Protein AF-B8DRX5-F1 (afdb_monomer)

Sequence (624 aa):
MRIRWQYSIPLILLFVPFIWAMGFTFPVGDDFARSNEARFWFDIPQALESMGRSWWTWSGRYTHHFLVIFLGKSAESRFGYALVCSAACLLYWGALWNIFSELSHSKRKAEAFFIASVCMLALYSCYPTLGISFYEVTDILGITFGNGLVLLFVGRVCALWNAERVRSQDVWISSMPGILAVGCYEHSAVATIAVSVCVYVLAARVGHKHKSVFLKIVVVMAGFFLLSFLARGNFRRQTKRAVSWAQMLEQLLPVFSMTFELLIKFLSSFFAVVCVWLGTVAGGCSDVSAQNGTKVRGFSPAYVLSGCLLMAFLVTLGIVTVHALSDVPISSTGKLSASVLLLISCVAVAMCVHVLRPVRCFVVQWMDRGVYILVSAFVIVMVLLMQPAYGDTVYSIFSGETTAYAASKEKRNAYLRWKGFDAERGVQAVSRELLAPYPNAVWFAIPGSPEEWPASKVAQMFGVDAVAAMLPDPAVALRVAADRGRLGGLVPIGDGPGGCAAVVERDIVAGPNDTFRFHWLLADVAGCEPGNVVTVVLLHRQSARPLPVALQRRYERQLLDRERVPVDEMPLFAGIRHSWNFREWTADTGSGPWLAIPVAAPEWGEVKAVFVSVNGSDFRRVPL

InterPro domains:
  IPR045691 STM0557-like [PF19528] (7-468)

Radius of gyration: 31.05 Å; Cα contacts (8 Å, |Δi|>4): 893; chains: 1; bounding box: 79×53×86 Å

Secondary structure (DSSP, 8-state):
----GGGHHHHHHTTHHHHHHHTT-B--THHHHHHTT-SSTT-HHHHHHHHHHHHHHT-S--HHHHHHHHT-STTT-HHHHHHHHHHHHHHHHHHHHHHHHHTTTTTTHHHHHHHHHHHHHHHHHT-TTHHHHTTBHHHIIIIIIHHHHHHHHHHHHHHHHH-SS--HHHHHHHHHHHHHHHHH-HHHHHHHHHHHHHHHHHHHHTT-TTHHHHHHHHHHHHHHHHHHHS-HHHHHHHHHTT--HHHHHHHHTTHHHHHHHHHHHHHTSHHHHHHHHHHHHTHHHHGGGGGSS----PPPHHHHHHHHHHHHHHHHHHHHHHHHTSSS-GGG-HHHHHHHHHHHHHHHHHHHHHHTHHHHHHHHHHS-HHHHHHHHHHHHHHHHHH-HHHHHHHHHHHSSHHHHHHHHHHHHHHHHHHHHH--SS----------------TTPPPP-STTTS-TTTTGGGGT------PPP-HHHHHHHHHHTT-TT--EE-S-STT--EEEEEEEEE-SSSGGGEEEEEEEE-TTS-S-EEEEEEEETT-S---S-HHHHHHHHHHHHT-SEEEGGGS-TTSSEEEEEEHHHHEEE-SSSEEEEEEEE-GGG--EEEEEEESSSSEEEEEP-

Structure (mmCIF, N/CA/C/O backbone):
data_AF-B8DRX5-F1
#
_entry.id   AF-B8DRX5-F1
#
loop_
_atom_site.group_PDB
_atom_site.id
_atom_site.type_symbol
_atom_site.label_atom_id
_atom_site.label_alt_id
_atom_site.label_comp_id
_atom_site.label_asym_id
_atom_site.label_entity_id
_atom_site.label_seq_id
_atom_site.pdbx_PDB_ins_code
_atom_site.Cartn_x
_atom_site.Cartn_y
_atom_site.Cartn_z
_atom_site.occupancy
_atom_site.B_iso_or_equiv
_atom_site.auth_seq_id
_atom_site.auth_comp_id
_atom_site.auth_asym_id
_atom_site.auth_atom_id
_atom_site.pdbx_PDB_model_num
ATOM 1 N N . MET A 1 1 ? -23.884 4.005 28.165 1.00 53.78 1 MET A N 1
ATOM 2 C CA . MET A 1 1 ? -24.354 4.950 27.138 1.00 53.78 1 MET A CA 1
ATOM 3 C C . MET A 1 1 ? -25.510 4.272 26.371 1.00 53.78 1 MET A C 1
ATOM 5 O O . MET A 1 1 ? -25.653 3.051 26.487 1.00 53.78 1 MET A O 1
ATOM 9 N N . ARG A 1 2 ? -26.394 5.041 25.714 1.00 55.31 2 ARG A N 1
ATOM 10 C CA . ARG A 1 2 ? -27.290 4.576 24.628 1.00 55.31 2 ARG A CA 1
ATOM 11 C C . ARG A 1 2 ? -27.361 5.692 23.574 1.00 55.31 2 ARG A C 1
ATOM 13 O O . ARG A 1 2 ? -28.298 6.489 23.595 1.00 55.31 2 ARG A O 1
ATOM 20 N N . ILE A 1 3 ? -26.362 5.795 22.696 1.00 63.31 3 ILE A N 1
ATOM 21 C CA . ILE A 1 3 ? -26.408 6.743 21.567 1.00 63.31 3 ILE A CA 1
ATOM 22 C C . ILE A 1 3 ? -27.601 6.392 20.667 1.00 63.31 3 ILE A C 1
ATOM 24 O O . ILE A 1 3 ? -27.758 5.248 20.238 1.00 63.31 3 ILE A O 1
ATOM 28 N N . ARG A 1 4 ? -28.455 7.382 20.380 1.00 67.62 4 ARG A N 1
ATOM 29 C CA . ARG A 1 4 ? -29.498 7.261 19.355 1.00 67.62 4 ARG A CA 1
ATOM 30 C C . ARG A 1 4 ? -28.860 7.391 17.974 1.00 67.62 4 ARG A C 1
ATOM 32 O O . ARG A 1 4 ? -28.096 8.323 17.743 1.00 67.62 4 ARG A O 1
ATOM 39 N N . TRP A 1 5 ? -29.259 6.527 17.043 1.00 70.62 5 TRP A N 1
ATOM 40 C CA . TRP A 1 5 ? -28.851 6.555 15.629 1.00 70.62 5 TRP A CA 1
ATOM 41 C C . TRP A 1 5 ? -28.940 7.946 14.975 1.00 70.62 5 TRP A C 1
ATOM 43 O O . TRP A 1 5 ? -28.092 8.300 14.164 1.00 70.62 5 TRP A O 1
ATOM 53 N N . GLN A 1 6 ? -29.907 8.758 15.411 1.00 74.62 6 GLN A N 1
ATOM 54 C CA . GLN A 1 6 ? -30.111 10.164 15.040 1.00 74.62 6 GLN A CA 1
ATOM 55 C C . GLN A 1 6 ? -28.817 11.001 15.085 1.00 74.62 6 GLN A C 1
ATOM 57 O O . GLN A 1 6 ? -28.544 11.754 14.156 1.00 74.62 6 GLN A O 1
ATOM 62 N N . TYR A 1 7 ? -27.974 10.826 16.111 1.00 74.12 7 TYR A N 1
ATOM 63 C CA . TYR A 1 7 ? -26.723 11.584 16.268 1.00 74.12 7 TYR A CA 1
ATOM 64 C C . TYR A 1 7 ? -25.625 11.184 15.273 1.00 74.12 7 TYR A C 1
ATOM 66 O O . TYR A 1 7 ? -24.625 11.884 15.153 1.00 74.12 7 TYR A O 1
ATOM 74 N N . SER A 1 8 ? -25.802 10.079 14.543 1.00 76.94 8 SER A N 1
ATOM 75 C CA . SER A 1 8 ? -24.894 9.697 13.457 1.00 76.94 8 SER A CA 1
ATOM 76 C C . SER A 1 8 ? -25.239 10.385 12.132 1.00 76.94 8 SER A C 1
ATOM 78 O O . SER A 1 8 ? -24.392 10.415 11.249 1.00 76.94 8 SER A O 1
ATOM 80 N N . ILE A 1 9 ? -26.438 10.965 11.980 1.00 79.38 9 ILE A N 1
ATOM 81 C CA . ILE A 1 9 ? -26.851 11.623 10.728 1.00 79.38 9 ILE A CA 1
ATOM 82 C C . ILE A 1 9 ? -25.981 12.862 10.429 1.00 79.38 9 ILE A C 1
ATOM 84 O O . ILE A 1 9 ? -25.445 12.925 9.324 1.00 79.38 9 ILE A O 1
ATOM 88 N N . PRO A 1 10 ? -25.727 13.795 11.376 1.00 80.00 10 PRO A N 1
ATOM 89 C CA . PRO A 1 10 ? -24.826 14.922 11.120 1.00 80.00 10 PRO A CA 1
ATOM 90 C C . PRO A 1 10 ? -23.392 14.476 10.804 1.00 80.00 10 PRO A C 1
ATOM 92 O O . PRO A 1 10 ? -22.762 15.041 9.919 1.00 80.00 10 PRO A O 1
ATOM 95 N N . LEU A 1 11 ? -22.896 13.419 11.463 1.00 79.25 11 LEU A N 1
ATOM 96 C CA . LEU A 1 11 ? -21.588 12.828 11.149 1.00 79.25 11 LEU A CA 1
ATOM 97 C C . LEU A 1 11 ? -21.524 12.275 9.722 1.00 79.25 11 LEU A C 1
ATOM 99 O O . LEU A 1 11 ? -20.504 12.433 9.063 1.00 79.25 11 LEU A O 1
ATOM 103 N N . ILE A 1 12 ? -22.602 11.651 9.236 1.00 79.25 12 ILE A N 1
ATOM 104 C CA . ILE A 1 12 ? -22.676 11.147 7.859 1.00 79.25 12 ILE A CA 1
ATOM 105 C C . ILE A 1 12 ? -22.619 12.303 6.851 1.00 79.25 12 ILE A C 1
ATOM 107 O O . ILE A 1 12 ? -21.905 12.207 5.855 1.00 79.25 12 ILE A O 1
ATOM 111 N N . LEU A 1 13 ? -23.302 13.418 7.131 1.00 85.12 13 LEU A N 1
ATOM 112 C CA . LEU A 1 13 ? -23.267 14.610 6.275 1.00 85.12 13 LEU A CA 1
ATOM 113 C C . LEU A 1 13 ? -21.860 15.226 6.172 1.00 85.12 13 LEU A C 1
ATOM 115 O O . LEU A 1 13 ? -21.480 15.690 5.100 1.00 85.12 13 LEU A O 1
ATOM 119 N N . LEU A 1 14 ? -21.050 15.150 7.234 1.00 85.06 14 LEU A N 1
ATOM 120 C CA . LEU A 1 14 ? -19.653 15.607 7.224 1.00 85.06 14 LEU A CA 1
ATOM 121 C C . LEU A 1 14 ? -18.721 14.735 6.351 1.00 85.06 14 LEU A C 1
ATOM 123 O O . LEU A 1 14 ? -17.607 15.154 6.059 1.00 85.06 14 LEU A O 1
ATOM 127 N N . PHE A 1 15 ? -19.148 13.557 5.876 1.00 82.25 15 PHE A N 1
ATOM 128 C CA . PHE A 1 15 ? -18.383 12.788 4.877 1.00 82.25 15 PHE A CA 1
ATOM 129 C C . PHE A 1 15 ? -18.665 13.178 3.430 1.00 82.25 15 PHE A C 1
ATOM 131 O O . PHE A 1 15 ? -17.878 12.824 2.551 1.00 82.25 15 PHE A O 1
ATOM 138 N N . VAL A 1 16 ? -19.766 13.887 3.165 1.00 84.00 16 VAL A N 1
ATOM 139 C CA . VAL A 1 16 ? -20.191 14.219 1.798 1.00 84.00 16 VAL A CA 1
ATOM 140 C C . VAL A 1 16 ? -19.095 14.948 1.005 1.00 84.00 16 VAL A C 1
ATOM 142 O O . VAL A 1 16 ? -18.874 14.532 -0.131 1.00 84.00 16 VAL A O 1
ATOM 145 N N . PRO A 1 17 ? -18.336 15.922 1.559 1.00 80.44 17 PRO A N 1
ATOM 146 C CA . PRO A 1 17 ? -17.223 16.549 0.839 1.00 80.44 17 PRO A CA 1
ATOM 147 C C . PRO A 1 17 ? -16.156 15.545 0.377 1.00 80.44 17 PRO A C 1
ATOM 149 O O . PRO A 1 17 ? -15.764 15.551 -0.786 1.00 80.44 17 PRO A O 1
ATOM 152 N N . PHE A 1 18 ? -15.728 14.623 1.246 1.00 79.94 18 PHE A N 1
ATOM 153 C CA . PHE A 1 18 ? -14.704 13.631 0.898 1.00 79.94 18 PHE A CA 1
ATOM 154 C C . PHE A 1 18 ? -15.199 12.612 -0.136 1.00 79.94 18 PHE A C 1
ATOM 156 O O . PHE A 1 18 ? -14.467 12.278 -1.063 1.00 79.94 18 PHE A O 1
ATOM 163 N N . ILE A 1 19 ? -16.443 12.135 -0.008 1.00 79.56 19 ILE A N 1
ATOM 164 C CA . ILE A 1 19 ? -17.048 11.199 -0.973 1.00 79.56 19 ILE A CA 1
ATOM 165 C C . ILE A 1 19 ? -17.247 11.884 -2.333 1.00 79.56 19 ILE A C 1
ATOM 167 O O . ILE A 1 19 ? -16.981 11.286 -3.373 1.00 79.56 19 ILE A O 1
ATOM 171 N N . TRP A 1 20 ? -17.656 13.155 -2.338 1.00 77.81 20 TRP A N 1
ATOM 172 C CA . TRP A 1 20 ? -17.769 13.959 -3.553 1.00 77.81 20 TRP A CA 1
ATOM 173 C C . TRP A 1 20 ? -16.409 14.141 -4.238 1.00 77.81 20 TRP A C 1
ATOM 175 O O . TRP A 1 20 ? -16.295 13.897 -5.437 1.00 77.81 20 TRP A O 1
ATOM 185 N N . ALA A 1 21 ? -15.357 14.469 -3.478 1.00 73.56 21 ALA A N 1
ATOM 186 C CA . ALA A 1 21 ? -13.990 14.602 -3.986 1.00 73.56 21 ALA A CA 1
ATOM 187 C C . ALA A 1 21 ? -13.466 13.315 -4.667 1.00 73.56 21 ALA A C 1
ATOM 189 O O . ALA A 1 21 ? -12.765 13.399 -5.677 1.00 73.56 21 ALA A O 1
ATOM 190 N N . MET A 1 22 ? -13.870 12.123 -4.200 1.00 75.94 22 MET A N 1
ATOM 191 C CA . MET A 1 22 ? -13.534 10.847 -4.860 1.00 75.94 22 MET A CA 1
ATOM 192 C C . MET A 1 22 ? -14.099 10.728 -6.285 1.00 75.94 22 MET A C 1
ATOM 194 O O . MET A 1 22 ? -13.534 10.012 -7.108 1.00 75.94 22 MET A O 1
ATOM 198 N N . GLY A 1 23 ? -15.167 11.463 -6.619 1.00 72.81 23 GLY A N 1
ATOM 199 C CA . GLY A 1 23 ? -15.707 11.560 -7.983 1.00 72.81 23 GLY A CA 1
ATOM 200 C C . GLY A 1 23 ? -14.735 12.143 -9.015 1.00 72.81 23 GLY A C 1
ATOM 201 O O . GLY A 1 23 ? -14.945 12.001 -10.221 1.00 72.81 23 GLY A O 1
ATOM 202 N N . PHE A 1 24 ? -13.657 12.767 -8.539 1.00 67.75 24 PHE A N 1
ATOM 203 C CA . PHE A 1 24 ? -12.658 13.472 -9.333 1.00 67.75 24 PHE A CA 1
ATOM 204 C C . PHE A 1 24 ? -11.256 12.853 -9.198 1.00 67.75 24 PHE A C 1
ATOM 206 O O . PHE A 1 24 ? -10.269 13.469 -9.599 1.00 67.75 24 PHE A O 1
ATOM 213 N N . THR A 1 25 ? -11.151 11.633 -8.656 1.00 69.38 25 THR A N 1
ATOM 214 C CA . THR A 1 25 ? -9.883 10.887 -8.611 1.00 69.38 25 THR A CA 1
ATOM 215 C C . THR A 1 25 ? -9.519 10.352 -9.990 1.00 69.38 25 THR A C 1
ATOM 217 O O . THR A 1 25 ? -10.375 9.805 -10.687 1.00 69.38 25 THR A O 1
ATOM 220 N N . PHE A 1 26 ? -8.245 10.452 -10.366 1.00 61.28 26 PHE A N 1
ATOM 221 C CA . PHE A 1 26 ? -7.729 9.900 -11.621 1.00 61.28 26 PHE A CA 1
ATOM 222 C C . PHE A 1 26 ? -6.488 9.041 -11.359 1.00 61.28 26 PHE A C 1
ATOM 224 O O . PHE A 1 26 ? -5.708 9.347 -10.453 1.00 61.28 26 PHE A O 1
ATOM 231 N N . PRO A 1 27 ? -6.257 7.982 -12.150 1.00 61.34 27 PRO A N 1
ATOM 232 C CA . PRO A 1 27 ? -4.983 7.287 -12.122 1.00 61.34 27 PRO A CA 1
ATOM 233 C C . PRO A 1 27 ? -3.885 8.151 -12.752 1.00 61.34 27 PRO A C 1
ATOM 235 O O . PRO A 1 27 ? -4.095 8.833 -13.759 1.00 61.34 27 PRO A O 1
ATOM 238 N N . VAL A 1 28 ? -2.698 8.107 -12.151 1.00 58.81 28 VAL A N 1
ATOM 239 C CA . VAL A 1 28 ? -1.516 8.892 -12.535 1.00 58.81 28 VAL A CA 1
ATOM 240 C C . VAL A 1 28 ? -0.294 7.967 -12.539 1.00 58.81 28 VAL A C 1
ATOM 242 O O . VAL A 1 28 ? -0.253 6.985 -11.802 1.00 58.81 28 VAL A O 1
ATOM 245 N N . GLY A 1 29 ? 0.697 8.246 -13.390 1.00 63.72 29 GLY A N 1
ATOM 246 C CA . GLY A 1 29 ? 1.916 7.433 -13.485 1.00 63.72 29 GLY A CA 1
ATOM 247 C C . GLY A 1 29 ? 1.617 5.980 -13.870 1.00 63.72 29 GLY A C 1
ATOM 248 O O . GLY A 1 29 ? 0.865 5.734 -14.816 1.00 63.72 29 GLY A O 1
ATOM 249 N N . ASP A 1 30 ? 2.180 5.031 -13.117 1.00 63.84 30 ASP A N 1
ATOM 250 C CA . ASP A 1 30 ? 2.001 3.588 -13.333 1.00 63.84 30 ASP A CA 1
ATOM 251 C C . ASP A 1 30 ? 0.513 3.189 -13.392 1.00 63.84 30 ASP A C 1
ATOM 253 O O . ASP A 1 30 ? 0.126 2.401 -14.255 1.00 63.84 30 ASP A O 1
ATOM 257 N N . ASP A 1 31 ? -0.345 3.772 -12.547 1.00 65.44 31 ASP A N 1
ATOM 258 C CA . ASP A 1 31 ? -1.786 3.476 -12.522 1.00 65.44 31 ASP A CA 1
ATOM 259 C C . ASP A 1 31 ? -2.486 3.840 -13.833 1.00 65.44 31 ASP A C 1
ATOM 261 O O . ASP A 1 31 ? -3.406 3.140 -14.263 1.00 65.44 31 ASP A O 1
ATOM 265 N N . PHE A 1 32 ? -2.051 4.912 -14.504 1.00 62.31 32 PHE A N 1
ATOM 266 C CA . PHE A 1 32 ? -2.632 5.293 -15.789 1.00 62.31 32 PHE A CA 1
ATOM 267 C C . PHE A 1 32 ? -2.319 4.229 -16.841 1.00 62.31 32 PHE A C 1
ATOM 269 O O . PHE A 1 32 ? -3.227 3.765 -17.532 1.00 62.31 32 PHE A O 1
ATOM 276 N N . ALA A 1 33 ? -1.063 3.775 -16.908 1.00 65.12 33 ALA A N 1
ATOM 277 C CA . ALA A 1 33 ? -0.665 2.683 -17.791 1.00 65.12 33 ALA A CA 1
ATOM 278 C C . ALA A 1 33 ? -1.431 1.387 -17.470 1.00 65.12 33 ALA A C 1
ATOM 280 O O . ALA A 1 33 ? -1.970 0.764 -18.382 1.00 65.12 33 ALA A O 1
ATOM 281 N N . ARG A 1 34 ? -1.570 1.026 -16.184 1.00 69.19 34 ARG A N 1
ATOM 282 C CA . ARG A 1 34 ? -2.325 -0.167 -15.764 1.00 69.19 34 ARG A CA 1
ATOM 283 C C . ARG A 1 34 ? -3.812 -0.088 -16.115 1.00 69.19 34 ARG A C 1
ATOM 285 O O . ARG A 1 34 ? -4.331 -1.045 -16.675 1.00 69.19 34 ARG A O 1
ATOM 292 N N . SER A 1 35 ? -4.486 1.042 -15.893 1.00 67.50 35 SER A N 1
ATOM 293 C CA . SER A 1 35 ? -5.912 1.191 -16.254 1.00 67.50 35 SER A CA 1
ATOM 294 C C . SER A 1 35 ? -6.189 1.023 -17.758 1.00 67.50 35 SER A C 1
ATOM 296 O O . SER A 1 35 ? -7.298 0.675 -18.151 1.00 67.50 35 SER A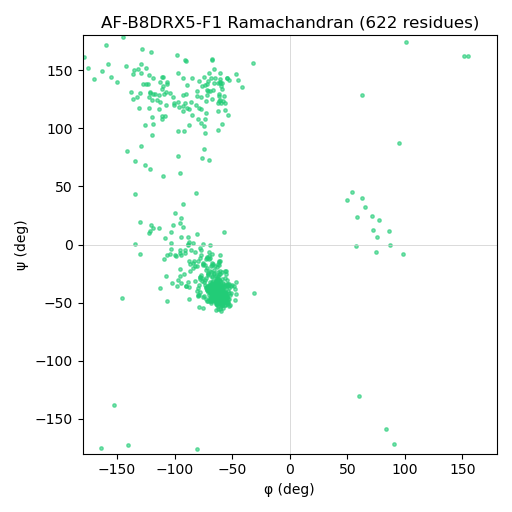 O 1
ATOM 298 N N . ASN A 1 36 ? -5.175 1.225 -18.608 1.00 64.50 36 ASN A N 1
ATOM 299 C CA . ASN A 1 36 ? -5.264 1.016 -20.053 1.00 64.50 36 ASN A CA 1
ATOM 300 C C . ASN A 1 36 ? -4.864 -0.410 -20.498 1.00 64.50 36 ASN A C 1
ATOM 302 O O . ASN A 1 36 ? -5.013 -0.722 -21.675 1.00 64.50 36 ASN A O 1
ATOM 306 N N . GLU A 1 37 ? -4.391 -1.288 -19.599 1.00 68.31 37 GLU A N 1
ATOM 307 C CA . GLU A 1 37 ? -4.213 -2.722 -19.909 1.00 68.31 37 GLU A CA 1
ATOM 308 C C . GLU A 1 37 ? -5.558 -3.456 -20.033 1.00 68.31 37 GLU A C 1
ATOM 310 O O . GLU A 1 37 ? -5.634 -4.500 -20.677 1.00 68.31 37 GLU A O 1
ATOM 315 N N . ALA A 1 38 ? -6.607 -2.933 -19.394 1.00 68.56 38 ALA A N 1
ATOM 316 C CA . ALA A 1 38 ? -7.921 -3.556 -19.333 1.00 68.56 38 ALA A CA 1
ATOM 317 C C . ALA A 1 38 ? -8.664 -3.497 -20.675 1.00 68.56 38 ALA A C 1
ATOM 319 O O . ALA A 1 38 ? -8.774 -2.443 -21.308 1.00 68.56 38 ALA A O 1
ATOM 320 N N . ARG A 1 39 ? -9.231 -4.633 -21.088 1.00 70.88 39 ARG A N 1
ATOM 321 C CA . ARG A 1 39 ? -9.954 -4.780 -22.359 1.00 70.88 39 ARG A CA 1
ATOM 322 C C . ARG A 1 39 ? -11.400 -4.292 -22.254 1.00 70.88 39 ARG A C 1
ATOM 324 O O . ARG A 1 39 ? -11.954 -3.786 -23.228 1.00 70.88 39 ARG A O 1
ATOM 331 N N . PHE A 1 40 ? -11.995 -4.419 -21.071 1.00 69.94 40 PHE A N 1
ATOM 332 C CA . PHE A 1 40 ? -13.367 -4.020 -20.751 1.00 69.94 40 PHE A CA 1
ATOM 333 C C . PHE A 1 40 ? -13.461 -3.490 -19.308 1.00 69.94 40 PHE A C 1
ATOM 335 O O . PHE A 1 40 ? -12.465 -3.401 -18.593 1.00 69.94 40 PHE A O 1
ATOM 342 N N . TRP A 1 41 ? -14.653 -3.066 -18.888 1.00 71.06 41 TRP A N 1
ATOM 343 C CA . TRP A 1 41 ? -14.915 -2.680 -17.499 1.00 71.06 41 TRP A CA 1
ATOM 344 C C . TRP A 1 41 ? -15.099 -3.944 -16.648 1.00 71.06 41 TRP A C 1
ATOM 346 O O . TRP A 1 41 ? -15.750 -4.884 -17.099 1.00 71.06 41 TRP A O 1
ATOM 356 N N . PHE A 1 42 ? -14.580 -3.960 -15.418 1.00 76.31 42 PHE A N 1
ATOM 357 C CA . PHE A 1 42 ? -14.608 -5.134 -14.529 1.00 76.31 42 PHE A CA 1
ATOM 358 C C . PHE A 1 42 ? -13.824 -6.343 -15.086 1.00 76.31 42 PHE A C 1
ATOM 360 O O . PHE A 1 42 ? -14.238 -7.495 -14.951 1.00 76.31 42 PHE A O 1
ATOM 367 N N . ASP A 1 43 ? -12.661 -6.080 -15.697 1.00 78.38 43 ASP A N 1
ATOM 368 C CA . ASP A 1 43 ? -11.796 -7.077 -16.351 1.00 78.38 43 ASP A CA 1
ATOM 369 C C . ASP A 1 43 ? -11.001 -7.924 -15.338 1.00 78.38 43 ASP A C 1
ATOM 371 O O . ASP A 1 43 ? -9.798 -7.755 -15.124 1.00 78.38 43 ASP A O 1
ATOM 375 N N . ILE A 1 44 ? -11.709 -8.848 -14.677 1.00 83.50 44 ILE A N 1
ATOM 376 C CA . ILE A 1 44 ? -11.130 -9.825 -13.743 1.00 83.50 44 ILE A CA 1
ATOM 377 C C . ILE A 1 44 ? -10.025 -10.670 -14.409 1.00 83.50 44 ILE A C 1
ATOM 379 O O . ILE A 1 44 ? -8.973 -10.814 -13.780 1.00 83.50 44 ILE A O 1
ATOM 383 N N . PRO A 1 45 ? -10.186 -11.220 -15.636 1.00 84.44 45 PRO A N 1
ATOM 384 C CA . PRO A 1 45 ? -9.132 -12.003 -16.280 1.00 84.44 45 PRO A CA 1
ATOM 385 C C . PRO A 1 45 ? -7.828 -11.218 -16.457 1.00 84.44 45 PRO A C 1
ATOM 387 O O . PRO A 1 45 ? -6.781 -11.688 -16.011 1.00 84.44 45 PRO A O 1
ATOM 390 N N . GLN A 1 46 ? -7.881 -10.005 -17.023 1.00 82.38 46 GLN A N 1
ATOM 391 C CA . GLN A 1 46 ? -6.690 -9.172 -17.210 1.00 82.38 46 GLN A CA 1
ATOM 392 C C . GLN A 1 46 ? -6.078 -8.739 -15.878 1.00 82.38 46 GLN A C 1
ATOM 394 O O . GLN A 1 46 ? -4.854 -8.715 -15.734 1.00 82.38 46 GLN A O 1
ATOM 399 N N . ALA A 1 47 ? -6.912 -8.413 -14.888 1.00 82.31 47 ALA A N 1
ATOM 400 C CA . ALA A 1 47 ? -6.443 -8.029 -13.566 1.00 82.31 47 ALA A CA 1
ATOM 401 C C . ALA A 1 47 ? -5.709 -9.190 -12.869 1.00 82.31 47 ALA A C 1
ATOM 403 O O . ALA A 1 47 ? -4.627 -8.977 -12.320 1.00 82.31 47 ALA A O 1
ATOM 404 N N . LEU A 1 48 ? -6.230 -10.423 -12.937 1.00 83.69 48 LEU A N 1
ATOM 405 C CA . LEU A 1 48 ? -5.567 -11.620 -12.399 1.00 83.69 48 LEU A CA 1
ATOM 406 C C . LEU A 1 48 ? -4.267 -11.948 -13.148 1.00 83.69 48 LEU A C 1
ATOM 408 O O . LEU A 1 48 ? -3.237 -12.173 -12.509 1.00 83.69 48 LEU A O 1
ATOM 412 N N . GLU A 1 49 ? -4.293 -11.934 -14.484 1.00 83.81 49 GLU A N 1
ATOM 413 C CA . GLU A 1 49 ? -3.120 -12.180 -15.331 1.00 83.81 49 GLU A CA 1
ATOM 414 C C . GLU A 1 49 ? -2.006 -11.169 -15.026 1.00 83.81 49 GLU A C 1
ATOM 416 O O . GLU A 1 49 ? -0.863 -11.539 -14.744 1.00 83.81 49 GLU A O 1
ATOM 421 N N . SER A 1 50 ? -2.343 -9.877 -14.998 1.00 79.75 50 SER A N 1
ATOM 422 C CA . SER A 1 50 ? -1.375 -8.814 -14.748 1.00 79.75 50 SER A CA 1
ATOM 423 C C . SER A 1 50 ? -0.919 -8.756 -13.288 1.00 79.75 50 SER A C 1
ATOM 425 O O . SER A 1 50 ? 0.238 -8.408 -13.035 1.00 79.75 50 SER A O 1
ATOM 427 N N . MET A 1 51 ? -1.750 -9.173 -12.323 1.00 79.25 51 MET A N 1
ATOM 428 C CA . MET A 1 51 ? -1.333 -9.381 -10.932 1.00 79.25 51 MET A CA 1
ATOM 429 C C . MET A 1 51 ? -0.291 -10.502 -10.839 1.00 79.25 51 MET A C 1
ATOM 431 O O . MET A 1 51 ? 0.784 -10.269 -10.290 1.00 79.25 51 MET A O 1
ATOM 435 N N . GLY A 1 52 ? -0.547 -11.676 -11.429 1.00 78.94 52 GLY A N 1
ATOM 436 C CA . GLY A 1 52 ? 0.409 -12.791 -11.455 1.00 78.94 52 GLY A CA 1
ATOM 437 C C . GLY A 1 52 ? 1.711 -12.435 -12.182 1.00 78.94 52 GLY A C 1
ATOM 438 O O . GLY A 1 52 ? 2.810 -12.642 -11.660 1.00 78.94 52 GLY A O 1
ATOM 439 N N . ARG A 1 53 ? 1.603 -11.787 -13.348 1.00 77.88 53 ARG A N 1
ATOM 440 C CA . ARG A 1 53 ? 2.745 -11.253 -14.103 1.00 77.88 53 ARG A CA 1
ATOM 441 C C . ARG A 1 53 ? 3.537 -10.242 -13.278 1.00 77.88 53 ARG A C 1
ATOM 443 O O . ARG A 1 53 ? 4.763 -10.319 -13.251 1.00 77.88 53 ARG A O 1
ATOM 450 N N . SER A 1 54 ? 2.883 -9.312 -12.585 1.00 74.75 54 SER A N 1
ATOM 451 C CA . SER A 1 54 ? 3.564 -8.295 -11.768 1.00 74.75 54 SER A CA 1
ATOM 452 C C . SER A 1 54 ? 4.206 -8.899 -10.519 1.00 74.75 54 SER A C 1
ATOM 454 O O . SER A 1 54 ? 5.324 -8.515 -10.185 1.00 74.75 54 SER A O 1
ATOM 456 N N . TRP A 1 55 ? 3.586 -9.910 -9.906 1.00 74.38 55 TRP A N 1
ATOM 457 C CA . TRP A 1 55 ? 4.164 -10.692 -8.808 1.00 74.38 55 TRP A CA 1
ATOM 458 C C . TRP A 1 55 ? 5.514 -11.320 -9.203 1.00 74.38 55 TRP A C 1
ATOM 460 O O . TRP A 1 55 ? 6.497 -11.259 -8.460 1.00 74.38 55 TRP A O 1
ATOM 470 N N . TRP A 1 56 ? 5.599 -11.826 -10.438 1.00 72.62 56 TRP A N 1
ATOM 471 C CA . TRP A 1 56 ? 6.821 -12.396 -11.010 1.00 72.62 56 TRP A CA 1
ATOM 472 C C . TRP A 1 56 ? 7.833 -11.358 -11.526 1.00 72.62 56 TRP A C 1
ATOM 474 O O . TRP A 1 56 ? 9.044 -11.555 -11.410 1.00 72.62 56 TRP A O 1
ATOM 484 N N . THR A 1 57 ? 7.362 -10.261 -12.126 1.00 68.44 57 THR A N 1
ATOM 485 C CA . THR A 1 57 ? 8.205 -9.347 -12.924 1.00 68.44 57 THR A CA 1
ATOM 486 C C . THR A 1 57 ? 8.469 -7.979 -12.299 1.00 68.44 57 THR A C 1
ATOM 488 O O . THR A 1 57 ? 9.348 -7.278 -12.801 1.00 68.44 57 THR A O 1
ATOM 491 N N . TRP A 1 58 ? 7.757 -7.589 -11.236 1.00 68.25 58 TRP A N 1
ATOM 492 C CA . TRP A 1 58 ? 7.785 -6.210 -10.740 1.00 68.25 58 TRP A CA 1
ATOM 493 C C . TRP A 1 58 ? 7.663 -6.027 -9.215 1.00 68.25 58 TRP A C 1
ATOM 495 O O . TRP A 1 58 ? 8.428 -5.265 -8.641 1.00 68.25 58 TRP A O 1
ATOM 505 N N . SER A 1 59 ? 6.743 -6.692 -8.517 1.00 71.31 59 SER A N 1
ATOM 506 C CA . SER A 1 59 ? 6.715 -6.724 -7.043 1.00 71.31 59 SER A CA 1
ATOM 507 C C . SER A 1 59 ? 5.709 -7.757 -6.546 1.00 71.31 59 SER A C 1
ATOM 509 O O . SER A 1 59 ? 4.624 -7.893 -7.104 1.00 71.31 59 SER A O 1
ATOM 511 N N . GLY A 1 60 ? 6.050 -8.443 -5.453 1.00 64.44 60 GLY A N 1
ATOM 512 C CA . GLY A 1 60 ? 5.168 -9.384 -4.760 1.00 64.44 60 GLY A CA 1
ATOM 513 C C . GLY A 1 60 ? 3.959 -8.744 -4.074 1.00 64.44 60 GLY A C 1
ATOM 514 O O . GLY A 1 60 ? 3.083 -9.454 -3.590 1.00 64.44 60 GLY A O 1
ATOM 515 N N . ARG A 1 61 ? 3.925 -7.407 -4.030 1.00 70.88 61 ARG A N 1
ATOM 516 C CA . ARG A 1 61 ? 2.967 -6.566 -3.305 1.00 70.88 61 ARG A CA 1
ATOM 517 C C . ARG A 1 61 ? 2.241 -5.636 -4.285 1.00 70.88 61 ARG A C 1
ATOM 519 O O . ARG A 1 61 ? 2.477 -4.430 -4.286 1.00 70.88 61 ARG A O 1
ATOM 526 N N . TYR A 1 62 ? 1.451 -6.217 -5.196 1.00 67.75 62 TYR A N 1
ATOM 527 C CA . TYR A 1 62 ? 0.838 -5.523 -6.348 1.00 67.75 62 TYR A CA 1
ATOM 528 C C . TYR A 1 62 ? -0.700 -5.577 -6.407 1.00 67.75 62 TYR A C 1
ATOM 530 O O . TYR A 1 62 ? -1.298 -5.177 -7.407 1.00 67.75 62 TYR A O 1
ATOM 538 N N . THR A 1 63 ? -1.370 -6.019 -5.337 1.00 65.19 63 THR A N 1
ATOM 539 C CA . THR A 1 63 ? -2.837 -6.203 -5.319 1.00 65.19 63 THR A CA 1
ATOM 540 C C . THR A 1 63 ? -3.643 -4.893 -5.411 1.00 65.19 63 THR A C 1
ATOM 542 O O . THR A 1 63 ? -4.812 -4.934 -5.775 1.00 65.19 63 THR A O 1
ATOM 545 N N . HIS A 1 64 ? -3.057 -3.713 -5.175 1.00 66.31 64 HIS A N 1
ATOM 546 C CA . HIS A 1 64 ? -3.767 -2.446 -5.421 1.00 66.31 64 HIS A CA 1
ATOM 547 C C . HIS A 1 64 ? -3.906 -2.138 -6.927 1.00 66.31 64 HIS A C 1
ATOM 549 O O . HIS A 1 64 ? -4.979 -1.733 -7.367 1.00 66.31 64 HIS A O 1
ATOM 555 N N . HIS A 1 65 ? -2.896 -2.442 -7.751 1.00 71.12 65 HIS A N 1
ATOM 556 C CA . HIS A 1 65 ? -3.005 -2.298 -9.209 1.00 71.12 65 HIS A CA 1
ATOM 557 C C . HIS A 1 65 ? -3.964 -3.318 -9.848 1.00 71.12 65 HIS A C 1
ATOM 559 O O . HIS A 1 65 ? -4.513 -3.038 -10.910 1.00 71.12 65 HIS A O 1
ATOM 565 N N . PHE A 1 66 ? -4.230 -4.464 -9.202 1.00 76.00 66 PHE A N 1
ATOM 566 C CA . PHE A 1 66 ? -5.324 -5.357 -9.615 1.00 76.00 66 PHE A CA 1
ATOM 567 C C . PHE A 1 66 ? -6.655 -4.592 -9.663 1.00 76.00 66 PHE A C 1
ATOM 569 O O . PHE A 1 66 ? -7.373 -4.698 -10.649 1.00 76.00 66 PHE A O 1
ATOM 576 N N . LEU A 1 67 ? -6.957 -3.772 -8.647 1.00 74.81 67 LEU A N 1
ATOM 577 C CA . LEU A 1 67 ? -8.185 -2.969 -8.612 1.00 74.81 67 LEU A CA 1
ATOM 578 C C . LEU A 1 67 ? -8.202 -1.901 -9.718 1.00 74.81 67 LEU A C 1
ATOM 580 O O . LEU A 1 67 ? -9.245 -1.668 -10.321 1.00 74.81 67 LEU A O 1
ATOM 584 N N . VAL A 1 68 ? -7.048 -1.306 -10.033 1.00 74.38 68 VAL A N 1
ATOM 585 C CA . VAL A 1 68 ? -6.901 -0.302 -11.104 1.00 74.38 68 VAL A CA 1
ATOM 586 C C . VAL A 1 68 ? -7.161 -0.895 -12.492 1.00 74.38 68 VAL A C 1
ATOM 588 O O . VAL A 1 68 ? -7.781 -0.230 -13.316 1.00 74.38 68 VAL A O 1
ATOM 591 N N . ILE A 1 69 ? -6.718 -2.134 -12.741 1.00 76.12 69 ILE A N 1
ATOM 592 C CA . ILE A 1 69 ? -6.976 -2.869 -13.993 1.00 76.12 69 ILE A CA 1
ATOM 593 C C . ILE A 1 69 ? -8.419 -3.380 -14.023 1.00 76.12 69 ILE A C 1
ATOM 595 O O . ILE A 1 69 ? -9.110 -3.216 -15.021 1.00 76.12 69 ILE A O 1
ATOM 599 N N . PHE A 1 70 ? -8.901 -3.953 -12.917 1.00 77.19 70 PHE A N 1
ATOM 600 C CA . PHE A 1 70 ? -10.276 -4.432 -12.784 1.00 77.19 70 PHE A CA 1
ATOM 601 C C . PHE A 1 70 ? -11.283 -3.322 -13.100 1.00 77.19 70 PHE A C 1
ATOM 603 O O . PHE A 1 70 ? -12.215 -3.548 -13.859 1.00 77.19 70 PHE A O 1
ATOM 610 N N . LEU A 1 71 ? -11.076 -2.105 -12.596 1.00 70.00 71 LEU A N 1
ATOM 611 C CA . LEU A 1 71 ? -11.948 -0.962 -12.881 1.00 70.00 71 LEU A CA 1
ATOM 612 C C . LEU A 1 71 ? -12.020 -0.557 -14.365 1.00 70.00 71 LEU A C 1
ATOM 614 O O . LEU A 1 71 ? -12.949 0.151 -14.756 1.00 70.00 71 LEU A O 1
ATOM 618 N N . GLY A 1 72 ? -11.106 -1.043 -15.203 1.00 64.38 72 GLY A N 1
ATOM 619 C CA . GLY A 1 72 ? -11.145 -0.830 -16.640 1.00 64.38 72 GLY A CA 1
ATOM 620 C C . GLY A 1 72 ? -10.542 0.501 -17.078 1.00 64.38 72 GLY A C 1
ATOM 621 O O . GLY A 1 72 ? -9.765 1.142 -16.371 1.00 64.38 72 GLY A O 1
ATOM 622 N N . LYS A 1 73 ? -10.933 0.938 -18.277 1.00 62.31 73 LYS A N 1
ATOM 623 C CA . LYS A 1 73 ? -10.484 2.198 -18.874 1.00 62.31 73 LYS A CA 1
ATOM 624 C C . LYS A 1 73 ? -10.920 3.399 -18.031 1.00 62.31 73 LYS A C 1
ATOM 626 O O . LYS A 1 73 ? -12.027 3.924 -18.175 1.00 62.31 73 LYS A O 1
ATOM 631 N N . SER A 1 74 ? -10.000 3.892 -17.218 1.00 51.31 74 SER A N 1
ATOM 632 C CA . SER A 1 74 ? -10.230 4.918 -16.195 1.00 51.31 74 SER A CA 1
ATOM 633 C C . SER A 1 74 ? -11.000 6.167 -16.617 1.00 51.31 74 SER A C 1
ATOM 635 O O . SER A 1 74 ? -11.814 6.681 -15.854 1.00 51.31 74 SER A O 1
ATOM 637 N N . ALA A 1 75 ? -10.805 6.643 -17.844 1.00 46.78 75 ALA A N 1
ATOM 638 C CA . ALA A 1 75 ? -11.501 7.824 -18.342 1.00 46.78 75 ALA A CA 1
ATOM 639 C C . ALA A 1 75 ? -12.866 7.540 -19.010 1.00 46.78 75 ALA A C 1
ATOM 641 O O . ALA A 1 75 ? -13.418 8.436 -19.638 1.00 46.78 75 ALA A O 1
ATOM 642 N N . GLU A 1 76 ? -13.397 6.308 -18.987 1.00 50.91 76 GLU A N 1
ATOM 643 C CA . GLU A 1 76 ? -14.793 6.022 -19.405 1.00 50.91 76 GLU A CA 1
ATOM 644 C C . GLU A 1 76 ? -15.767 6.001 -18.209 1.00 50.91 76 GLU A C 1
ATOM 646 O O . GLU A 1 76 ? -16.962 6.198 -18.404 1.00 50.91 76 GLU A O 1
ATOM 651 N N . SER A 1 77 ? -15.279 5.806 -16.972 1.00 60.38 77 SER A N 1
ATOM 652 C CA . SER A 1 77 ? -16.129 5.525 -15.801 1.00 60.38 77 SER A CA 1
ATOM 653 C C . SER A 1 77 ? -15.785 6.337 -14.548 1.00 60.38 77 SER A C 1
ATOM 655 O O . SER A 1 77 ? -15.316 5.801 -13.544 1.00 60.38 77 SER A O 1
ATOM 657 N N . ARG A 1 78 ? -16.095 7.638 -14.546 1.00 65.56 78 ARG A N 1
ATOM 658 C CA . ARG A 1 78 ? -16.016 8.454 -13.315 1.00 65.56 78 ARG A CA 1
ATOM 659 C C . ARG A 1 78 ? -16.790 7.829 -12.156 1.00 65.56 78 ARG A C 1
ATOM 661 O O . ARG A 1 78 ? -16.270 7.706 -11.054 1.00 65.56 78 ARG A O 1
ATOM 668 N N . PHE A 1 79 ? -18.019 7.392 -12.428 1.00 70.69 79 PHE A N 1
ATOM 669 C CA . PHE A 1 79 ? -18.900 6.806 -11.422 1.00 70.69 79 PHE A CA 1
ATOM 670 C C . PHE A 1 79 ? -18.364 5.474 -10.871 1.00 70.69 79 PHE A C 1
ATOM 672 O O . PHE A 1 79 ? -18.430 5.248 -9.666 1.00 70.69 79 PHE A O 1
ATOM 679 N N . GLY A 1 80 ? -17.777 4.615 -11.716 1.00 72.81 80 GLY A N 1
ATOM 680 C CA . GLY A 1 80 ? -17.181 3.349 -11.279 1.00 72.81 80 GLY A CA 1
ATOM 681 C C . GLY A 1 80 ? -15.966 3.546 -10.369 1.00 72.81 80 GLY A C 1
ATOM 682 O O . GLY A 1 80 ? -15.869 2.895 -9.327 1.00 72.81 80 GLY A O 1
ATOM 683 N N . TYR A 1 81 ? -15.084 4.493 -10.707 1.00 72.38 81 TYR A N 1
ATOM 684 C CA . TYR A 1 81 ? -13.943 4.845 -9.855 1.00 72.38 81 TYR A CA 1
ATOM 685 C C . TYR A 1 81 ? -14.396 5.486 -8.541 1.00 72.38 81 TYR A C 1
ATOM 687 O O . TYR A 1 81 ? -13.970 5.038 -7.479 1.00 72.38 81 TYR A O 1
ATOM 695 N N . ALA A 1 82 ? -15.327 6.444 -8.590 1.00 76.44 82 ALA A N 1
ATOM 696 C CA . ALA A 1 82 ? -15.913 7.058 -7.398 1.00 76.44 82 ALA A CA 1
ATOM 697 C C . ALA A 1 82 ? -16.501 6.008 -6.442 1.00 76.44 82 ALA A C 1
ATOM 699 O O . ALA A 1 82 ? -16.241 6.045 -5.237 1.00 76.44 82 ALA A O 1
ATOM 700 N N . LEU A 1 83 ? -17.250 5.040 -6.984 1.00 78.75 83 LEU A N 1
ATOM 701 C CA . LEU A 1 83 ? -17.880 3.963 -6.224 1.00 78.75 83 LEU A CA 1
ATOM 702 C C . LEU A 1 83 ? -16.849 3.050 -5.550 1.00 78.75 83 LEU A C 1
ATOM 704 O O . LEU A 1 83 ? -17.023 2.711 -4.382 1.00 78.75 83 LEU A O 1
ATOM 708 N N . VAL A 1 84 ? -15.772 2.661 -6.239 1.00 79.00 84 VAL A N 1
ATOM 709 C CA . VAL A 1 84 ? -14.760 1.754 -5.667 1.00 79.00 84 VAL A CA 1
ATOM 710 C C . VAL A 1 84 ? -13.790 2.471 -4.729 1.00 79.00 84 VAL A C 1
ATOM 712 O O . VAL A 1 84 ? -13.455 1.909 -3.687 1.00 79.00 84 VAL A O 1
ATOM 715 N N . CYS A 1 85 ? -13.427 3.728 -4.999 1.00 78.44 85 CYS A N 1
ATOM 716 C CA . CYS A 1 85 ? -12.738 4.586 -4.032 1.00 78.44 85 CYS A CA 1
ATOM 717 C C . CYS A 1 85 ? -13.578 4.754 -2.753 1.00 78.44 85 CYS A C 1
ATOM 719 O O . CYS A 1 85 ? -13.070 4.553 -1.647 1.00 78.44 85 CYS A O 1
ATOM 721 N N . SER A 1 86 ? -14.887 5.000 -2.898 1.00 80.00 86 SER A N 1
ATOM 722 C CA . SER A 1 86 ? -15.835 5.058 -1.777 1.00 80.00 86 SER A CA 1
ATOM 723 C C . SER A 1 86 ? -15.962 3.715 -1.055 1.00 80.00 86 SER A C 1
ATOM 725 O O . SER A 1 86 ? -16.005 3.685 0.171 1.00 80.00 86 SER A O 1
ATOM 727 N N . ALA A 1 87 ? -15.973 2.588 -1.772 1.00 82.56 87 ALA A N 1
ATOM 728 C CA . ALA A 1 87 ? -16.058 1.258 -1.173 1.00 82.56 87 ALA A CA 1
ATOM 729 C C . ALA A 1 87 ? -14.789 0.888 -0.385 1.00 82.56 87 ALA A C 1
ATOM 731 O O . ALA A 1 87 ? -14.899 0.397 0.737 1.00 82.56 87 ALA A O 1
ATOM 732 N N . ALA A 1 88 ? -13.595 1.175 -0.919 1.00 80.56 88 ALA A N 1
ATOM 733 C CA . ALA A 1 88 ? -12.321 1.010 -0.210 1.00 80.56 88 ALA A CA 1
ATOM 734 C C . ALA A 1 88 ? -12.257 1.890 1.053 1.00 80.56 88 ALA A C 1
ATOM 736 O O . ALA A 1 88 ? -11.784 1.464 2.104 1.00 80.56 88 ALA A O 1
ATOM 737 N N . CYS A 1 89 ? -12.839 3.084 0.984 1.00 78.62 89 CYS A N 1
ATOM 738 C CA . CYS A 1 89 ? -13.015 3.982 2.117 1.00 78.62 89 CYS A CA 1
ATOM 739 C C . CYS A 1 89 ? -14.005 3.452 3.173 1.00 78.62 89 CYS A C 1
ATOM 741 O O . CYS A 1 89 ? -13.690 3.414 4.364 1.00 78.62 89 CYS A O 1
ATOM 743 N N . LEU A 1 90 ? -15.172 2.955 2.758 1.00 83.44 90 LEU A N 1
ATOM 744 C CA . LEU A 1 90 ? -16.152 2.310 3.642 1.00 83.44 90 LEU A CA 1
ATOM 745 C C . LEU A 1 90 ? -15.632 1.000 4.260 1.00 83.44 90 LEU A C 1
ATOM 747 O O . LEU A 1 90 ? -16.142 0.564 5.292 1.00 83.44 90 LEU A O 1
ATOM 751 N N . LEU A 1 91 ? -14.591 0.395 3.682 1.00 86.62 91 LEU A N 1
ATOM 752 C CA . LEU A 1 91 ? -13.921 -0.798 4.202 1.00 86.62 91 LEU A CA 1
ATOM 753 C C . LEU A 1 91 ? -13.246 -0.520 5.559 1.00 86.62 91 LEU A C 1
ATOM 755 O O . LEU A 1 91 ? -13.391 -1.325 6.480 1.00 86.62 91 LEU A O 1
ATOM 759 N N . TYR A 1 92 ? -12.620 0.654 5.734 1.00 84.69 92 TYR A N 1
ATOM 760 C CA . TYR A 1 92 ? -12.177 1.134 7.052 1.00 84.69 92 TYR A CA 1
ATOM 761 C C . TYR A 1 92 ? -13.345 1.290 8.023 1.00 84.69 92 TYR A C 1
ATOM 763 O O . TYR A 1 92 ? -13.279 0.819 9.159 1.00 84.69 92 TYR A O 1
ATOM 771 N N . TRP A 1 93 ? -14.410 1.964 7.582 1.00 87.31 93 TRP A N 1
ATOM 772 C CA . TRP A 1 93 ? -15.563 2.264 8.423 1.00 87.31 93 TRP A CA 1
ATOM 773 C C . TRP A 1 93 ? -16.210 0.975 8.954 1.00 87.31 93 TRP A C 1
ATOM 775 O O . TRP A 1 93 ? -16.428 0.831 10.158 1.00 87.31 93 TRP A O 1
ATOM 785 N N . GLY A 1 94 ? -16.424 -0.008 8.073 1.00 89.25 94 GLY A N 1
ATOM 786 C CA . GLY A 1 94 ? -16.945 -1.326 8.428 1.00 89.25 94 GLY A CA 1
ATOM 787 C C . GLY A 1 94 ? -16.001 -2.122 9.334 1.00 89.25 94 GLY A C 1
ATOM 788 O O . GLY A 1 94 ? -16.465 -2.803 10.250 1.00 89.25 94 GLY A O 1
ATOM 789 N N . ALA A 1 95 ? -14.684 -2.004 9.143 1.00 89.25 95 ALA A N 1
ATOM 790 C CA . ALA A 1 95 ? -13.693 -2.629 10.016 1.00 89.25 95 ALA A CA 1
ATOM 791 C C . ALA A 1 95 ? -13.698 -2.038 11.433 1.00 89.25 95 ALA A C 1
ATOM 793 O O . ALA A 1 95 ? -13.752 -2.781 12.414 1.00 89.25 95 ALA A O 1
ATOM 794 N N . LEU A 1 96 ? -13.714 -0.709 11.547 1.00 87.38 96 LEU A N 1
ATOM 795 C CA . LEU A 1 96 ? -13.826 0.002 12.820 1.00 87.38 96 LEU A CA 1
ATOM 796 C C . LEU A 1 96 ? -15.149 -0.336 13.518 1.00 87.38 96 LEU A C 1
ATOM 798 O O . LEU A 1 96 ? -15.154 -0.669 14.703 1.00 87.38 96 LEU A O 1
ATOM 802 N N . TRP A 1 97 ? -16.266 -0.332 12.784 1.00 88.06 97 TRP A N 1
ATOM 803 C CA . TRP A 1 97 ? -17.577 -0.691 13.328 1.00 88.06 97 TRP A CA 1
ATOM 804 C C . TRP A 1 97 ? -17.621 -2.135 13.841 1.00 88.06 97 TRP A C 1
ATOM 806 O O . TRP A 1 97 ? -18.189 -2.384 14.908 1.00 88.06 97 TRP A O 1
ATOM 816 N N . ASN A 1 98 ? -16.981 -3.072 13.136 1.00 87.81 98 ASN A N 1
ATOM 817 C CA . ASN A 1 98 ? -16.802 -4.455 13.576 1.00 87.81 98 ASN A CA 1
ATOM 818 C C . ASN A 1 98 ? -16.003 -4.514 14.894 1.00 87.81 98 ASN A C 1
ATOM 820 O O . ASN A 1 98 ? -16.532 -4.992 15.897 1.00 87.81 98 ASN A O 1
ATOM 824 N N . ILE A 1 99 ? -14.803 -3.918 14.939 1.00 86.25 99 ILE A N 1
ATOM 825 C CA . ILE A 1 99 ? -13.953 -3.872 16.143 1.00 86.25 99 ILE A CA 1
ATOM 826 C C . ILE A 1 99 ? -14.724 -3.312 17.352 1.00 86.25 99 ILE A C 1
ATOM 828 O O . ILE A 1 99 ? -14.767 -3.946 18.407 1.00 86.25 99 ILE A O 1
ATOM 832 N N . PHE A 1 100 ? -15.390 -2.160 17.219 1.00 82.88 100 PHE A N 1
ATOM 833 C CA . PHE A 1 100 ? -16.148 -1.570 18.331 1.00 82.88 100 PHE A CA 1
ATOM 834 C C . PHE A 1 100 ? -17.427 -2.354 18.684 1.00 82.88 100 PHE A C 1
ATOM 836 O O . PHE A 1 100 ? -17.874 -2.315 19.835 1.00 82.88 100 PHE A O 1
ATOM 843 N N . SER A 1 101 ? -18.013 -3.099 17.741 1.00 82.75 101 SER A N 1
ATOM 844 C CA . SER A 1 101 ? -19.144 -4.000 18.013 1.00 82.75 101 SER A CA 1
ATOM 845 C C . SER A 1 101 ? -18.712 -5.231 18.811 1.00 82.75 101 SER A C 1
ATOM 847 O O . SER A 1 101 ? -19.417 -5.622 19.743 1.00 82.75 101 SER A O 1
ATOM 849 N N . GLU A 1 102 ? -17.537 -5.792 18.514 1.00 81.31 102 GLU A N 1
ATOM 850 C CA . GLU A 1 102 ? -16.924 -6.886 19.278 1.00 81.31 102 GLU A CA 1
ATOM 851 C C . GLU A 1 102 ? -16.517 -6.436 20.688 1.00 81.31 102 GLU A C 1
ATOM 853 O O . GLU A 1 102 ? -16.872 -7.082 21.672 1.00 81.31 102 GLU A O 1
ATOM 858 N N . LEU A 1 103 ? -15.882 -5.264 20.822 1.00 74.38 103 LEU A N 1
ATOM 859 C CA . LEU A 1 103 ? -15.545 -4.667 22.126 1.00 74.38 103 LEU A CA 1
ATOM 860 C C . LEU A 1 103 ? -16.778 -4.334 22.995 1.00 74.38 103 LEU A C 1
ATOM 862 O O . LEU A 1 103 ? -16.638 -4.120 24.201 1.00 74.38 103 LEU A O 1
ATOM 866 N N . SER A 1 104 ? -17.978 -4.283 22.405 1.00 67.88 104 SER A N 1
ATOM 867 C CA . SER A 1 104 ? -19.252 -4.012 23.088 1.00 67.88 104 SER A CA 1
ATOM 868 C C . SER A 1 104 ? -20.230 -5.201 23.095 1.00 67.88 104 SER A C 1
ATOM 870 O O . SER A 1 104 ? -21.412 -5.028 23.422 1.00 67.88 104 SER A O 1
ATOM 872 N N . HIS A 1 105 ? -19.752 -6.412 22.766 1.00 65.38 105 HIS A N 1
ATOM 873 C CA . HIS A 1 105 ? -20.530 -7.665 22.736 1.00 65.38 105 HIS A CA 1
ATOM 874 C C . HIS A 1 105 ? -21.846 -7.561 21.950 1.00 65.38 105 HIS A C 1
ATOM 876 O O . HIS A 1 105 ? -22.884 -8.071 22.373 1.00 65.38 105 HIS A O 1
ATOM 882 N N . SER A 1 106 ? -21.844 -6.836 20.826 1.00 61.66 106 SER A N 1
ATOM 883 C CA . SER A 1 106 ? -23.012 -6.592 19.959 1.00 61.66 106 SER A CA 1
ATOM 884 C C . SER A 1 106 ? -24.251 -5.938 20.608 1.00 61.66 106 SER A C 1
ATOM 886 O O . SER A 1 106 ? -25.212 -5.639 19.897 1.00 61.66 106 SER A O 1
ATOM 888 N N . LYS A 1 107 ? -24.258 -5.635 21.915 1.00 62.78 107 LYS A N 1
ATOM 889 C CA . LYS A 1 107 ? -25.421 -5.044 22.615 1.00 62.78 107 LYS A CA 1
ATOM 890 C C . LYS A 1 107 ? -25.590 -3.543 22.367 1.00 62.78 107 LYS A C 1
ATOM 892 O O . LYS A 1 107 ? -26.620 -2.977 22.731 1.00 62.78 107 LYS A O 1
ATOM 897 N N . ARG A 1 108 ? -24.588 -2.881 21.775 1.00 73.06 108 ARG A N 1
ATOM 898 C CA . ARG A 1 108 ? -24.542 -1.420 21.590 1.00 73.06 108 ARG A CA 1
ATOM 899 C C . ARG A 1 108 ? -24.103 -0.989 20.183 1.00 73.06 108 ARG A C 1
ATOM 901 O O . ARG A 1 108 ? -23.342 -0.040 20.025 1.00 73.06 108 ARG A O 1
ATOM 908 N N . LYS A 1 109 ? -24.624 -1.654 19.142 1.00 79.00 109 LYS A N 1
ATOM 909 C CA . LYS A 1 109 ? -24.255 -1.403 17.730 1.00 79.00 109 LYS A CA 1
ATOM 910 C C . LYS A 1 109 ? -24.366 0.061 17.282 1.00 79.00 109 LYS A C 1
ATOM 912 O O . LYS A 1 109 ? -23.530 0.487 16.497 1.00 79.00 109 LYS A O 1
ATOM 917 N N . ALA A 1 110 ? -25.332 0.823 17.802 1.00 77.25 110 ALA A N 1
ATOM 918 C CA . ALA A 1 110 ? -25.480 2.259 17.522 1.00 77.25 110 ALA A CA 1
ATOM 919 C C . ALA A 1 110 ? -24.297 3.103 18.040 1.00 77.25 110 ALA A C 1
ATOM 921 O O . ALA A 1 110 ? -23.935 4.109 17.441 1.00 77.25 110 ALA A O 1
ATOM 922 N N . GLU A 1 111 ? -23.676 2.683 19.145 1.00 76.19 111 GLU A N 1
ATOM 923 C CA . GLU A 1 111 ? -22.513 3.360 19.732 1.00 76.19 111 GLU A CA 1
ATOM 924 C C . GLU A 1 111 ? -21.246 2.997 18.975 1.00 76.19 111 GLU A C 1
ATOM 926 O O . GLU A 1 111 ? -20.471 3.877 18.626 1.00 76.19 111 GLU A O 1
ATOM 931 N N . ALA A 1 112 ? -21.083 1.712 18.651 1.00 80.75 112 ALA A N 1
ATOM 932 C CA . ALA A 1 112 ? -20.007 1.246 17.786 1.00 80.75 112 ALA A CA 1
ATOM 933 C C . ALA A 1 112 ? -20.051 1.934 16.410 1.00 80.75 112 ALA A C 1
ATOM 935 O O . ALA A 1 112 ? -19.006 2.308 15.889 1.00 80.75 112 ALA A O 1
ATOM 936 N N . PHE A 1 113 ? -21.250 2.138 15.849 1.00 85.00 113 PHE A N 1
ATOM 937 C CA . PHE A 1 113 ? -21.466 2.868 14.598 1.00 85.00 113 PHE A CA 1
ATOM 938 C C . PHE A 1 113 ? -21.053 4.338 14.739 1.00 85.00 113 PHE A C 1
ATOM 940 O O . PHE A 1 113 ? -20.257 4.824 13.945 1.00 85.00 113 PHE A O 1
ATOM 947 N N . PHE A 1 114 ? -21.540 5.035 15.774 1.00 82.19 114 PHE A N 1
ATOM 948 C CA . PHE A 1 114 ? -21.177 6.431 16.033 1.00 82.19 114 PHE A CA 1
ATOM 949 C C . PHE A 1 114 ? -19.662 6.602 16.215 1.00 82.19 114 PHE A C 1
ATOM 951 O O . PHE A 1 114 ? -19.063 7.456 15.570 1.00 82.19 114 PHE A O 1
ATOM 958 N N . ILE A 1 115 ? -19.029 5.763 17.042 1.00 80.44 115 ILE A N 1
ATOM 959 C CA . ILE A 1 115 ? -17.583 5.811 17.301 1.00 80.44 115 ILE A CA 1
ATOM 960 C C . ILE A 1 115 ? -16.797 5.528 16.013 1.00 80.44 115 ILE A C 1
ATOM 962 O O . ILE A 1 115 ? -15.884 6.285 15.698 1.00 80.44 115 ILE A O 1
ATOM 966 N N . ALA A 1 116 ? -17.175 4.512 15.227 1.00 85.94 116 ALA A N 1
ATOM 967 C CA . ALA A 1 116 ? -16.551 4.233 13.931 1.00 85.94 116 ALA A CA 1
ATOM 968 C C . ALA A 1 116 ? -16.678 5.413 12.953 1.00 85.94 116 ALA A C 1
ATOM 970 O O . ALA A 1 116 ? -15.717 5.736 12.256 1.00 85.94 116 ALA A O 1
ATOM 971 N N . SER A 1 117 ? -17.822 6.101 12.944 1.00 85.38 117 SER A N 1
ATOM 972 C CA . SER A 1 117 ? -18.018 7.320 12.157 1.00 85.38 117 SER A CA 1
ATOM 973 C C . SER A 1 117 ? -17.140 8.477 12.648 1.00 85.38 117 SER A C 1
ATOM 975 O O . SER A 1 117 ? -16.525 9.145 11.826 1.00 85.38 117 SER A O 1
ATOM 977 N N . VAL A 1 118 ? -16.970 8.699 13.956 1.00 81.50 118 VAL A N 1
ATOM 978 C CA . VAL A 1 118 ? -16.018 9.728 14.426 1.00 81.50 118 VAL A CA 1
ATOM 979 C C . VAL A 1 118 ? -14.571 9.354 14.079 1.00 81.50 118 VAL A C 1
ATOM 981 O O . VAL A 1 118 ? -13.825 10.210 13.609 1.00 81.50 118 VAL A O 1
ATOM 984 N N . CYS A 1 119 ? -14.182 8.082 14.228 1.00 82.38 119 CYS A N 1
ATOM 985 C CA . CYS A 1 119 ? -12.863 7.597 13.813 1.00 82.38 119 CYS A CA 1
ATOM 986 C C . CYS A 1 119 ? -12.590 7.856 12.329 1.00 82.38 119 CYS A C 1
ATOM 988 O O . CYS A 1 119 ? -11.496 8.284 11.986 1.00 82.38 119 CYS A O 1
ATOM 990 N N . MET A 1 120 ? -13.570 7.620 11.454 1.00 83.88 120 MET A N 1
ATOM 991 C CA . MET A 1 120 ? -13.429 7.868 10.018 1.00 83.88 120 MET A CA 1
ATOM 992 C C . MET A 1 120 ? -13.314 9.354 9.680 1.00 83.88 120 MET A C 1
ATOM 994 O O . MET A 1 120 ? -12.525 9.725 8.815 1.00 83.88 120 MET A O 1
ATOM 998 N N . LEU A 1 121 ? -14.063 10.216 10.372 1.00 81.94 121 LEU A N 1
ATOM 999 C CA . LEU A 1 121 ? -14.001 11.659 10.140 1.00 81.94 121 LEU A CA 1
ATOM 1000 C C . LEU A 1 121 ? -12.653 12.228 10.599 1.00 81.94 121 LEU A C 1
ATOM 1002 O O . LEU A 1 121 ? -12.040 13.025 9.888 1.00 81.94 121 LEU A O 1
ATOM 1006 N N . ALA A 1 122 ? -12.164 11.759 11.749 1.00 80.75 122 ALA A N 1
ATOM 1007 C CA . ALA A 1 122 ? -10.820 12.052 12.227 1.00 80.75 122 ALA A CA 1
ATOM 1008 C C . ALA A 1 122 ? -9.737 11.472 11.307 1.00 80.75 122 ALA A C 1
ATOM 1010 O O . ALA A 1 122 ? -8.728 12.132 11.089 1.00 80.75 122 ALA A O 1
ATOM 1011 N N . LEU A 1 123 ? -9.948 10.283 10.728 1.00 80.81 123 LEU A N 1
ATOM 1012 C CA . LEU A 1 123 ? -9.016 9.689 9.773 1.00 80.81 123 LEU A CA 1
ATOM 1013 C C . LEU A 1 123 ? -8.837 10.595 8.558 1.00 80.81 123 LEU A C 1
ATOM 1015 O O . LEU A 1 123 ? -7.695 10.912 8.262 1.00 80.81 123 LEU A O 1
ATOM 1019 N N . TYR A 1 124 ? -9.911 11.054 7.900 1.00 79.56 124 TYR A N 1
ATOM 1020 C CA . TYR A 1 124 ? -9.773 11.956 6.746 1.00 79.56 124 TYR A CA 1
ATOM 1021 C C . TYR A 1 124 ? -9.233 13.330 7.130 1.00 79.56 124 TYR A C 1
ATOM 1023 O O . TYR A 1 124 ? -8.305 13.814 6.490 1.00 79.56 124 TYR A O 1
ATOM 1031 N N . SER A 1 125 ? -9.766 13.940 8.192 1.00 78.44 125 SER A N 1
ATOM 1032 C CA . SER A 1 125 ? -9.372 15.299 8.584 1.00 78.44 125 SER A CA 1
ATOM 1033 C C . SER A 1 125 ? -7.908 15.367 9.030 1.00 78.44 125 SER A C 1
ATOM 1035 O O . SER A 1 125 ? -7.210 16.304 8.670 1.00 78.44 125 SER A O 1
ATOM 1037 N N . CYS A 1 126 ? -7.410 14.363 9.760 1.00 73.94 126 CYS A N 1
ATOM 1038 C CA . CYS A 1 126 ? -6.027 14.331 10.242 1.00 73.94 126 CYS A CA 1
ATOM 1039 C C . CYS A 1 126 ? -5.030 13.701 9.249 1.00 73.94 126 CYS A C 1
ATOM 1041 O O . CYS A 1 126 ? -3.849 13.591 9.583 1.00 73.94 126 CYS A O 1
ATOM 1043 N N . TYR A 1 127 ? -5.454 13.227 8.067 1.00 72.00 127 TYR A N 1
ATOM 1044 C CA . TYR A 1 127 ? -4.559 12.504 7.156 1.00 72.00 127 TYR A CA 1
ATOM 1045 C C . TYR A 1 127 ? -3.546 13.455 6.489 1.00 72.00 127 TYR A C 1
ATOM 1047 O O . TYR A 1 127 ? -3.946 14.267 5.651 1.00 72.00 127 TYR A O 1
ATOM 1055 N N . PRO A 1 128 ? -2.228 13.365 6.774 1.00 62.09 128 PRO A N 1
ATOM 1056 C CA . PRO A 1 128 ? -1.297 14.443 6.423 1.00 62.09 128 PRO A CA 1
ATOM 1057 C C . PRO A 1 128 ? -1.084 14.679 4.923 1.00 62.09 128 PRO A C 1
ATOM 1059 O O . PRO A 1 128 ? -0.545 15.715 4.550 1.00 62.09 128 PRO A O 1
ATOM 1062 N N . THR A 1 129 ? -1.454 13.726 4.062 1.00 61.50 129 THR A N 1
ATOM 1063 C CA . THR A 1 129 ? -1.285 13.841 2.605 1.00 61.50 129 THR A CA 1
ATOM 1064 C C . THR A 1 129 ? -2.600 14.039 1.850 1.00 61.50 129 THR A C 1
ATOM 1066 O O . THR A 1 129 ? -2.572 14.067 0.622 1.00 61.50 129 THR A O 1
ATOM 1069 N N . LEU A 1 130 ? -3.743 14.202 2.539 1.00 58.69 130 LEU A N 1
ATOM 1070 C CA . LEU A 1 130 ? -5.061 14.215 1.888 1.00 58.69 130 LEU A CA 1
ATOM 1071 C C . LEU A 1 130 ? -5.157 15.285 0.782 1.00 58.69 130 LEU A C 1
ATOM 1073 O O . LEU A 1 130 ? -5.460 14.960 -0.361 1.00 58.69 130 LEU A O 1
ATOM 1077 N N . GLY A 1 131 ? -4.807 16.538 1.092 1.00 50.84 131 GLY A N 1
ATOM 1078 C CA . GLY A 1 131 ? -4.908 17.653 0.139 1.00 50.84 131 GLY A CA 1
ATOM 1079 C C . GLY A 1 131 ? -3.970 17.560 -1.073 1.00 50.84 131 GLY A C 1
ATOM 1080 O O . GLY A 1 131 ? -4.250 18.162 -2.103 1.00 50.84 131 GLY A O 1
ATOM 1081 N N . ILE A 1 132 ? -2.879 16.790 -0.980 1.00 51.16 132 ILE A N 1
ATOM 1082 C CA . ILE A 1 132 ? -1.870 16.669 -2.049 1.00 51.16 132 ILE A CA 1
ATOM 1083 C C . ILE A 1 132 ? -2.106 15.417 -2.902 1.00 51.16 132 ILE A C 1
ATOM 1085 O O . ILE A 1 132 ? -1.846 15.438 -4.103 1.00 51.16 132 ILE A O 1
ATOM 1089 N N . SER A 1 133 ? -2.561 14.315 -2.293 1.00 53.38 133 SER A N 1
ATOM 1090 C CA . SER A 1 133 ? -2.477 12.989 -2.915 1.00 53.38 133 SER A CA 1
ATOM 1091 C C . SER A 1 133 ? -3.773 12.177 -2.926 1.00 53.38 133 SER A C 1
ATOM 1093 O O . SER A 1 133 ? -3.843 11.167 -3.619 1.00 53.38 133 SER A O 1
ATOM 1095 N N . PHE A 1 134 ? -4.842 12.619 -2.254 1.00 54.62 134 PHE A N 1
ATOM 1096 C CA . PHE A 1 134 ? -6.113 11.878 -2.240 1.00 54.62 134 PHE A CA 1
ATOM 1097 C C . PHE A 1 134 ? -6.820 11.846 -3.603 1.00 54.62 134 PHE A C 1
ATOM 1099 O O . PHE A 1 134 ? -7.647 10.975 -3.840 1.00 54.62 134 PHE A O 1
ATOM 1106 N N . TYR A 1 135 ? -6.461 12.743 -4.527 1.00 57.09 135 TYR A N 1
ATOM 1107 C CA . TYR A 1 135 ? -6.924 12.709 -5.919 1.00 57.09 135 TYR A CA 1
ATOM 1108 C C . TYR A 1 135 ? -6.201 11.657 -6.785 1.00 57.09 135 TYR A C 1
ATOM 1110 O O . TYR A 1 135 ? -6.627 11.406 -7.917 1.00 57.09 135 TYR A O 1
ATOM 1118 N N . GLU A 1 136 ? -5.133 11.026 -6.277 1.00 65.50 136 GLU A N 1
ATOM 1119 C CA . GLU A 1 136 ? -4.484 9.879 -6.914 1.00 65.50 136 GLU A CA 1
ATOM 1120 C C . GLU A 1 136 ? -5.186 8.577 -6.512 1.00 65.50 136 GLU A C 1
ATOM 1122 O O . GLU A 1 136 ? -5.234 8.198 -5.337 1.00 65.50 136 GLU A O 1
ATOM 1127 N N . VAL A 1 137 ? -5.665 7.833 -7.513 1.00 68.75 137 VAL A N 1
ATOM 1128 C CA . VAL A 1 137 ? -6.250 6.495 -7.315 1.00 68.75 137 VAL A CA 1
ATOM 1129 C C . VAL A 1 137 ? -5.283 5.558 -6.569 1.00 68.75 137 VAL A C 1
ATOM 1131 O O . VAL A 1 137 ? -5.725 4.783 -5.717 1.00 68.75 137 VAL A O 1
ATOM 1134 N N . THR A 1 138 ? -3.972 5.696 -6.794 1.00 67.31 138 THR A N 1
ATOM 1135 C CA . THR A 1 138 ? -2.917 4.916 -6.134 1.00 67.31 138 THR A CA 1
ATOM 1136 C C . THR A 1 138 ? -2.932 5.038 -4.613 1.00 67.31 138 THR A C 1
ATOM 1138 O O . THR A 1 138 ? -2.609 4.070 -3.930 1.00 67.31 138 THR A O 1
ATOM 1141 N N . ASP A 1 139 ? -3.293 6.198 -4.056 1.00 68.12 139 ASP A N 1
ATOM 1142 C CA . ASP A 1 139 ? -3.214 6.433 -2.607 1.00 68.12 139 ASP A CA 1
ATOM 1143 C C . ASP A 1 139 ? -4.483 6.047 -1.876 1.00 68.12 139 ASP A C 1
ATOM 1145 O O . ASP A 1 139 ? -4.409 5.455 -0.792 1.00 68.12 139 ASP A O 1
ATOM 1149 N N . ILE A 1 140 ? -5.638 6.269 -2.507 1.00 72.31 140 ILE A N 1
ATOM 1150 C CA . ILE A 1 140 ? -6.874 5.658 -2.033 1.00 72.31 140 ILE A CA 1
ATOM 1151 C C . ILE A 1 140 ? -6.706 4.135 -2.067 1.00 72.31 140 ILE A C 1
ATOM 1153 O O . ILE A 1 140 ? -6.801 3.489 -1.025 1.00 72.31 140 ILE A O 1
ATOM 1157 N N . LEU A 1 141 ? -6.390 3.526 -3.209 1.00 72.62 141 LEU A N 1
ATOM 1158 C CA . LEU A 1 141 ? -6.337 2.064 -3.299 1.00 72.62 141 LEU A CA 1
ATOM 1159 C C . LEU A 1 141 ? -5.136 1.456 -2.562 1.00 72.62 141 LEU A C 1
ATOM 1161 O O . LEU A 1 141 ? -5.289 0.437 -1.901 1.00 72.62 141 LEU A O 1
ATOM 1165 N N . GLY A 1 142 ? -3.954 2.063 -2.609 1.00 67.44 142 GLY A N 1
ATOM 1166 C CA . GLY A 1 142 ? -2.763 1.548 -1.933 1.00 67.44 142 GLY A CA 1
ATOM 1167 C C . GLY A 1 142 ? -2.866 1.625 -0.411 1.00 67.44 142 GLY A C 1
ATOM 1168 O O . GLY A 1 142 ? -2.653 0.622 0.276 1.00 67.44 142 GLY A O 1
ATOM 1169 N N . ILE A 1 143 ? -3.225 2.797 0.129 1.00 64.81 143 ILE A N 1
ATOM 1170 C CA . ILE A 1 143 ? -3.158 3.039 1.574 1.00 64.81 143 ILE A CA 1
ATOM 1171 C C . ILE A 1 143 ? -4.497 2.766 2.268 1.00 64.81 143 ILE A C 1
ATOM 1173 O O . ILE A 1 143 ? -4.485 2.285 3.403 1.00 64.81 143 ILE A O 1
ATOM 1177 N N . THR A 1 144 ? -5.653 3.002 1.625 1.00 75.44 144 THR A N 1
ATOM 1178 C CA . THR A 1 144 ? -6.953 2.709 2.267 1.00 75.44 144 THR A CA 1
ATOM 1179 C C . THR A 1 144 ? -7.323 1.233 2.214 1.00 75.44 144 THR A C 1
ATOM 1181 O O . THR A 1 144 ? -7.683 0.671 3.246 1.00 75.44 144 THR A O 1
ATOM 1184 N N . PHE A 1 145 ? -7.145 0.562 1.071 1.00 81.00 145 PHE A N 1
ATOM 1185 C CA . PHE A 1 145 ? -7.481 -0.859 0.949 1.00 81.00 145 PHE A CA 1
ATOM 1186 C C . PHE A 1 145 ? -6.555 -1.729 1.809 1.00 81.00 145 PHE A C 1
ATOM 1188 O O . PHE A 1 145 ? -7.034 -2.537 2.603 1.00 81.00 145 PHE A O 1
ATOM 1195 N N . GLY A 1 146 ? -5.233 -1.521 1.721 1.00 84.19 146 GLY A N 1
ATOM 1196 C CA . GLY A 1 146 ? -4.245 -2.304 2.469 1.00 84.19 146 GLY A CA 1
ATOM 1197 C C . GLY A 1 146 ? -4.439 -2.224 3.986 1.00 84.19 146 GLY A C 1
ATOM 1198 O O . GLY A 1 146 ? -4.571 -3.251 4.651 1.00 84.19 146 GLY A O 1
ATOM 1199 N N . ASN A 1 147 ? -4.526 -1.015 4.546 1.00 83.31 147 ASN A N 1
ATOM 1200 C CA . ASN A 1 147 ? -4.705 -0.831 5.990 1.00 83.31 147 ASN A CA 1
ATOM 1201 C C . ASN A 1 147 ? -6.157 -1.078 6.452 1.00 83.31 147 ASN A C 1
ATOM 1203 O O . ASN A 1 147 ? -6.366 -1.543 7.573 1.00 83.31 147 ASN A O 1
ATOM 1207 N N . GLY A 1 148 ? -7.159 -0.870 5.592 1.00 86.94 148 GLY A N 1
ATOM 1208 C CA . GLY A 1 148 ? -8.537 -1.304 5.842 1.00 86.94 148 GLY A CA 1
ATOM 1209 C C . GLY A 1 148 ? -8.641 -2.827 5.992 1.00 86.94 148 GLY A C 1
ATOM 1210 O O . GLY A 1 148 ? -9.302 -3.315 6.910 1.00 86.94 148 GLY A O 1
ATOM 1211 N N . LEU A 1 149 ? -7.910 -3.591 5.172 1.00 90.25 149 LEU A N 1
ATOM 1212 C CA . LEU A 1 149 ? -7.789 -5.047 5.304 1.00 90.25 149 LEU A CA 1
ATOM 1213 C C . LEU A 1 149 ? -7.064 -5.469 6.595 1.00 90.25 149 LEU A C 1
ATOM 1215 O O . LEU A 1 149 ? -7.492 -6.437 7.226 1.00 90.25 149 LEU A O 1
ATOM 1219 N N . VAL A 1 150 ? -6.039 -4.727 7.047 1.00 90.69 150 VAL A N 1
ATOM 1220 C CA . VAL A 1 150 ? -5.415 -4.940 8.375 1.00 90.69 150 VAL A CA 1
ATOM 1221 C C . VAL A 1 150 ? -6.443 -4.758 9.493 1.00 90.69 150 VAL A C 1
ATOM 1223 O O . VAL A 1 150 ? -6.502 -5.567 10.415 1.00 90.69 150 VAL A O 1
ATOM 1226 N N . LEU A 1 151 ? -7.295 -3.735 9.418 1.00 89.88 151 LEU A N 1
ATOM 1227 C CA . LEU A 1 151 ? -8.336 -3.512 10.425 1.00 89.88 151 LEU A CA 1
ATOM 1228 C C . LEU A 1 151 ? -9.451 -4.563 10.358 1.00 89.88 151 LEU A C 1
ATOM 1230 O O . LEU A 1 151 ? -9.927 -5.006 11.403 1.00 89.88 151 LEU A O 1
ATOM 1234 N N . LEU A 1 152 ? -9.832 -5.034 9.164 1.00 92.00 152 LEU A N 1
ATOM 1235 C CA . LEU A 1 152 ? -10.722 -6.192 9.039 1.00 92.00 152 LEU A CA 1
ATOM 1236 C C . LEU A 1 152 ? -10.092 -7.438 9.671 1.00 92.00 152 LEU A C 1
ATOM 1238 O O . LEU A 1 152 ? -10.781 -8.160 10.391 1.00 92.00 152 LEU A O 1
ATOM 1242 N N . PHE A 1 153 ? -8.795 -7.674 9.458 1.00 93.75 153 PHE A N 1
ATOM 1243 C CA . PHE A 1 153 ? -8.054 -8.756 10.104 1.00 93.75 153 PHE A CA 1
ATOM 1244 C C . PHE A 1 153 ? -8.085 -8.623 11.635 1.00 93.75 153 PHE A C 1
ATOM 1246 O O . PHE A 1 153 ? -8.475 -9.574 12.310 1.00 93.75 153 PHE A O 1
ATOM 1253 N N . VAL A 1 154 ? -7.798 -7.436 12.186 1.00 90.94 154 VAL A N 1
ATOM 1254 C CA . VAL A 1 154 ? -7.928 -7.148 13.629 1.00 90.94 154 VAL A CA 1
ATOM 1255 C C . VAL A 1 154 ? -9.342 -7.470 14.126 1.00 90.94 154 VAL A C 1
ATOM 1257 O O . VAL A 1 154 ? -9.482 -8.227 15.083 1.00 90.94 154 VAL A O 1
ATOM 1260 N N . GLY A 1 155 ? -10.394 -6.991 13.453 1.00 89.19 155 GLY A N 1
ATOM 1261 C CA . GLY A 1 155 ? -11.787 -7.276 13.823 1.00 89.19 155 GLY A CA 1
ATOM 1262 C C . GLY A 1 155 ? -12.130 -8.772 13.802 1.00 89.19 155 GLY A C 1
ATOM 1263 O O . GLY A 1 155 ? -12.743 -9.287 14.737 1.00 89.19 155 GLY A O 1
ATOM 1264 N N . ARG A 1 156 ? -11.669 -9.514 12.785 1.00 91.75 156 ARG A N 1
ATOM 1265 C CA . ARG A 1 156 ? -11.829 -10.979 12.706 1.00 91.75 156 ARG A CA 1
ATOM 1266 C C . ARG A 1 156 ? -11.074 -11.720 13.812 1.00 91.75 156 ARG A C 1
ATOM 1268 O O . ARG A 1 156 ? -11.564 -12.737 14.307 1.00 91.75 156 ARG A O 1
ATOM 1275 N N . VAL A 1 157 ? -9.908 -11.220 14.215 1.00 90.88 157 VAL A N 1
ATOM 1276 C CA . VAL A 1 157 ? -9.116 -11.768 15.323 1.00 90.88 157 VAL A CA 1
ATOM 1277 C C . VAL A 1 157 ? -9.760 -11.446 16.682 1.00 90.88 157 VAL A C 1
ATOM 1279 O O . VAL A 1 157 ? -9.796 -12.323 17.545 1.00 90.88 157 VAL A O 1
ATOM 1282 N N . CYS A 1 158 ? -10.370 -10.267 16.856 1.00 86.06 158 CYS A N 1
ATOM 1283 C CA . CYS A 1 158 ? -11.206 -9.940 18.019 1.00 86.06 158 CYS A CA 1
ATOM 1284 C C . CYS A 1 158 ? -12.437 -10.858 18.125 1.00 86.06 158 CYS A C 1
ATOM 1286 O O . CYS A 1 158 ? -12.688 -11.419 19.190 1.00 86.06 158 CYS A O 1
ATOM 1288 N N . ALA A 1 159 ? -13.150 -11.098 17.021 1.00 86.38 159 ALA A N 1
ATOM 1289 C CA . ALA A 1 159 ? -14.276 -12.034 17.000 1.00 86.38 159 ALA A CA 1
ATOM 1290 C C . ALA A 1 159 ? -13.845 -13.474 17.362 1.00 86.38 159 ALA A C 1
ATOM 1292 O O . ALA A 1 159 ? -14.524 -14.159 18.124 1.00 86.38 159 ALA A O 1
ATOM 1293 N N . LEU A 1 160 ? -12.676 -13.927 16.884 1.00 88.81 160 LEU A N 1
ATOM 1294 C CA . LEU A 1 160 ? -12.075 -15.214 17.277 1.00 88.81 160 LEU A CA 1
ATOM 1295 C C . LEU A 1 160 ? -11.696 -15.287 18.763 1.00 88.81 160 LEU A C 1
ATOM 1297 O O . LEU A 1 160 ? -11.780 -16.358 19.364 1.00 88.81 160 LEU A O 1
ATOM 1301 N N . TRP A 1 161 ? -11.257 -14.173 19.351 1.00 86.50 161 TRP A N 1
ATOM 1302 C CA . TRP A 1 161 ? -10.956 -14.081 20.780 1.00 86.50 161 TRP A CA 1
ATOM 1303 C C . TRP A 1 161 ? -12.223 -14.262 21.623 1.00 86.50 161 TRP A C 1
ATOM 1305 O O . TRP A 1 161 ? -12.231 -15.052 22.566 1.00 86.50 161 TRP A O 1
ATOM 1315 N N . ASN A 1 162 ? -13.316 -13.609 21.227 1.00 82.88 162 ASN A N 1
ATOM 1316 C CA . ASN A 1 162 ? -14.611 -13.703 21.901 1.00 82.88 162 ASN A CA 1
ATOM 1317 C C . ASN A 1 162 ? -15.362 -15.026 21.632 1.00 82.88 162 ASN A C 1
ATOM 1319 O O . ASN A 1 162 ? -16.271 -15.379 22.383 1.00 82.88 162 ASN A O 1
ATOM 1323 N N . ALA A 1 163 ? -15.000 -15.779 20.587 1.00 84.50 163 ALA A N 1
ATOM 1324 C CA . ALA A 1 163 ? -15.741 -16.960 20.145 1.00 84.50 163 ALA A CA 1
ATOM 1325 C C . ALA A 1 163 ? -15.823 -18.075 21.207 1.00 84.50 163 ALA A C 1
ATOM 1327 O O . ALA A 1 163 ? -14.815 -18.552 21.743 1.00 84.50 163 ALA A O 1
ATOM 1328 N N . GLU A 1 164 ? -17.031 -18.581 21.473 1.00 83.38 164 GLU A N 1
ATOM 1329 C CA . GLU A 1 164 ? -17.237 -19.714 22.384 1.00 83.38 164 GLU A CA 1
ATOM 1330 C C . GLU A 1 164 ? -16.544 -20.984 21.878 1.00 83.38 164 GLU A C 1
ATOM 1332 O O . GLU A 1 164 ? -15.705 -21.551 22.587 1.00 83.38 164 GLU A O 1
ATOM 1337 N N . ARG A 1 165 ? -16.832 -21.361 20.627 1.00 85.06 165 ARG A N 1
ATOM 1338 C CA . ARG A 1 165 ? -16.280 -22.514 19.904 1.00 85.06 165 ARG A CA 1
ATOM 1339 C C . ARG A 1 165 ? -15.609 -22.032 18.618 1.00 85.06 165 ARG A C 1
ATOM 1341 O O . ARG A 1 165 ? -16.091 -21.090 18.000 1.00 85.06 165 ARG A O 1
ATOM 1348 N N . VAL A 1 166 ? -14.525 -22.693 18.214 1.00 87.88 166 VAL A N 1
ATOM 1349 C CA . VAL A 1 166 ? -13.771 -22.381 16.990 1.00 87.88 166 VAL A CA 1
ATOM 1350 C C . VAL A 1 166 ? -13.559 -23.667 16.195 1.00 87.88 166 VAL A C 1
ATOM 1352 O O . VAL A 1 166 ? -13.136 -24.682 16.747 1.00 87.88 166 VAL A O 1
ATOM 1355 N N . ARG A 1 167 ? -13.871 -23.626 14.900 1.00 87.44 167 ARG A N 1
ATOM 1356 C CA . ARG A 1 167 ? -13.682 -24.708 13.927 1.00 87.44 167 ARG A CA 1
ATOM 1357 C C . ARG A 1 167 ? -12.390 -24.491 13.138 1.00 87.44 167 ARG A C 1
ATOM 1359 O O . ARG A 1 167 ? -11.849 -23.391 13.074 1.00 87.44 167 ARG A O 1
ATOM 1366 N N . SER A 1 168 ? -11.909 -25.540 12.471 1.00 80.12 168 SER A N 1
ATOM 1367 C CA . SER A 1 168 ? -10.723 -25.475 11.601 1.00 80.12 168 SER A CA 1
ATOM 1368 C C . SER A 1 168 ? -10.848 -24.430 10.482 1.00 80.12 168 SER A C 1
ATOM 1370 O O . SER A 1 168 ? -9.872 -23.754 10.166 1.00 80.12 168 SER A O 1
ATOM 1372 N N . GLN A 1 169 ? -12.051 -24.258 9.925 1.00 88.06 169 GLN A N 1
ATOM 1373 C CA . GLN A 1 169 ? -12.357 -23.271 8.883 1.00 88.06 169 GLN A CA 1
ATOM 1374 C C . GLN A 1 169 ? -12.187 -21.819 9.356 1.00 88.06 169 GLN A C 1
ATOM 1376 O O . GLN A 1 169 ? -11.797 -20.963 8.564 1.00 88.06 169 GLN A O 1
ATOM 1381 N N . ASP A 1 170 ? -12.413 -21.531 10.642 1.00 88.38 170 ASP A N 1
ATOM 1382 C CA . ASP A 1 170 ? -12.367 -20.161 11.166 1.00 88.38 170 ASP A CA 1
ATOM 1383 C C . ASP A 1 170 ? -10.937 -19.583 11.156 1.00 88.38 170 ASP A C 1
ATOM 1385 O O . ASP A 1 170 ? -10.771 -18.368 11.046 1.00 88.38 170 ASP A O 1
ATOM 1389 N N . VAL A 1 171 ? -9.903 -20.444 11.176 1.00 88.62 171 VAL A N 1
ATOM 1390 C CA . VAL A 1 171 ? -8.503 -20.046 10.924 1.00 88.62 171 VAL A CA 1
ATOM 1391 C C . VAL A 1 171 ? -8.387 -19.390 9.551 1.00 88.62 171 VAL A C 1
ATOM 1393 O O . VAL A 1 171 ? -7.844 -18.294 9.447 1.00 88.62 171 VAL A O 1
ATOM 1396 N N . TRP A 1 172 ? -8.916 -20.030 8.506 1.00 91.38 172 TRP A N 1
ATOM 1397 C CA . TRP A 1 172 ? -8.843 -19.522 7.137 1.00 91.38 172 TRP A CA 1
ATOM 1398 C C . TRP A 1 172 ? -9.708 -18.280 6.945 1.00 91.38 172 TRP A C 1
ATOM 1400 O O . TRP A 1 172 ? -9.202 -17.270 6.464 1.00 91.38 172 TRP A O 1
ATOM 1410 N N . ILE A 1 173 ? -10.969 -18.309 7.390 1.00 90.12 173 ILE A N 1
ATOM 1411 C CA . ILE A 1 173 ? -11.901 -17.177 7.234 1.00 90.12 173 ILE A CA 1
ATOM 1412 C C . ILE A 1 173 ? -11.341 -15.911 7.899 1.00 90.12 173 ILE A C 1
ATOM 1414 O O . ILE A 1 173 ? -11.430 -14.824 7.332 1.00 90.12 173 ILE A O 1
ATOM 1418 N N . SER A 1 174 ? -10.734 -16.035 9.081 1.00 91.25 174 SER A N 1
ATOM 1419 C CA . SER A 1 174 ? -10.120 -14.892 9.762 1.00 91.25 174 SER A CA 1
ATOM 1420 C C . SER A 1 174 ? -8.711 -14.556 9.266 1.00 91.25 174 SER A C 1
ATOM 1422 O O . SER A 1 174 ? -8.282 -13.426 9.462 1.00 91.25 174 SER A O 1
ATOM 1424 N N . SER A 1 175 ? -8.013 -15.473 8.588 1.00 93.88 175 SER A N 1
ATOM 1425 C CA . SER A 1 175 ? -6.726 -15.191 7.930 1.00 93.88 175 SER A CA 1
ATOM 1426 C C . SER A 1 175 ? -6.884 -14.457 6.596 1.00 93.88 175 SER A C 1
ATOM 1428 O O . SER A 1 175 ? -6.002 -13.683 6.243 1.00 93.88 175 SER A O 1
ATOM 1430 N N . MET A 1 176 ? -7.985 -14.657 5.860 1.00 92.94 176 MET A N 1
ATOM 1431 C CA . MET A 1 176 ? -8.158 -14.104 4.506 1.00 92.94 176 MET A CA 1
ATOM 1432 C C . MET A 1 176 ? -7.939 -12.582 4.395 1.00 92.94 176 MET A C 1
ATOM 1434 O O . MET A 1 176 ? -7.172 -12.184 3.519 1.00 92.94 176 MET A O 1
ATOM 1438 N N . PRO A 1 177 ? -8.490 -11.714 5.272 1.00 92.56 177 PRO A N 1
ATOM 1439 C CA . PRO A 1 177 ? -8.197 -10.279 5.206 1.00 92.56 177 PRO A CA 1
ATOM 1440 C C . PRO A 1 177 ? -6.708 -9.961 5.410 1.00 92.56 177 PRO A C 1
ATOM 1442 O O . PRO A 1 177 ? -6.176 -9.085 4.738 1.00 92.56 177 PRO A O 1
ATOM 1445 N N . GLY A 1 178 ? -6.015 -10.713 6.275 1.00 92.88 178 GLY A N 1
ATOM 1446 C CA . GLY A 1 178 ? -4.574 -10.570 6.499 1.00 92.88 178 GLY A CA 1
ATOM 1447 C C . GLY A 1 178 ? -3.734 -11.041 5.306 1.00 92.88 178 GLY A C 1
ATOM 1448 O O . GLY A 1 178 ? -2.790 -10.362 4.914 1.00 92.88 178 GLY A O 1
ATOM 1449 N N . ILE A 1 179 ? -4.118 -12.151 4.665 1.00 92.12 179 ILE A N 1
ATOM 1450 C CA . ILE A 1 179 ? -3.493 -12.642 3.423 1.00 92.12 179 ILE A CA 1
ATOM 1451 C C . ILE A 1 179 ? -3.595 -11.580 2.320 1.00 92.12 179 ILE A C 1
ATOM 1453 O O . ILE A 1 179 ? -2.601 -11.268 1.664 1.00 92.12 179 ILE A O 1
ATOM 1457 N N . LEU A 1 180 ? -4.778 -10.980 2.151 1.00 88.88 180 LEU A N 1
ATOM 1458 C CA . LEU A 1 180 ? -4.989 -9.901 1.187 1.00 88.88 180 LEU A CA 1
ATOM 1459 C C . LEU A 1 180 ? -4.172 -8.651 1.556 1.00 88.88 180 LEU A C 1
ATOM 1461 O O . LEU A 1 180 ? -3.494 -8.102 0.689 1.00 88.88 180 LEU A O 1
ATOM 1465 N N . ALA A 1 181 ? -4.151 -8.239 2.830 1.00 89.31 181 ALA A N 1
ATOM 1466 C CA . ALA A 1 181 ? -3.350 -7.103 3.301 1.00 89.31 181 ALA A CA 1
ATOM 1467 C C . ALA A 1 181 ? -1.849 -7.269 2.987 1.00 89.31 181 ALA A C 1
ATOM 1469 O O . ALA A 1 181 ? -1.207 -6.327 2.521 1.00 89.31 181 ALA A O 1
ATOM 1470 N N . VAL A 1 182 ? -1.310 -8.481 3.172 1.00 88.94 182 VAL A N 1
ATOM 1471 C CA . VAL A 1 182 ? 0.085 -8.850 2.865 1.00 88.94 182 VAL A CA 1
ATOM 1472 C C . VAL A 1 182 ? 0.420 -8.761 1.365 1.00 88.94 182 VAL A C 1
ATOM 1474 O O . VAL A 1 182 ? 1.570 -8.485 1.012 1.00 88.94 182 VAL A O 1
ATOM 1477 N N . GLY A 1 183 ? -0.560 -8.966 0.477 1.00 81.88 183 GLY A N 1
ATOM 1478 C CA . GLY A 1 183 ? -0.413 -8.770 -0.974 1.00 81.88 183 GLY A CA 1
ATOM 1479 C C . GLY A 1 183 ? -0.612 -7.321 -1.445 1.00 81.88 183 GLY A C 1
ATOM 1480 O O . GLY A 1 183 ? -0.145 -6.946 -2.523 1.00 81.88 183 GLY A O 1
ATOM 1481 N N . CYS A 1 184 ? -1.277 -6.481 -0.646 1.00 80.06 184 CYS A N 1
ATOM 1482 C CA . CYS A 1 184 ? -1.602 -5.104 -1.027 1.00 80.06 184 CYS A CA 1
ATOM 1483 C C . CYS A 1 184 ? -0.427 -4.140 -0.878 1.00 80.06 184 CYS A C 1
ATOM 1485 O O . CYS A 1 184 ? -0.113 -3.421 -1.831 1.00 80.06 184 CYS A O 1
ATOM 1487 N N . TYR A 1 185 ? 0.187 -4.098 0.310 1.00 78.56 185 TYR A N 1
ATOM 1488 C CA . TYR A 1 185 ? 1.226 -3.121 0.623 1.00 78.56 185 TYR A CA 1
ATOM 1489 C C . TYR A 1 185 ? 2.146 -3.569 1.763 1.00 78.56 185 TYR A C 1
ATOM 1491 O O . TYR A 1 185 ? 1.780 -4.368 2.624 1.00 78.56 185 TYR A O 1
ATOM 1499 N N . GLU A 1 186 ? 3.366 -3.039 1.781 1.00 79.94 186 GLU A N 1
ATOM 1500 C CA . GLU A 1 186 ? 4.421 -3.514 2.677 1.00 79.94 186 GLU A CA 1
ATOM 1501 C C . GLU A 1 186 ? 4.198 -3.151 4.148 1.00 79.94 186 GLU A C 1
ATOM 1503 O O . GLU A 1 186 ? 4.421 -3.987 5.024 1.00 79.94 186 GLU A O 1
ATOM 1508 N N . HIS A 1 187 ? 3.653 -1.962 4.424 1.00 83.94 187 HIS A N 1
ATOM 1509 C CA . HIS A 1 187 ? 3.291 -1.572 5.789 1.00 83.94 187 HIS A CA 1
ATOM 1510 C C . HIS A 1 187 ? 2.178 -2.467 6.344 1.00 83.94 187 HIS A C 1
ATOM 1512 O O . HIS A 1 187 ? 2.238 -2.918 7.488 1.00 83.94 187 HIS A O 1
ATOM 1518 N N . SER A 1 188 ? 1.186 -2.773 5.504 1.00 86.62 188 SER A N 1
ATOM 1519 C CA . SER A 1 188 ? 0.059 -3.640 5.838 1.00 86.62 188 SER A CA 1
ATOM 1520 C C . SER A 1 188 ? 0.517 -5.081 6.094 1.00 86.62 188 SER A C 1
ATOM 1522 O O . SER A 1 188 ? 0.021 -5.733 7.014 1.00 86.62 188 SER A O 1
ATOM 1524 N N . ALA A 1 189 ? 1.527 -5.557 5.359 1.00 88.25 189 ALA A N 1
ATOM 1525 C CA . ALA A 1 189 ? 2.148 -6.860 5.577 1.00 88.25 189 ALA A CA 1
ATOM 1526 C C . ALA A 1 189 ? 2.857 -6.954 6.947 1.00 88.25 189 ALA A C 1
ATOM 1528 O O . ALA A 1 189 ? 2.611 -7.896 7.705 1.00 88.25 189 ALA A O 1
ATOM 1529 N N . VAL A 1 190 ? 3.673 -5.949 7.303 1.00 88.75 190 VAL A N 1
ATOM 1530 C CA . VAL A 1 190 ? 4.343 -5.864 8.618 1.00 88.75 190 VAL A CA 1
ATOM 1531 C C . VAL A 1 190 ? 3.322 -5.770 9.756 1.00 88.75 190 VAL A C 1
ATOM 1533 O O . VAL A 1 190 ? 3.415 -6.513 10.736 1.00 88.75 190 VAL A O 1
ATOM 1536 N N . ALA A 1 191 ? 2.311 -4.908 9.615 1.00 88.50 191 ALA A N 1
ATOM 1537 C CA . ALA A 1 191 ? 1.256 -4.736 10.613 1.00 88.50 191 ALA A CA 1
ATOM 1538 C C . ALA A 1 191 ? 0.462 -6.030 10.856 1.00 88.50 191 ALA A C 1
ATOM 1540 O O . ALA A 1 191 ? 0.174 -6.373 12.002 1.00 88.50 191 ALA A O 1
ATOM 1541 N N . THR A 1 192 ? 0.158 -6.780 9.794 1.00 92.12 192 THR A N 1
ATOM 1542 C CA . THR A 1 192 ? -0.576 -8.051 9.881 1.00 92.12 192 THR A CA 1
ATOM 1543 C C . THR A 1 192 ? 0.202 -9.106 10.677 1.00 92.12 192 THR A C 1
ATOM 1545 O O . THR A 1 192 ? -0.372 -9.742 11.568 1.00 92.12 192 THR A O 1
ATOM 1548 N N . ILE A 1 193 ? 1.517 -9.255 10.438 1.00 92.50 193 ILE A N 1
ATOM 1549 C CA . ILE A 1 193 ? 2.361 -10.115 11.287 1.00 92.50 193 ILE A CA 1
ATOM 1550 C C . ILE A 1 193 ? 2.327 -9.622 12.725 1.00 92.50 193 ILE A C 1
ATOM 1552 O O . ILE A 1 193 ? 2.031 -10.421 13.615 1.00 92.50 193 ILE A O 1
ATOM 1556 N N . ALA A 1 194 ? 2.616 -8.338 12.956 1.00 89.69 194 ALA A N 1
ATOM 1557 C CA . ALA A 1 194 ? 2.720 -7.779 14.298 1.00 89.69 194 ALA A CA 1
ATOM 1558 C C . ALA A 1 194 ? 1.451 -8.067 15.116 1.00 89.69 194 ALA A C 1
ATOM 1560 O O . ALA A 1 194 ? 1.547 -8.649 16.194 1.00 89.69 194 ALA A O 1
ATOM 1561 N N . VAL A 1 195 ? 0.266 -7.794 14.555 1.00 89.38 195 VAL A N 1
ATOM 1562 C CA . VAL A 1 195 ? -1.038 -8.120 15.159 1.00 89.38 195 VAL A CA 1
ATOM 1563 C C . VAL A 1 195 ? -1.165 -9.615 15.470 1.00 89.38 195 VAL A C 1
ATOM 1565 O O . VAL A 1 195 ? -1.548 -9.975 16.586 1.00 89.38 195 VAL A O 1
ATOM 1568 N N . SER A 1 196 ? -0.831 -10.499 14.523 1.00 93.69 196 SER A N 1
ATOM 1569 C CA . SER A 1 196 ? -0.933 -11.951 14.739 1.00 93.69 196 SER A CA 1
ATOM 1570 C C . SER A 1 196 ? -0.031 -12.428 15.887 1.00 93.69 196 SER A C 1
ATOM 1572 O O . SER A 1 196 ? -0.476 -13.188 16.753 1.00 93.69 196 SER A O 1
ATOM 1574 N N . VAL A 1 197 ? 1.206 -11.921 15.952 1.00 92.56 197 VAL A N 1
ATOM 1575 C CA . VAL A 1 197 ? 2.188 -12.246 16.994 1.00 92.56 197 VAL A CA 1
ATOM 1576 C C . VAL A 1 197 ? 1.740 -11.689 18.345 1.00 92.56 197 VAL A C 1
ATOM 1578 O O . VAL A 1 197 ? 1.765 -12.433 19.325 1.00 92.56 197 VAL A O 1
ATOM 1581 N N . CYS A 1 198 ? 1.252 -10.442 18.409 1.00 86.69 198 CYS A N 1
ATOM 1582 C CA . CYS A 1 198 ? 0.676 -9.864 19.628 1.00 86.69 198 CYS A CA 1
ATOM 1583 C C . CYS A 1 198 ? -0.409 -10.758 20.215 1.00 86.69 198 CYS A C 1
ATOM 1585 O O . CYS A 1 198 ? -0.366 -11.089 21.398 1.00 86.69 198 CYS A O 1
ATOM 1587 N N . VAL A 1 199 ? -1.389 -11.143 19.393 1.00 87.62 199 VAL A N 1
ATOM 1588 C CA . VAL A 1 199 ? -2.555 -11.885 19.873 1.00 87.62 199 VAL A CA 1
ATOM 1589 C C . VAL A 1 199 ? -2.173 -13.305 20.277 1.00 87.62 199 VAL A C 1
ATOM 1591 O O . VAL A 1 199 ? -2.675 -13.789 21.290 1.00 87.62 199 VAL A O 1
ATOM 1594 N N . TYR A 1 200 ? -1.230 -13.951 19.584 1.00 92.75 200 TYR A N 1
ATOM 1595 C CA . TYR A 1 200 ? -0.676 -15.225 20.043 1.00 92.75 200 TYR A CA 1
ATOM 1596 C C . TYR A 1 200 ? 0.066 -15.097 21.385 1.00 92.75 200 TYR A C 1
ATOM 1598 O O . TYR A 1 200 ? -0.201 -15.877 22.299 1.00 92.75 200 TYR A O 1
ATOM 1606 N N . VAL A 1 201 ? 0.953 -14.107 21.545 1.00 88.62 201 VAL A N 1
ATOM 1607 C CA . VAL A 1 201 ? 1.690 -13.881 22.804 1.00 88.62 201 VAL A CA 1
ATOM 1608 C C . VAL A 1 201 ? 0.724 -13.574 23.951 1.00 88.62 201 VAL A C 1
ATOM 1610 O O . VAL A 1 201 ? 0.856 -14.148 25.033 1.00 88.62 201 VAL A O 1
ATOM 1613 N N . LEU A 1 202 ? -0.289 -12.738 23.711 1.00 82.69 202 LEU A N 1
ATOM 1614 C CA . LEU A 1 202 ? -1.339 -12.424 24.678 1.00 82.69 202 LEU A CA 1
ATOM 1615 C C . LEU A 1 202 ? -2.142 -13.680 25.051 1.00 82.69 202 LEU A C 1
ATOM 1617 O O . LEU A 1 202 ? -2.306 -13.971 26.235 1.00 82.69 202 LEU A O 1
ATOM 1621 N N . ALA A 1 203 ? -2.576 -14.463 24.058 1.00 84.69 203 ALA A N 1
ATOM 1622 C CA . ALA A 1 203 ? -3.294 -15.722 24.252 1.00 84.69 203 ALA A CA 1
ATOM 1623 C C . ALA A 1 203 ? -2.476 -16.739 25.059 1.00 84.69 203 ALA A C 1
ATOM 1625 O O . ALA A 1 203 ? -3.013 -17.386 25.958 1.00 84.69 203 ALA A O 1
ATOM 1626 N N . ALA A 1 204 ? -1.179 -16.868 24.774 1.00 86.88 204 ALA A N 1
ATOM 1627 C CA . ALA A 1 204 ? -0.276 -17.739 25.514 1.00 86.88 204 ALA A CA 1
ATOM 1628 C C . ALA A 1 204 ? -0.107 -17.274 26.971 1.00 86.88 204 ALA A C 1
ATOM 1630 O O . ALA A 1 204 ? -0.183 -18.097 27.882 1.00 86.88 204 ALA A O 1
ATOM 1631 N N . ARG A 1 205 ? 0.049 -15.961 27.202 1.00 83.19 205 ARG A N 1
ATOM 1632 C CA . ARG A 1 205 ? 0.214 -15.364 28.539 1.00 83.19 205 ARG A CA 1
ATOM 1633 C C . ARG A 1 205 ? -1.025 -15.485 29.426 1.00 83.19 205 ARG A C 1
ATOM 1635 O O . ARG A 1 205 ? -0.863 -15.714 30.619 1.00 83.19 205 ARG A O 1
ATOM 1642 N N . VAL A 1 206 ? -2.236 -15.358 28.875 1.00 78.19 206 VAL A N 1
ATOM 1643 C CA . VAL A 1 206 ? -3.490 -15.517 29.648 1.00 78.19 206 VAL A CA 1
ATOM 1644 C C . VAL A 1 206 ? -4.005 -16.960 29.704 1.00 78.19 206 VAL A C 1
ATOM 1646 O O . VAL A 1 206 ? -5.062 -17.201 30.279 1.00 78.19 206 VAL A O 1
ATOM 1649 N N . GLY A 1 207 ? -3.308 -17.920 29.084 1.00 79.75 207 GLY A N 1
ATOM 1650 C CA . GLY A 1 207 ? -3.771 -19.308 28.999 1.00 79.75 207 GLY A CA 1
ATOM 1651 C C . GLY A 1 207 ? -5.052 -19.479 28.171 1.00 79.75 207 GLY A C 1
ATOM 1652 O O . GLY A 1 207 ? -5.869 -20.344 28.473 1.00 79.75 207 GLY A O 1
ATOM 1653 N N . HIS A 1 208 ? -5.255 -18.650 27.142 1.00 82.56 208 HIS A N 1
ATOM 1654 C CA . HIS A 1 208 ? -6.493 -18.620 26.366 1.00 82.56 208 HIS A CA 1
ATOM 1655 C C . HIS A 1 208 ? -6.803 -19.976 25.711 1.00 82.56 208 HIS A C 1
ATOM 1657 O O . HIS A 1 208 ? -5.950 -20.563 25.039 1.00 82.56 208 HIS A O 1
ATOM 1663 N N . LYS A 1 209 ? -8.059 -20.427 25.830 1.00 85.75 209 LYS A N 1
ATOM 1664 C CA . LYS A 1 209 ? -8.563 -21.707 25.289 1.00 85.75 209 LYS A CA 1
ATOM 1665 C C . LYS A 1 209 ? -8.175 -21.958 23.823 1.00 85.75 209 LYS A C 1
ATOM 1667 O O . LYS A 1 209 ? -7.785 -23.065 23.469 1.00 85.75 209 LYS A O 1
ATOM 1672 N N . HIS A 1 210 ? -8.188 -20.912 22.994 1.00 88.12 210 HIS A N 1
ATOM 1673 C CA . HIS A 1 210 ? -7.915 -20.994 21.552 1.00 88.12 210 HIS A CA 1
ATOM 1674 C C . HIS A 1 210 ? -6.453 -20.684 21.168 1.00 88.12 210 HIS A C 1
ATOM 1676 O O . HIS A 1 210 ? -6.183 -20.373 20.012 1.00 88.12 210 HIS A O 1
ATOM 1682 N N . LYS A 1 211 ? -5.481 -20.746 22.096 1.00 90.50 211 LYS A N 1
ATOM 1683 C CA . LYS A 1 211 ? -4.070 -20.358 21.835 1.00 90.50 211 LYS A CA 1
ATOM 1684 C C . LYS A 1 211 ? -3.440 -21.015 20.593 1.00 90.50 211 LYS A C 1
ATOM 1686 O O . LYS A 1 211 ? -2.676 -20.373 19.877 1.00 90.50 211 LYS A O 1
ATOM 1691 N N . SER A 1 212 ? -3.787 -22.272 20.305 1.00 91.31 212 SER A N 1
ATOM 1692 C CA .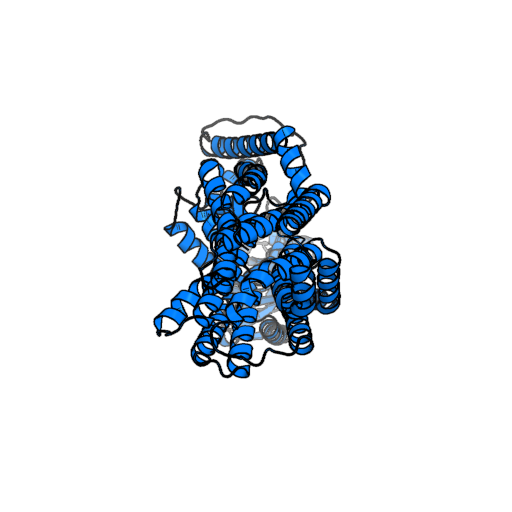 SER A 1 212 ? -3.291 -23.023 19.142 1.00 91.31 212 SER A CA 1
ATOM 1693 C C . SER A 1 212 ? -3.861 -22.523 17.809 1.00 91.31 212 SER A C 1
ATOM 1695 O O . SER A 1 212 ? -3.207 -22.657 16.778 1.00 91.31 212 SER A O 1
ATOM 1697 N N . VAL A 1 213 ? -5.049 -21.910 17.819 1.00 92.69 213 VAL A N 1
ATOM 1698 C CA . VAL A 1 213 ? -5.662 -21.253 16.653 1.00 92.69 213 VAL A CA 1
ATOM 1699 C C . VAL A 1 213 ? -4.866 -19.998 16.299 1.00 92.69 213 VAL A C 1
ATOM 1701 O O . VAL A 1 213 ? -4.496 -19.817 15.144 1.00 92.69 213 VAL A O 1
ATOM 1704 N N . PHE A 1 214 ? -4.523 -19.173 17.294 1.00 93.81 214 PHE A N 1
ATOM 1705 C CA . PHE A 1 214 ? -3.714 -17.972 17.071 1.00 93.81 214 PHE A CA 1
ATOM 1706 C C . PHE A 1 214 ? -2.294 -18.303 16.598 1.00 93.81 214 PHE A C 1
ATOM 1708 O O . PHE A 1 214 ? -1.799 -17.639 15.692 1.00 93.81 214 PHE A O 1
ATOM 1715 N N . LEU A 1 215 ? -1.678 -19.378 17.107 1.00 95.25 215 LEU A N 1
ATOM 1716 C CA . LEU A 1 215 ? -0.399 -19.867 16.577 1.00 95.25 215 LEU A CA 1
ATOM 1717 C C . LEU A 1 215 ? -0.500 -20.258 15.093 1.00 95.25 215 LEU A C 1
ATOM 1719 O O . LEU A 1 215 ? 0.370 -19.898 14.305 1.00 95.25 215 LEU A O 1
ATOM 1723 N N . LYS A 1 216 ? -1.577 -20.947 14.687 1.00 95.19 216 LYS A N 1
ATOM 1724 C CA . LYS A 1 216 ? -1.816 -21.266 13.268 1.00 95.19 216 LYS A CA 1
ATOM 1725 C C . LYS A 1 216 ? -1.957 -20.001 12.421 1.00 95.19 216 LYS A C 1
ATOM 1727 O O . LYS A 1 216 ? -1.380 -19.951 11.343 1.00 95.19 216 LYS A O 1
ATOM 1732 N N . ILE A 1 217 ? -2.653 -18.974 12.914 1.00 95.31 217 ILE A N 1
ATOM 1733 C CA . ILE A 1 217 ? -2.761 -17.682 12.218 1.00 95.31 217 ILE A CA 1
ATOM 1734 C C . ILE A 1 217 ? -1.377 -17.033 12.064 1.00 95.31 217 ILE A C 1
ATOM 1736 O O . ILE A 1 217 ? -1.050 -16.619 10.958 1.00 95.31 217 ILE A O 1
ATOM 1740 N N . VAL A 1 218 ? -0.529 -17.019 13.102 1.00 95.88 218 VAL A N 1
ATOM 1741 C CA . VAL A 1 218 ? 0.866 -16.535 12.996 1.00 95.88 218 VAL A CA 1
ATOM 1742 C C . VAL A 1 218 ? 1.639 -17.282 11.908 1.00 95.88 218 VAL A C 1
ATOM 1744 O O . VAL A 1 218 ? 2.278 -16.643 11.077 1.00 95.88 218 VAL A O 1
ATOM 1747 N N . VAL A 1 219 ? 1.554 -18.617 11.867 1.00 95.56 219 VAL A N 1
ATOM 1748 C CA . VAL A 1 219 ? 2.234 -19.434 10.844 1.00 95.56 219 VAL A CA 1
ATOM 1749 C C . VAL A 1 219 ? 1.729 -19.107 9.433 1.00 95.56 219 VAL A C 1
ATOM 1751 O O . VAL A 1 219 ? 2.540 -18.952 8.523 1.00 95.56 219 VAL A O 1
ATOM 1754 N N . VAL A 1 220 ? 0.414 -18.940 9.244 1.00 95.19 220 VAL A N 1
ATOM 1755 C CA . VAL A 1 220 ? -0.163 -18.551 7.945 1.00 95.19 220 VAL A CA 1
ATOM 1756 C C . VAL A 1 220 ? 0.295 -17.142 7.544 1.00 95.19 220 VAL A C 1
ATOM 1758 O O . VAL A 1 220 ? 0.771 -16.965 6.425 1.00 95.19 220 VAL A O 1
ATOM 1761 N N . MET A 1 221 ? 0.226 -16.151 8.442 1.00 95.12 221 MET A N 1
ATOM 1762 C CA . MET A 1 221 ? 0.674 -14.780 8.147 1.00 95.12 221 MET A CA 1
ATOM 1763 C C . MET A 1 221 ? 2.174 -14.724 7.828 1.00 95.12 221 MET A C 1
ATOM 1765 O O . MET A 1 221 ? 2.564 -14.071 6.864 1.00 95.12 221 MET A O 1
ATOM 1769 N N . ALA A 1 222 ? 3.012 -15.441 8.583 1.00 93.56 222 ALA A N 1
ATOM 1770 C CA . ALA A 1 222 ? 4.449 -15.527 8.329 1.00 93.56 222 ALA A CA 1
ATOM 1771 C C . ALA A 1 222 ? 4.755 -16.195 6.978 1.00 93.56 222 ALA A C 1
ATOM 1773 O O . ALA A 1 222 ? 5.583 -15.690 6.223 1.00 93.56 222 ALA A O 1
ATOM 1774 N N . GLY A 1 223 ? 4.053 -17.280 6.632 1.00 93.81 223 GLY A N 1
ATOM 1775 C CA . GLY A 1 223 ? 4.196 -17.953 5.339 1.00 93.81 223 GLY A CA 1
ATOM 1776 C C . GLY A 1 223 ? 3.835 -17.050 4.157 1.00 93.81 223 GLY A C 1
ATOM 1777 O O . GLY A 1 223 ? 4.625 -16.915 3.223 1.00 93.81 223 GLY A O 1
ATOM 1778 N N . PHE A 1 224 ? 2.687 -16.367 4.215 1.00 91.69 224 PHE A N 1
ATOM 1779 C CA . PHE A 1 224 ? 2.279 -15.425 3.166 1.00 91.69 224 PHE A CA 1
ATOM 1780 C C . PHE A 1 224 ? 3.171 -14.181 3.097 1.00 91.69 224 PHE A C 1
ATOM 1782 O O . PHE A 1 224 ? 3.436 -13.686 2.002 1.00 91.69 224 PHE A O 1
ATOM 1789 N N . PHE A 1 225 ? 3.681 -13.691 4.229 1.00 89.25 225 PHE A N 1
ATOM 1790 C CA . PHE A 1 225 ? 4.648 -12.596 4.239 1.00 89.25 225 PHE A CA 1
ATOM 1791 C C . PHE A 1 225 ? 5.957 -12.999 3.572 1.00 89.25 225 PHE A C 1
ATOM 1793 O O . PHE A 1 225 ? 6.420 -12.276 2.696 1.00 89.25 225 PHE A O 1
ATOM 1800 N N . LEU A 1 226 ? 6.524 -14.160 3.923 1.00 88.25 226 LEU A N 1
ATOM 1801 C CA . LEU A 1 226 ? 7.733 -14.681 3.281 1.00 88.25 226 LEU A CA 1
ATOM 1802 C C . LEU A 1 226 ? 7.517 -14.867 1.777 1.00 88.25 226 LEU A C 1
ATOM 1804 O O . LEU A 1 226 ? 8.348 -14.426 0.992 1.00 88.25 226 LEU A O 1
ATOM 1808 N N . LEU A 1 227 ? 6.375 -15.424 1.365 1.00 86.88 227 LEU A N 1
ATOM 1809 C CA . LEU A 1 227 ? 5.994 -15.551 -0.044 1.00 86.88 227 LEU A CA 1
ATOM 1810 C C . LEU A 1 227 ? 5.942 -14.180 -0.754 1.00 86.88 227 LEU A C 1
ATOM 1812 O O . LEU A 1 227 ? 6.520 -14.014 -1.824 1.00 86.88 227 LEU A O 1
ATOM 1816 N N . SER A 1 228 ? 5.311 -13.178 -0.136 1.00 84.44 228 SER A N 1
ATOM 1817 C CA . SER A 1 228 ? 5.202 -11.801 -0.646 1.00 84.44 228 SER A CA 1
ATOM 1818 C C . SER A 1 228 ? 6.555 -11.065 -0.701 1.00 84.44 228 SER A C 1
ATOM 1820 O O . SER A 1 228 ? 6.833 -10.311 -1.642 1.00 84.44 228 SER A O 1
ATOM 1822 N N . PHE A 1 229 ? 7.444 -11.311 0.267 1.00 80.25 229 PHE A N 1
ATOM 1823 C CA . PHE A 1 229 ? 8.780 -10.711 0.339 1.00 80.25 229 PHE A CA 1
ATOM 1824 C C . PHE A 1 229 ? 9.788 -11.354 -0.615 1.00 80.25 229 PHE A C 1
ATOM 1826 O O . PHE A 1 229 ? 10.563 -10.640 -1.251 1.00 80.25 229 PHE A O 1
ATOM 1833 N N . LEU A 1 230 ? 9.756 -12.680 -0.745 1.00 81.94 230 LEU A N 1
ATOM 1834 C CA . LEU A 1 230 ? 10.647 -13.463 -1.607 1.00 81.94 230 LEU A CA 1
ATOM 1835 C C . LEU A 1 230 ? 10.160 -13.540 -3.065 1.00 81.94 230 LEU A C 1
ATOM 1837 O O . LEU A 1 230 ? 10.812 -14.161 -3.904 1.00 81.94 230 LEU A O 1
ATOM 1841 N N . ALA A 1 231 ? 9.042 -12.890 -3.394 1.00 82.62 231 ALA A N 1
ATOM 1842 C CA . ALA A 1 231 ? 8.549 -12.773 -4.759 1.00 82.62 231 ALA A CA 1
ATOM 1843 C C . ALA A 1 231 ? 9.592 -12.128 -5.689 1.00 82.62 231 ALA A C 1
ATOM 1845 O O . ALA A 1 231 ? 10.080 -11.020 -5.437 1.00 82.62 231 ALA A O 1
ATOM 1846 N N . ARG A 1 232 ? 9.873 -12.800 -6.816 1.00 79.19 232 ARG A N 1
ATOM 1847 C CA . ARG A 1 232 ? 10.883 -12.407 -7.818 1.00 79.19 232 ARG A CA 1
ATOM 1848 C C . ARG A 1 232 ? 10.765 -10.945 -8.262 1.00 79.19 232 ARG A C 1
ATOM 1850 O O . ARG A 1 232 ? 11.785 -10.295 -8.505 1.00 79.19 232 ARG A O 1
ATOM 1857 N N . GLY A 1 233 ? 9.541 -10.419 -8.335 1.00 74.81 233 GLY A N 1
ATOM 1858 C CA . GLY A 1 233 ? 9.289 -9.040 -8.726 1.00 74.81 233 GLY A CA 1
ATOM 1859 C C . GLY A 1 233 ? 10.037 -8.009 -7.874 1.00 74.81 233 GLY A C 1
ATOM 1860 O O . GLY A 1 233 ? 10.659 -7.115 -8.445 1.00 74.81 233 GLY A O 1
ATOM 1861 N N . ASN A 1 234 ? 10.064 -8.175 -6.543 1.00 76.75 234 ASN A N 1
ATOM 1862 C CA . ASN A 1 234 ? 10.671 -7.207 -5.611 1.00 76.75 234 ASN A CA 1
ATOM 1863 C C . ASN A 1 234 ? 12.135 -6.909 -5.990 1.00 76.75 234 ASN A C 1
ATOM 1865 O O . ASN A 1 234 ? 12.546 -5.753 -6.103 1.00 76.75 234 ASN A O 1
ATOM 1869 N N . PHE A 1 235 ? 12.899 -7.967 -6.277 1.00 74.25 235 PHE A N 1
ATOM 1870 C CA . PHE A 1 235 ? 14.315 -7.888 -6.641 1.00 74.25 235 PHE A CA 1
ATOM 1871 C C . PHE A 1 235 ? 14.531 -7.349 -8.067 1.00 74.25 235 PHE A C 1
ATOM 1873 O O . PHE A 1 235 ? 15.490 -6.613 -8.330 1.00 74.25 235 PHE A O 1
ATOM 1880 N N . ARG A 1 236 ? 13.625 -7.670 -9.005 1.00 69.44 236 ARG A N 1
ATOM 1881 C CA . ARG A 1 236 ? 13.688 -7.152 -10.383 1.00 69.44 236 ARG A CA 1
ATOM 1882 C C . ARG A 1 236 ? 13.436 -5.643 -10.431 1.00 69.44 236 ARG A C 1
ATOM 1884 O O . ARG A 1 236 ? 14.134 -4.946 -11.166 1.00 69.44 236 ARG A O 1
ATOM 1891 N N . ARG A 1 237 ? 12.512 -5.119 -9.619 1.00 69.81 237 ARG A N 1
ATOM 1892 C CA . ARG A 1 237 ? 12.215 -3.679 -9.537 1.00 69.81 237 ARG A CA 1
ATOM 1893 C C . ARG A 1 237 ? 13.357 -2.861 -8.933 1.00 69.81 237 ARG A C 1
ATOM 1895 O O . ARG A 1 237 ? 13.763 -1.885 -9.557 1.00 69.81 237 ARG A O 1
ATOM 1902 N N . GLN A 1 238 ? 13.952 -3.297 -7.819 1.00 69.75 238 GLN A N 1
ATOM 1903 C CA . GLN A 1 238 ? 15.174 -2.675 -7.272 1.00 69.75 238 GLN A CA 1
ATOM 1904 C C . GLN A 1 238 ? 16.288 -2.587 -8.333 1.00 69.75 238 GLN A C 1
ATOM 1906 O O . GLN A 1 238 ? 16.936 -1.556 -8.501 1.00 69.75 238 GLN A O 1
ATOM 1911 N N . THR A 1 239 ? 16.456 -3.648 -9.128 1.00 63.47 239 THR A N 1
ATOM 1912 C CA . THR A 1 239 ? 17.436 -3.694 -10.226 1.00 63.47 239 THR A CA 1
ATOM 1913 C C . THR A 1 239 ? 17.080 -2.722 -11.366 1.00 63.47 239 THR A C 1
ATOM 1915 O O . THR A 1 239 ? 17.935 -1.952 -11.823 1.00 63.47 239 THR A O 1
ATOM 1918 N N . LYS A 1 240 ? 15.800 -2.659 -11.766 1.00 65.31 240 LYS A N 1
ATOM 1919 C CA . LYS A 1 240 ? 15.271 -1.662 -12.718 1.00 65.31 240 LYS A CA 1
ATOM 1920 C C . LYS A 1 240 ? 15.369 -0.212 -12.226 1.00 65.31 240 LYS A C 1
ATOM 1922 O O . LYS A 1 240 ? 15.391 0.681 -13.064 1.00 65.31 240 LYS A O 1
ATOM 1927 N N . ARG A 1 241 ? 15.518 0.041 -10.922 1.00 65.88 241 ARG A N 1
ATOM 1928 C CA . ARG A 1 241 ? 15.789 1.382 -10.362 1.00 65.88 241 ARG A CA 1
ATOM 1929 C C . ARG A 1 241 ? 17.245 1.619 -9.932 1.00 65.88 241 ARG A C 1
ATOM 1931 O O . ARG A 1 241 ? 17.533 2.631 -9.314 1.00 65.88 241 ARG A O 1
ATOM 1938 N N . ALA A 1 242 ? 18.159 0.712 -10.296 1.00 66.69 242 ALA A N 1
ATOM 1939 C CA . ALA A 1 242 ? 19.600 0.808 -10.017 1.00 66.69 242 ALA A CA 1
ATOM 1940 C C . ALA A 1 242 ? 19.965 0.904 -8.519 1.00 66.69 242 ALA A C 1
ATOM 1942 O O . ALA A 1 242 ? 21.053 1.360 -8.176 1.00 66.69 242 ALA A O 1
ATOM 1943 N N . VAL A 1 243 ? 19.086 0.413 -7.638 1.00 70.25 243 VAL A N 1
ATOM 1944 C CA . VAL A 1 243 ? 19.272 0.456 -6.183 1.00 70.25 243 VAL A CA 1
ATOM 1945 C C . VAL A 1 243 ? 20.515 -0.347 -5.802 1.00 70.25 243 VAL A C 1
ATOM 1947 O O . VAL A 1 243 ? 20.581 -1.567 -6.001 1.00 70.25 243 VAL A O 1
ATOM 1950 N N . SER A 1 244 ? 21.522 0.342 -5.273 1.00 74.56 244 SER A N 1
ATOM 1951 C CA . SER A 1 244 ? 22.802 -0.249 -4.893 1.00 74.56 244 SER A CA 1
ATOM 1952 C C . SER A 1 244 ? 22.798 -0.719 -3.432 1.00 74.56 244 SER A C 1
ATOM 1954 O O . SER A 1 244 ? 22.018 -0.253 -2.602 1.00 74.56 244 SER A O 1
ATOM 1956 N N . TRP A 1 245 ? 23.706 -1.638 -3.082 1.00 76.25 245 TRP A N 1
ATOM 1957 C CA . TRP A 1 245 ? 23.898 -2.024 -1.676 1.00 76.25 245 TRP A CA 1
ATOM 1958 C C . TRP A 1 245 ? 24.361 -0.851 -0.799 1.00 76.25 245 TRP A C 1
ATOM 1960 O O . TRP A 1 245 ? 23.963 -0.776 0.358 1.00 76.25 245 TRP A O 1
ATOM 1970 N N . ALA A 1 246 ? 25.147 0.080 -1.352 1.00 81.69 246 ALA A N 1
ATOM 1971 C CA . ALA A 1 246 ? 25.561 1.281 -0.629 1.00 81.69 246 ALA A CA 1
ATOM 1972 C C . ALA A 1 246 ? 24.345 2.165 -0.311 1.00 81.69 246 ALA A C 1
ATOM 1974 O O . ALA A 1 246 ? 24.132 2.493 0.846 1.00 81.69 246 ALA A O 1
ATOM 1975 N N . GLN A 1 247 ? 23.471 2.407 -1.294 1.00 79.25 247 GLN A N 1
ATOM 1976 C CA . GLN A 1 247 ? 22.232 3.176 -1.115 1.00 79.25 247 GLN A CA 1
ATOM 1977 C C . GLN A 1 247 ? 21.247 2.520 -0.136 1.00 79.25 247 GLN A C 1
ATOM 1979 O O . GLN A 1 247 ? 20.540 3.220 0.584 1.00 79.25 247 GLN A O 1
ATOM 1984 N N . MET A 1 248 ? 21.166 1.184 -0.090 1.00 80.38 248 MET A N 1
ATOM 1985 C CA . MET A 1 248 ? 20.369 0.493 0.936 1.00 80.38 248 MET A CA 1
ATOM 1986 C C . MET A 1 248 ? 20.992 0.643 2.329 1.00 80.38 248 MET A C 1
ATOM 1988 O O . MET A 1 248 ? 20.273 0.859 3.297 1.00 80.38 248 MET A O 1
ATOM 1992 N N . LEU A 1 249 ? 22.320 0.579 2.450 1.00 83.44 249 LEU A N 1
ATOM 1993 C CA . LEU A 1 249 ? 23.011 0.751 3.731 1.00 83.44 249 LEU A CA 1
ATOM 1994 C C . LEU A 1 249 ? 22.942 2.205 4.241 1.00 83.44 249 LEU A C 1
ATOM 1996 O O . LEU A 1 249 ? 22.710 2.428 5.428 1.00 83.44 249 LEU A O 1
ATOM 2000 N N . GLU A 1 250 ? 23.038 3.182 3.338 1.00 85.75 250 GLU A N 1
ATOM 2001 C CA . GLU A 1 250 ? 22.776 4.609 3.580 1.00 85.75 250 GLU A CA 1
ATOM 2002 C C . GLU A 1 250 ? 21.345 4.862 4.066 1.00 85.75 250 GLU A C 1
ATOM 2004 O O . GLU A 1 250 ? 21.143 5.662 4.974 1.00 85.75 250 GLU A O 1
ATOM 2009 N N . GLN A 1 251 ? 20.354 4.148 3.523 1.00 86.38 251 GLN A N 1
ATOM 2010 C CA . GLN A 1 251 ? 18.971 4.214 4.005 1.00 86.38 251 GLN A CA 1
ATOM 2011 C C . GLN A 1 251 ? 18.763 3.487 5.339 1.00 86.38 251 GLN A C 1
ATOM 2013 O O . GLN A 1 251 ? 17.948 3.929 6.143 1.00 86.38 251 GLN A O 1
ATOM 2018 N N . LEU A 1 252 ? 19.501 2.409 5.620 1.00 88.38 252 LEU A N 1
ATOM 2019 C CA . LEU A 1 252 ? 19.411 1.697 6.899 1.00 88.38 252 LEU A CA 1
ATOM 2020 C C . LEU A 1 252 ? 19.978 2.508 8.079 1.00 88.38 252 LEU A C 1
ATOM 2022 O O . LEU A 1 252 ? 19.452 2.406 9.186 1.00 88.38 252 LEU A O 1
ATOM 2026 N N . LEU A 1 253 ? 21.004 3.335 7.856 1.00 88.56 253 LEU A N 1
ATOM 2027 C CA . LEU A 1 253 ? 21.625 4.186 8.883 1.00 88.56 253 LEU A CA 1
ATOM 2028 C C . LEU A 1 253 ? 20.622 5.065 9.674 1.00 88.56 253 LEU A C 1
ATOM 2030 O O . LEU A 1 253 ? 20.622 4.993 10.906 1.00 88.56 253 LEU A O 1
ATOM 2034 N N . PRO A 1 254 ? 19.730 5.858 9.044 1.00 88.81 254 PRO A N 1
ATOM 2035 C CA . PRO A 1 254 ? 18.754 6.686 9.754 1.00 88.81 254 PRO A CA 1
ATOM 2036 C C . PRO A 1 254 ? 17.525 5.934 10.295 1.00 88.81 254 PRO A C 1
ATOM 2038 O O . PRO A 1 254 ? 16.716 6.572 10.966 1.00 88.81 254 PRO A O 1
ATOM 2041 N N . VAL A 1 255 ? 17.347 4.623 10.058 1.00 90.94 255 VAL A N 1
ATOM 2042 C CA . VAL A 1 255 ? 16.117 3.873 10.423 1.00 90.94 255 VAL A CA 1
ATOM 2043 C C . VAL A 1 255 ? 15.714 4.060 11.886 1.00 90.94 255 VAL A C 1
ATOM 2045 O O . VAL A 1 255 ? 14.536 4.269 12.183 1.00 90.94 255 VAL A O 1
ATOM 2048 N N . PHE A 1 256 ? 16.678 4.014 12.808 1.00 90.69 256 PHE A N 1
ATOM 2049 C CA . PHE A 1 256 ? 16.409 4.201 14.235 1.00 90.69 256 PHE A CA 1
ATOM 2050 C C . PHE A 1 256 ? 15.956 5.639 14.531 1.00 90.69 256 PHE A C 1
ATOM 2052 O O . PHE A 1 256 ? 14.919 5.830 15.158 1.00 90.69 256 PHE A O 1
ATOM 2059 N N . SER A 1 257 ? 16.662 6.646 14.004 1.00 90.94 257 SER A N 1
ATOM 2060 C CA . SER A 1 257 ? 16.297 8.065 14.152 1.00 90.94 257 SER A CA 1
ATOM 2061 C C . SER A 1 257 ? 14.896 8.354 13.593 1.00 90.94 257 SER A C 1
ATOM 2063 O O . SER A 1 257 ? 14.034 8.859 14.308 1.00 90.94 257 SER A O 1
ATOM 2065 N N . MET A 1 258 ? 14.626 7.906 12.362 1.00 89.75 258 MET A N 1
ATOM 2066 C CA . MET A 1 258 ? 13.324 8.008 11.688 1.00 89.75 258 MET A CA 1
ATOM 2067 C C . MET A 1 258 ? 12.197 7.309 12.461 1.00 89.75 258 MET A C 1
A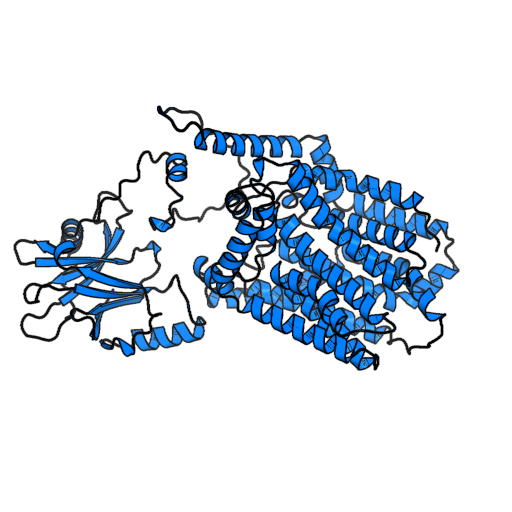TOM 2069 O O . MET A 1 258 ? 11.063 7.785 12.482 1.00 89.75 258 MET A O 1
ATOM 2073 N N . THR A 1 259 ? 12.494 6.195 13.139 1.00 91.88 259 THR A N 1
ATOM 2074 C CA . THR A 1 259 ? 11.526 5.507 14.008 1.00 91.88 259 THR A CA 1
ATOM 2075 C C . THR A 1 259 ? 11.108 6.400 15.179 1.00 91.88 259 THR A C 1
ATOM 2077 O O . THR A 1 259 ? 9.914 6.520 15.455 1.00 91.88 259 THR A O 1
ATOM 2080 N N . PHE A 1 260 ? 12.057 7.072 15.841 1.00 92.50 260 PHE A N 1
ATOM 2081 C CA . PHE A 1 260 ? 11.739 8.033 16.904 1.00 92.50 260 PHE A CA 1
ATOM 2082 C C . PHE A 1 260 ? 11.061 9.293 16.370 1.00 92.50 260 PHE A C 1
ATOM 2084 O O . PHE A 1 260 ? 10.092 9.742 16.976 1.00 92.50 260 PHE A O 1
ATOM 2091 N N . GLU A 1 261 ? 11.496 9.825 15.226 1.00 91.38 261 GLU A N 1
ATOM 2092 C CA . GLU A 1 261 ? 10.863 10.982 14.587 1.00 91.38 261 GLU A CA 1
ATOM 2093 C C . GLU A 1 261 ? 9.377 10.718 14.306 1.00 91.38 261 GLU A C 1
ATOM 2095 O O . GLU A 1 261 ? 8.526 11.524 14.676 1.00 91.38 261 GLU A O 1
ATOM 2100 N N . LEU A 1 262 ? 9.033 9.556 13.740 1.00 90.31 262 LEU A N 1
ATOM 2101 C CA . LEU A 1 262 ? 7.644 9.185 13.458 1.00 90.31 262 LEU A CA 1
ATOM 2102 C C . LEU A 1 262 ? 6.810 8.939 14.726 1.00 90.31 262 LEU A C 1
ATOM 2104 O O . LEU A 1 262 ? 5.628 9.286 14.745 1.00 90.31 262 LEU A O 1
ATOM 2108 N N . LEU A 1 263 ? 7.404 8.399 15.796 1.00 91.62 263 LEU A N 1
ATOM 2109 C CA . LEU A 1 263 ? 6.739 8.259 17.099 1.00 91.62 263 LEU A CA 1
ATOM 2110 C C . LEU A 1 263 ? 6.485 9.625 17.761 1.00 91.62 263 LEU A C 1
ATOM 2112 O O . LEU A 1 263 ? 5.388 9.869 18.262 1.00 91.62 263 LEU A O 1
ATOM 2116 N N . ILE A 1 264 ? 7.458 10.539 17.718 1.00 90.38 264 ILE A N 1
ATOM 2117 C CA . ILE A 1 264 ? 7.316 11.917 18.216 1.00 90.38 264 ILE A CA 1
ATOM 2118 C C . ILE A 1 264 ? 6.269 12.669 17.388 1.00 90.38 264 ILE A C 1
ATOM 2120 O O . ILE A 1 264 ? 5.381 13.300 17.956 1.00 90.38 264 ILE A O 1
ATOM 2124 N N . LYS A 1 265 ? 6.306 12.533 16.057 1.00 88.62 265 LYS A N 1
ATOM 2125 C CA . LYS A 1 265 ? 5.326 13.110 15.129 1.00 88.62 265 LYS A CA 1
ATOM 2126 C C . LYS A 1 265 ? 3.915 12.568 15.353 1.00 88.62 265 LYS A C 1
ATOM 2128 O O . LYS A 1 265 ? 2.951 13.309 15.197 1.00 88.62 265 LYS A O 1
ATOM 2133 N N . PHE A 1 266 ? 3.766 11.302 15.747 1.00 89.19 266 PHE A N 1
ATOM 2134 C CA . PHE A 1 266 ? 2.475 10.781 16.194 1.00 89.19 266 PHE A CA 1
ATOM 2135 C C . PHE A 1 266 ? 2.004 11.494 17.471 1.00 89.19 266 PHE A C 1
ATOM 2137 O O . PHE A 1 266 ? 0.872 11.975 17.503 1.00 89.19 266 PHE A O 1
ATOM 2144 N N . LEU A 1 267 ? 2.866 11.611 18.488 1.00 86.75 267 LEU A N 1
ATOM 2145 C CA . LEU A 1 267 ? 2.537 12.252 19.769 1.00 86.75 267 LEU A CA 1
ATOM 2146 C C . LEU A 1 267 ? 2.209 13.749 19.639 1.00 86.75 267 LEU A C 1
ATOM 2148 O O . LEU A 1 267 ? 1.367 14.239 20.387 1.00 86.75 267 LEU A O 1
ATOM 2152 N N . SER A 1 268 ? 2.826 14.461 18.692 1.00 84.25 268 SER A N 1
ATOM 2153 C CA . SER A 1 268 ? 2.516 15.865 18.384 1.00 84.25 268 SER A CA 1
ATOM 2154 C C . SER A 1 268 ? 1.357 16.054 17.393 1.00 84.25 268 SER A C 1
ATOM 2156 O O . SER A 1 268 ? 0.941 17.186 17.152 1.00 84.25 268 SER A O 1
ATOM 2158 N N . SER A 1 269 ? 0.805 14.973 16.828 1.00 82.94 269 SER A N 1
ATOM 2159 C CA . SER A 1 269 ? -0.332 15.035 15.901 1.00 82.94 269 SER A CA 1
ATOM 2160 C C . SER A 1 269 ? -1.688 14.955 16.609 1.00 82.94 269 SER A C 1
ATOM 2162 O O . SER A 1 269 ? -1.836 14.355 17.677 1.00 82.94 269 SER A O 1
ATOM 2164 N N . PHE A 1 270 ? -2.736 15.448 15.942 1.00 80.00 270 PHE A N 1
ATOM 2165 C CA . PHE A 1 270 ? -4.116 15.308 16.415 1.00 80.00 270 PHE A CA 1
ATOM 2166 C C . PHE A 1 270 ? -4.585 13.846 16.534 1.00 80.00 270 PHE A C 1
ATOM 2168 O O . PHE A 1 270 ? -5.523 13.581 17.289 1.00 80.00 270 PHE A O 1
ATOM 2175 N N . PHE A 1 271 ? -3.912 12.870 15.901 1.00 80.88 271 PHE A N 1
ATOM 2176 C CA . PHE A 1 271 ? -4.200 11.452 16.151 1.00 80.88 271 PHE A CA 1
ATOM 2177 C C . PHE A 1 271 ? -4.008 11.078 17.625 1.00 80.88 271 PHE A C 1
ATOM 2179 O O . PHE A 1 271 ? -4.822 10.319 18.147 1.00 80.88 271 PHE A O 1
ATOM 2186 N N . ALA A 1 272 ? -3.007 11.623 18.327 1.00 85.19 272 ALA A N 1
ATOM 2187 C CA . ALA A 1 272 ? -2.809 11.343 19.750 1.00 85.19 272 ALA A CA 1
ATOM 2188 C C . ALA A 1 272 ? -3.993 11.846 20.600 1.00 85.19 272 ALA A C 1
ATOM 2190 O O . ALA A 1 272 ? -4.513 11.106 21.438 1.00 85.19 272 ALA A O 1
ATOM 2191 N N . VAL A 1 273 ? -4.486 13.059 20.320 1.00 84.69 273 VAL A N 1
ATOM 2192 C CA . VAL A 1 273 ? -5.667 13.650 20.981 1.00 84.69 273 VAL A CA 1
ATOM 2193 C C . VAL A 1 273 ? -6.916 12.797 20.735 1.00 84.69 273 VAL A C 1
ATOM 2195 O O . VAL A 1 273 ? -7.632 12.447 21.678 1.00 84.69 273 VAL A O 1
ATOM 2198 N N . VAL A 1 274 ? -7.143 12.385 19.484 1.00 83.88 274 VAL A N 1
ATOM 2199 C CA . VAL A 1 274 ? -8.257 11.500 19.109 1.00 83.88 274 VAL A CA 1
ATOM 2200 C C . VAL A 1 274 ? -8.133 10.130 19.787 1.00 83.88 274 VAL A C 1
ATOM 2202 O O . VAL A 1 274 ? -9.135 9.604 20.264 1.00 83.88 274 VAL A O 1
ATOM 2205 N N . CYS A 1 275 ? -6.926 9.568 19.923 1.00 87.75 275 CYS A N 1
ATOM 2206 C CA . CYS A 1 275 ? -6.703 8.300 20.630 1.00 87.75 275 CYS A CA 1
ATOM 2207 C C . CYS A 1 275 ? -7.026 8.388 22.130 1.00 87.75 275 CYS A C 1
ATOM 2209 O O . CYS A 1 275 ? -7.619 7.459 22.682 1.00 87.75 275 CYS A O 1
ATOM 2211 N N . VAL A 1 276 ? -6.689 9.503 22.788 1.00 86.38 276 VAL A N 1
ATOM 2212 C CA . VAL A 1 276 ? -7.038 9.757 24.198 1.00 86.38 276 VAL A CA 1
ATOM 2213 C C . VAL A 1 276 ? -8.556 9.884 24.370 1.00 86.38 276 VAL A C 1
ATOM 2215 O O . VAL A 1 276 ? -9.134 9.237 25.250 1.00 86.38 276 VAL A O 1
ATOM 2218 N N . TRP A 1 277 ? -9.226 10.643 23.496 1.00 85.06 277 TRP A N 1
ATOM 2219 C CA . TRP A 1 277 ? -10.690 10.747 23.488 1.00 85.06 277 TRP A CA 1
ATOM 2220 C C . TRP A 1 277 ? -11.356 9.379 23.242 1.00 85.06 277 TRP A C 1
ATOM 2222 O O . TRP A 1 277 ? -12.212 8.959 24.023 1.00 85.06 277 TRP A O 1
ATOM 2232 N N . LEU A 1 278 ? -10.892 8.608 22.252 1.00 79.94 278 LEU A N 1
ATOM 2233 C CA . LEU A 1 278 ? -11.367 7.243 21.999 1.00 79.94 278 LEU A CA 1
ATOM 2234 C C . LEU A 1 278 ? -11.136 6.312 23.196 1.00 79.94 278 LEU A C 1
ATOM 2236 O O . LEU A 1 278 ? -12.022 5.531 23.538 1.00 79.94 278 LEU A O 1
ATOM 2240 N N . GLY A 1 279 ? -9.995 6.411 23.880 1.00 78.19 279 GLY A N 1
ATOM 2241 C CA . GLY A 1 279 ? -9.702 5.621 25.077 1.00 78.19 279 GLY A CA 1
ATOM 2242 C C . GLY A 1 279 ? -10.689 5.848 26.226 1.00 78.19 279 GLY A C 1
ATOM 2243 O O . GLY A 1 279 ? -11.055 4.903 26.934 1.00 78.19 279 GLY A O 1
ATOM 2244 N N . THR A 1 280 ? -11.174 7.083 26.389 1.00 76.06 280 THR A N 1
ATOM 2245 C CA . THR A 1 280 ? -12.195 7.403 27.398 1.00 76.06 280 THR A CA 1
ATOM 2246 C C . THR A 1 280 ? -13.601 6.985 26.950 1.00 76.06 280 THR A C 1
ATOM 2248 O O . THR A 1 280 ? -14.309 6.345 27.730 1.00 76.06 280 THR A O 1
ATOM 2251 N N . VAL A 1 281 ? -13.990 7.243 25.694 1.00 74.00 281 VAL A N 1
ATOM 2252 C CA . VAL A 1 281 ? -15.336 6.934 25.166 1.00 74.00 281 VAL A CA 1
ATOM 2253 C C . VAL A 1 281 ? -15.534 5.441 24.873 1.00 74.00 281 VAL A C 1
ATOM 2255 O O . VAL A 1 281 ? -16.454 4.821 25.414 1.00 74.00 281 VAL A O 1
ATOM 2258 N N . ALA A 1 282 ? -14.669 4.822 24.064 1.00 65.94 282 ALA A N 1
ATOM 2259 C CA . ALA A 1 282 ? -14.777 3.403 23.709 1.00 65.94 282 ALA A CA 1
ATOM 2260 C C . ALA A 1 282 ? -14.543 2.494 24.928 1.00 65.94 282 ALA A C 1
ATOM 2262 O O . ALA A 1 282 ? -15.218 1.476 25.091 1.00 65.94 282 ALA A O 1
ATOM 2263 N N . GLY A 1 283 ? -13.665 2.901 25.850 1.00 61.91 283 GLY A N 1
ATOM 2264 C CA . GLY A 1 283 ? -13.456 2.195 27.114 1.00 61.91 283 GLY A CA 1
ATOM 2265 C C . GLY A 1 283 ? -14.700 2.145 28.016 1.00 61.91 283 GLY A C 1
ATOM 2266 O O . GLY A 1 283 ? -14.890 1.183 28.758 1.00 61.91 283 GLY A O 1
ATOM 2267 N N . GLY A 1 284 ? -15.606 3.126 27.909 1.00 60.28 284 GLY A N 1
ATOM 2268 C CA . GLY A 1 284 ? -16.906 3.111 28.597 1.00 60.28 284 GLY A CA 1
ATOM 2269 C C . GLY A 1 284 ? -17.904 2.094 28.023 1.00 60.28 284 GLY A C 1
ATOM 2270 O O . GLY A 1 284 ? -18.954 1.828 28.620 1.00 60.28 284 GLY A O 1
ATOM 2271 N N . CYS A 1 285 ? -17.592 1.504 26.866 1.00 53.66 285 CYS A N 1
ATOM 2272 C CA . CYS A 1 285 ? -18.331 0.380 26.301 1.00 53.66 285 CYS A CA 1
ATOM 2273 C C . CYS A 1 285 ? -17.770 -0.969 26.778 1.00 53.66 285 CYS A C 1
ATOM 2275 O O . CYS A 1 285 ? -18.560 -1.877 27.039 1.00 53.66 285 CYS A O 1
ATOM 2277 N N . SER A 1 286 ? -16.449 -1.087 26.967 1.00 51.69 286 SER A N 1
ATOM 2278 C CA . SER A 1 286 ? -15.799 -2.347 27.353 1.00 51.69 286 SER A CA 1
ATOM 2279 C C . SER A 1 286 ? -15.942 -2.708 28.838 1.00 51.69 286 SER A C 1
ATOM 2281 O O . SER A 1 286 ? -16.016 -3.894 29.155 1.00 51.69 286 SER A O 1
ATOM 2283 N N . ASP A 1 287 ? -16.082 -1.744 29.761 1.00 50.25 287 ASP A N 1
ATOM 2284 C CA . ASP A 1 287 ? -16.280 -2.047 31.197 1.00 50.25 287 ASP A CA 1
ATOM 2285 C C . ASP A 1 287 ? -17.555 -2.864 31.490 1.00 50.25 287 ASP A C 1
ATOM 2287 O O . ASP A 1 287 ? -17.597 -3.628 32.454 1.00 50.25 287 ASP A O 1
ATOM 2291 N N . VAL A 1 288 ? -18.569 -2.782 30.622 1.00 43.97 288 VAL A N 1
ATOM 2292 C CA . VAL A 1 288 ? -19.806 -3.583 30.712 1.00 43.97 288 VAL A CA 1
ATOM 2293 C C . VAL A 1 288 ? -19.516 -5.082 30.554 1.00 43.97 288 VAL A C 1
ATOM 2295 O O . VAL A 1 288 ? -20.234 -5.916 31.099 1.00 43.97 288 VAL A O 1
ATOM 2298 N N . SER A 1 289 ? -18.435 -5.441 29.851 1.00 40.88 289 SER A N 1
ATOM 2299 C CA . SER A 1 289 ? -17.985 -6.829 29.704 1.00 40.88 289 SER A CA 1
ATOM 2300 C C . SER A 1 289 ? -17.472 -7.430 31.014 1.00 40.88 289 SER A C 1
ATOM 2302 O O . SER A 1 289 ? -17.522 -8.647 31.175 1.00 40.88 289 SER A O 1
ATOM 2304 N N . ALA A 1 290 ? -16.959 -6.615 31.942 1.00 42.41 290 ALA A N 1
ATOM 2305 C CA . ALA A 1 290 ? -16.322 -7.105 33.166 1.00 42.41 290 ALA A CA 1
ATOM 2306 C C . ALA A 1 290 ? -17.328 -7.523 34.255 1.00 42.41 290 ALA A C 1
ATOM 2308 O O . ALA A 1 290 ? -16.946 -8.194 35.212 1.00 42.41 290 ALA A O 1
ATOM 2309 N N . GLN A 1 291 ? -18.606 -7.148 34.119 1.00 38.06 291 GLN A N 1
ATOM 2310 C CA . GLN A 1 291 ? -19.664 -7.533 35.061 1.00 38.06 291 GLN A CA 1
ATOM 2311 C C . GLN A 1 291 ? -20.194 -8.960 34.823 1.00 38.06 291 GLN A C 1
ATOM 2313 O O . GLN A 1 291 ? -20.740 -9.564 35.742 1.00 38.06 291 GLN A O 1
ATOM 2318 N N . ASN A 1 292 ? -19.973 -9.547 33.639 1.00 33.91 292 ASN A N 1
ATOM 2319 C CA . ASN A 1 292 ? -20.505 -10.864 33.270 1.00 33.91 292 ASN A CA 1
ATOM 2320 C C . ASN A 1 292 ? -19.519 -12.026 33.524 1.00 33.91 292 ASN A C 1
ATOM 2322 O O . ASN A 1 292 ? -19.157 -12.777 32.622 1.00 33.91 292 ASN A O 1
ATOM 2326 N N . GLY A 1 293 ? -19.142 -12.223 34.790 1.00 33.94 293 GLY A N 1
ATOM 2327 C CA . GLY A 1 293 ? -18.927 -13.582 35.316 1.00 33.94 293 GLY A CA 1
ATOM 2328 C C . GLY A 1 293 ? -17.506 -14.151 35.394 1.00 33.94 293 GLY A C 1
ATOM 2329 O O . GLY A 1 293 ? -17.337 -15.178 36.042 1.00 33.94 293 GLY A O 1
ATOM 2330 N N . THR A 1 294 ? -16.464 -13.516 34.843 1.00 36.81 294 THR A N 1
ATOM 2331 C CA . THR A 1 294 ? -15.071 -13.926 35.136 1.00 36.81 294 THR A CA 1
ATOM 2332 C C . THR A 1 294 ? -14.192 -12.741 35.524 1.00 36.81 294 THR A C 1
ATOM 2334 O O . THR A 1 294 ? -13.920 -11.847 34.726 1.00 36.81 294 THR A O 1
ATOM 2337 N N . LYS A 1 295 ? -13.678 -12.760 36.765 1.00 37.12 295 LYS A N 1
ATOM 2338 C CA . LYS A 1 295 ? -12.561 -11.903 37.194 1.00 37.12 295 LYS A CA 1
ATOM 2339 C C . LYS A 1 295 ? -11.271 -12.379 36.517 1.00 37.12 295 LYS A C 1
ATOM 2341 O O . LYS A 1 295 ? -10.398 -12.956 37.165 1.00 37.12 295 LYS A O 1
ATOM 2346 N N . VAL A 1 296 ? -11.134 -12.130 35.215 1.00 44.19 296 VAL A N 1
ATOM 2347 C CA . VAL A 1 296 ? -9.820 -12.165 34.565 1.00 44.19 296 VAL A CA 1
ATOM 2348 C C . VAL A 1 296 ? -8.940 -11.178 35.330 1.00 44.19 296 VAL A C 1
ATOM 2350 O O . VAL A 1 296 ? -9.300 -10.004 35.453 1.00 44.19 296 VAL A O 1
ATOM 2353 N N . ARG A 1 297 ? -7.817 -11.646 35.894 1.00 46.31 297 ARG A N 1
ATOM 2354 C CA . ARG A 1 297 ? -6.818 -10.756 36.502 1.00 46.31 297 ARG A CA 1
ATOM 2355 C C . ARG A 1 297 ? -6.351 -9.802 35.408 1.00 46.31 297 ARG A C 1
ATOM 2357 O O . ARG A 1 297 ? -5.621 -10.210 34.509 1.00 46.31 297 ARG A O 1
ATOM 2364 N N . GLY A 1 298 ? -6.831 -8.561 35.453 1.00 55.66 298 GLY A N 1
ATOM 2365 C CA . GLY A 1 298 ? -6.443 -7.544 34.488 1.00 55.66 298 GLY A CA 1
ATOM 2366 C C . GLY A 1 298 ? -4.932 -7.350 34.528 1.00 55.66 298 GLY A C 1
ATOM 2367 O O . GLY A 1 298 ? -4.338 -7.339 35.608 1.00 55.66 298 GLY A O 1
ATOM 2368 N N . PHE A 1 299 ? -4.315 -7.201 33.359 1.00 63.34 299 PHE A N 1
ATOM 2369 C CA . PHE A 1 299 ? -2.921 -6.781 33.276 1.00 63.34 299 PHE A CA 1
ATOM 2370 C C . PHE A 1 299 ? -2.727 -5.472 34.047 1.00 63.34 299 PHE A C 1
ATOM 2372 O O . PHE A 1 299 ? -3.605 -4.603 34.027 1.00 63.34 299 PHE A O 1
ATOM 2379 N N . SER A 1 300 ? -1.584 -5.317 34.719 1.00 73.75 300 SER A N 1
ATOM 2380 C CA . SER A 1 300 ? -1.274 -4.045 35.370 1.00 73.75 300 SER A CA 1
ATOM 2381 C C . SER A 1 300 ? -1.215 -2.933 34.309 1.00 73.75 300 SER A C 1
ATOM 2383 O O . SER A 1 300 ? -0.712 -3.180 33.207 1.00 73.75 300 SER A O 1
ATOM 2385 N N . PRO A 1 301 ? -1.697 -1.708 34.599 1.00 75.44 301 PRO A N 1
ATOM 2386 C CA . PRO A 1 301 ? -1.650 -0.609 33.633 1.00 75.44 301 PRO A CA 1
ATOM 2387 C C . PRO A 1 301 ? -0.234 -0.348 33.104 1.00 75.44 301 PRO A C 1
ATOM 2389 O O . PRO A 1 301 ? -0.070 -0.099 31.916 1.00 75.44 301 PRO A O 1
ATOM 2392 N N . ALA A 1 302 ? 0.785 -0.509 33.958 1.00 79.75 302 ALA A N 1
ATOM 2393 C CA . ALA A 1 302 ? 2.192 -0.440 33.575 1.00 79.75 302 ALA A CA 1
ATOM 2394 C C . ALA A 1 302 ? 2.587 -1.515 32.544 1.00 79.75 302 ALA A C 1
ATOM 2396 O O . ALA A 1 302 ? 3.234 -1.192 31.556 1.00 79.75 302 ALA A O 1
ATOM 2397 N N . TYR A 1 303 ? 2.158 -2.773 32.714 1.00 79.31 303 TYR A N 1
ATOM 2398 C CA . TYR A 1 303 ? 2.450 -3.837 31.746 1.00 79.31 303 TYR A CA 1
ATOM 2399 C C . TYR A 1 303 ? 1.772 -3.589 30.392 1.00 79.31 303 TYR A C 1
ATOM 2401 O O . TYR A 1 303 ? 2.392 -3.799 29.351 1.00 79.31 303 TYR A O 1
ATOM 2409 N N . VAL A 1 304 ? 0.523 -3.103 30.393 1.00 79.00 304 VAL A N 1
ATOM 2410 C CA . VAL A 1 304 ? -0.168 -2.731 29.145 1.00 79.00 304 VAL A CA 1
ATOM 2411 C C . VAL A 1 304 ? 0.523 -1.545 28.475 1.00 79.00 304 VAL A C 1
ATOM 2413 O O . VAL A 1 304 ? 0.761 -1.594 27.274 1.00 79.00 304 VAL A O 1
ATOM 2416 N N . LEU A 1 305 ? 0.904 -0.519 29.241 1.00 84.19 305 LEU A N 1
ATOM 2417 C CA . LEU A 1 305 ? 1.644 0.639 28.743 1.00 84.19 305 LEU A CA 1
ATOM 2418 C C . LEU A 1 305 ? 2.969 0.216 28.091 1.00 84.19 305 LEU A C 1
ATOM 2420 O O . LEU A 1 305 ? 3.185 0.508 26.918 1.00 84.19 305 LEU A O 1
ATOM 2424 N N . SER A 1 306 ? 3.820 -0.532 28.800 1.00 84.50 306 SER A N 1
ATOM 2425 C CA . SER A 1 306 ? 5.093 -1.028 28.259 1.00 84.50 306 SER A CA 1
ATOM 2426 C C . SER A 1 306 ? 4.900 -1.934 27.040 1.00 84.50 306 SER A C 1
ATOM 2428 O O . SER A 1 306 ? 5.643 -1.812 26.071 1.00 84.50 306 SER A O 1
ATOM 2430 N N . GLY A 1 307 ? 3.890 -2.811 27.054 1.00 84.69 307 GLY A N 1
ATOM 2431 C CA . GLY A 1 307 ? 3.566 -3.685 25.924 1.00 84.69 307 GLY A CA 1
ATOM 2432 C C . GLY A 1 307 ? 3.108 -2.911 24.685 1.00 84.69 307 GLY A C 1
ATOM 2433 O O . GLY A 1 307 ? 3.598 -3.165 23.588 1.00 84.69 307 GLY A O 1
ATOM 2434 N N . CYS A 1 308 ? 2.214 -1.933 24.847 1.00 86.50 308 CYS A N 1
ATOM 2435 C CA . CYS A 1 308 ? 1.747 -1.083 23.753 1.00 86.50 308 CYS A CA 1
ATOM 2436 C C . CYS A 1 308 ? 2.858 -0.174 23.208 1.00 86.50 308 CYS A C 1
ATOM 2438 O O . CYS A 1 308 ? 2.981 -0.055 21.993 1.00 86.50 308 CYS A O 1
ATOM 2440 N N . LEU A 1 309 ? 3.698 0.416 24.065 1.00 89.19 309 LEU A N 1
ATOM 2441 C CA . LEU A 1 309 ? 4.844 1.224 23.628 1.00 89.19 309 LEU A CA 1
ATOM 2442 C C . LEU A 1 309 ? 5.864 0.382 22.851 1.00 89.19 309 LEU A C 1
ATOM 2444 O O . LEU A 1 309 ? 6.286 0.786 21.768 1.00 89.19 309 LEU A O 1
ATOM 2448 N N . LEU A 1 310 ? 6.195 -0.817 23.345 1.00 89.50 310 LEU A N 1
ATOM 2449 C CA . LEU A 1 310 ? 7.052 -1.761 22.625 1.00 89.50 310 LEU A CA 1
ATOM 2450 C C . LEU A 1 310 ? 6.443 -2.140 21.270 1.00 89.50 310 LEU A C 1
ATOM 2452 O O . LEU A 1 310 ? 7.159 -2.188 20.275 1.00 89.50 310 LEU A O 1
ATOM 2456 N N . MET A 1 311 ? 5.128 -2.363 21.196 1.00 87.31 311 MET A N 1
ATOM 2457 C CA . MET A 1 311 ? 4.477 -2.684 19.925 1.00 87.31 311 MET A CA 1
ATOM 2458 C C . MET A 1 311 ? 4.433 -1.512 18.946 1.00 87.31 311 MET A C 1
ATOM 2460 O O . MET A 1 311 ? 4.691 -1.723 17.764 1.00 87.31 311 MET A O 1
ATOM 2464 N N . ALA A 1 312 ? 4.164 -0.289 19.408 1.00 90.00 312 ALA A N 1
ATOM 2465 C CA . ALA A 1 312 ? 4.235 0.903 18.566 1.00 90.00 312 ALA A CA 1
ATOM 2466 C C . ALA A 1 312 ? 5.655 1.096 18.005 1.00 90.00 312 ALA A C 1
ATOM 2468 O O . ALA A 1 312 ? 5.813 1.348 16.810 1.00 90.00 312 ALA A O 1
ATOM 2469 N N . PHE A 1 313 ? 6.683 0.886 18.836 1.00 91.38 313 PHE A N 1
ATOM 2470 C CA . PHE A 1 313 ? 8.080 0.907 18.410 1.00 91.38 313 PHE A CA 1
ATOM 2471 C C . PHE A 1 313 ? 8.393 -0.195 17.388 1.00 91.38 313 PHE A C 1
ATOM 2473 O O . PHE A 1 313 ? 8.888 0.116 16.313 1.00 91.38 313 PHE A O 1
ATOM 2480 N N . LEU A 1 314 ? 8.059 -1.462 17.664 1.00 90.25 314 LEU A N 1
ATOM 2481 C CA . LEU A 1 314 ? 8.359 -2.587 16.766 1.00 90.25 314 LEU A CA 1
ATOM 2482 C C . LEU A 1 314 ? 7.620 -2.505 15.422 1.00 90.25 314 LEU A C 1
ATOM 2484 O O . LEU A 1 314 ? 8.206 -2.832 14.392 1.00 90.25 314 LEU A O 1
ATOM 2488 N N . VAL A 1 315 ? 6.360 -2.052 15.409 1.00 88.81 315 VAL A N 1
ATOM 2489 C CA . VAL A 1 315 ? 5.606 -1.818 14.164 1.00 88.81 315 VAL A CA 1
ATOM 2490 C C . VAL A 1 315 ? 6.253 -0.697 13.355 1.00 88.81 315 VAL A C 1
ATOM 2492 O O . VAL A 1 315 ? 6.491 -0.876 12.163 1.00 88.81 315 VAL A O 1
ATOM 2495 N N . THR A 1 316 ? 6.589 0.425 13.996 1.00 91.31 316 THR A N 1
ATOM 2496 C CA . THR A 1 316 ? 7.234 1.564 13.326 1.00 91.31 316 THR A CA 1
ATOM 2497 C C . THR A 1 316 ? 8.608 1.177 12.787 1.00 91.31 316 THR A C 1
ATOM 2499 O O . THR A 1 316 ? 8.861 1.345 11.599 1.00 91.31 316 THR A O 1
ATOM 2502 N N . LEU A 1 317 ? 9.457 0.570 13.621 1.00 91.62 317 LEU A N 1
ATOM 2503 C CA . LEU A 1 317 ? 10.785 0.093 13.247 1.00 91.62 317 LEU A CA 1
ATOM 2504 C C . LEU A 1 317 ? 10.714 -0.907 12.091 1.00 91.62 317 LEU A C 1
ATOM 2506 O O . LEU A 1 317 ? 11.462 -0.778 11.127 1.00 91.62 317 LEU A O 1
ATOM 2510 N N . GLY A 1 318 ? 9.801 -1.881 12.158 1.00 89.38 318 GLY A N 1
ATOM 2511 C CA . GLY A 1 318 ? 9.602 -2.866 11.097 1.00 89.38 318 GLY A CA 1
ATOM 2512 C C . GLY A 1 318 ? 9.187 -2.220 9.776 1.00 89.38 318 GLY A C 1
ATOM 2513 O O . GLY A 1 318 ? 9.760 -2.540 8.739 1.00 89.38 318 GLY A O 1
ATOM 2514 N N . ILE A 1 319 ? 8.248 -1.271 9.814 1.00 88.12 319 ILE A N 1
ATOM 2515 C CA . ILE A 1 319 ? 7.799 -0.521 8.635 1.00 88.12 319 ILE A CA 1
ATOM 2516 C C . ILE A 1 319 ? 8.939 0.315 8.041 1.00 88.12 319 ILE A C 1
ATOM 2518 O O . ILE A 1 319 ? 9.217 0.194 6.850 1.00 88.12 319 ILE A O 1
ATOM 2522 N N . VAL A 1 320 ? 9.635 1.110 8.858 1.00 88.94 320 VAL A N 1
ATOM 25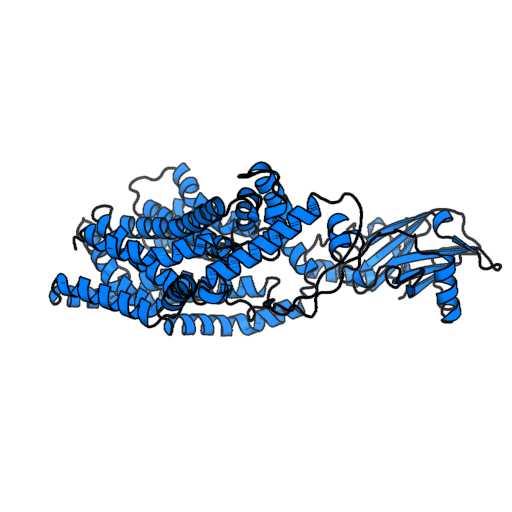23 C CA . VAL A 1 320 ? 10.748 1.962 8.407 1.00 88.94 320 VAL A CA 1
ATOM 2524 C C . VAL A 1 320 ? 11.902 1.111 7.867 1.00 88.94 320 VAL A C 1
ATOM 2526 O O . VAL A 1 320 ? 12.452 1.445 6.825 1.00 88.94 320 VAL A O 1
ATOM 2529 N N . THR A 1 321 ? 12.222 -0.027 8.495 1.00 88.38 321 THR A N 1
ATOM 2530 C CA . THR A 1 321 ? 13.249 -0.968 8.003 1.00 88.38 321 THR A CA 1
ATOM 2531 C C . THR A 1 321 ? 12.856 -1.582 6.660 1.00 88.38 321 THR A C 1
ATOM 2533 O O . THR A 1 321 ? 13.673 -1.661 5.748 1.00 88.38 321 THR A O 1
ATOM 2536 N N . VAL A 1 322 ? 11.600 -2.010 6.510 1.00 84.81 322 VAL A N 1
ATOM 2537 C CA . VAL A 1 322 ? 11.092 -2.563 5.247 1.00 84.81 322 VAL A CA 1
ATOM 2538 C C . VAL A 1 322 ? 11.122 -1.521 4.130 1.00 84.81 322 VAL A C 1
ATOM 2540 O O . VAL A 1 322 ? 11.529 -1.850 3.018 1.00 84.81 322 VAL A O 1
ATOM 2543 N N . HIS A 1 323 ? 10.769 -0.272 4.434 1.00 83.25 323 HIS A N 1
ATOM 2544 C CA . HIS A 1 323 ? 10.816 0.823 3.471 1.00 83.25 323 HIS A CA 1
ATOM 2545 C C . HIS A 1 323 ? 12.258 1.246 3.128 1.00 83.25 323 HIS A C 1
ATOM 2547 O O . HIS A 1 323 ? 12.551 1.515 1.968 1.00 83.25 323 HIS A O 1
ATOM 2553 N N . ALA A 1 324 ? 13.190 1.205 4.089 1.00 82.81 324 ALA A N 1
ATOM 2554 C CA . ALA A 1 324 ? 14.630 1.419 3.874 1.00 82.81 324 ALA A CA 1
ATOM 2555 C C . ALA A 1 324 ? 15.269 0.384 2.932 1.00 82.81 324 ALA A C 1
ATOM 2557 O O . ALA A 1 324 ? 16.239 0.668 2.234 1.00 82.81 324 ALA A O 1
ATOM 2558 N N . LEU A 1 325 ? 14.720 -0.834 2.932 1.00 80.25 325 LEU A N 1
ATOM 2559 C CA . LEU A 1 325 ? 15.083 -1.923 2.025 1.00 80.25 325 LEU A CA 1
ATOM 2560 C C . LEU A 1 325 ? 14.296 -1.878 0.703 1.00 80.25 325 LEU A C 1
ATOM 2562 O O . LEU A 1 325 ? 14.446 -2.777 -0.128 1.00 80.25 325 LEU A O 1
ATOM 2566 N N . SER A 1 326 ? 13.433 -0.879 0.499 1.00 74.88 326 SER A N 1
ATOM 2567 C CA . SER A 1 326 ? 12.689 -0.695 -0.745 1.00 74.88 326 SER A CA 1
ATOM 2568 C C . SER A 1 326 ? 13.545 -0.007 -1.818 1.00 74.88 326 SER A C 1
ATOM 2570 O O . SER A 1 326 ? 14.741 0.236 -1.659 1.00 74.88 326 SER A O 1
ATOM 2572 N N . ASP A 1 327 ? 12.931 0.275 -2.961 1.00 68.88 327 ASP A N 1
ATOM 2573 C CA . ASP A 1 327 ? 13.521 1.039 -4.054 1.00 68.88 327 ASP A CA 1
ATOM 2574 C C . ASP A 1 327 ? 13.207 2.546 -3.995 1.00 68.88 327 ASP A C 1
ATOM 2576 O O . ASP A 1 327 ? 13.352 3.240 -5.003 1.00 68.88 327 ASP A O 1
ATOM 2580 N N . VAL A 1 328 ? 12.732 3.041 -2.847 1.00 71.44 328 VAL A N 1
ATOM 2581 C CA . VAL A 1 328 ? 12.287 4.424 -2.635 1.00 71.44 328 VAL A CA 1
ATOM 2582 C C . VAL A 1 328 ? 12.903 4.983 -1.339 1.00 71.44 328 VAL A C 1
ATOM 2584 O O . VAL A 1 328 ? 12.729 4.366 -0.291 1.00 71.44 328 VAL A O 1
ATOM 2587 N N . PRO A 1 329 ? 13.582 6.152 -1.368 1.00 71.31 329 PRO A N 1
ATOM 2588 C CA . PRO A 1 329 ? 14.191 6.748 -0.178 1.00 71.31 329 PRO A CA 1
ATOM 2589 C C . PRO A 1 329 ? 13.192 7.052 0.943 1.00 71.31 329 PRO A C 1
ATOM 2591 O O . PRO A 1 329 ? 12.159 7.677 0.696 1.00 71.31 329 PRO A O 1
ATOM 2594 N N . ILE A 1 330 ? 13.558 6.735 2.190 1.00 70.88 330 ILE A N 1
ATOM 2595 C CA . ILE A 1 330 ? 12.748 6.999 3.402 1.00 70.88 330 ILE A CA 1
ATOM 2596 C C . ILE A 1 330 ? 12.311 8.468 3.515 1.00 70.88 330 ILE A C 1
ATOM 2598 O O . ILE A 1 330 ? 11.190 8.759 3.922 1.00 70.88 330 ILE A O 1
ATOM 2602 N N . SER A 1 331 ? 13.177 9.401 3.117 1.00 64.62 331 SER A N 1
ATOM 2603 C CA . SER A 1 331 ? 12.911 10.845 3.136 1.00 64.62 331 SER A CA 1
ATOM 2604 C C . SER A 1 331 ? 11.930 11.326 2.058 1.00 64.62 331 SER A C 1
ATOM 2606 O O . SER A 1 331 ? 11.476 12.465 2.122 1.00 64.62 331 SER A O 1
ATOM 2608 N N . SER A 1 332 ? 11.601 10.497 1.062 1.00 58.91 332 SER A N 1
ATOM 2609 C CA . SER A 1 332 ? 10.856 10.922 -0.134 1.00 58.91 332 SER A CA 1
ATOM 2610 C C . SER A 1 332 ? 9.339 10.700 -0.069 1.00 58.91 332 SER A C 1
ATOM 2612 O O . SER A 1 332 ? 8.626 11.110 -0.985 1.00 58.91 332 SER A O 1
ATOM 2614 N N . THR A 1 333 ? 8.809 10.065 0.987 1.00 62.00 333 THR A N 1
ATOM 2615 C CA . THR A 1 333 ? 7.417 9.578 1.009 1.00 62.00 333 THR A CA 1
ATOM 2616 C C . THR A 1 333 ? 6.590 10.075 2.203 1.00 62.00 333 THR A C 1
ATOM 2618 O O . THR A 1 333 ? 6.574 9.497 3.290 1.00 62.00 333 THR A O 1
ATOM 2621 N N . GLY A 1 334 ? 5.724 11.070 1.969 1.00 67.25 334 GLY A N 1
ATOM 2622 C CA . GLY A 1 334 ? 4.652 11.416 2.923 1.00 67.25 334 GLY A CA 1
ATOM 2623 C C . GLY A 1 334 ? 3.730 10.223 3.249 1.00 67.25 334 GLY A C 1
ATOM 2624 O O . GLY A 1 334 ? 3.241 10.093 4.374 1.00 67.25 334 GLY A O 1
ATOM 2625 N N . LYS A 1 335 ? 3.588 9.300 2.285 1.00 71.19 335 LYS A N 1
ATOM 2626 C CA . LYS A 1 335 ? 2.832 8.037 2.358 1.00 71.19 335 LYS A CA 1
ATOM 2627 C C . LYS A 1 335 ? 3.326 7.114 3.490 1.00 71.19 335 LYS A C 1
ATOM 2629 O O . LYS A 1 335 ? 2.506 6.494 4.170 1.00 71.19 335 LYS A O 1
ATOM 2634 N N . LEU A 1 336 ? 4.642 7.071 3.752 1.00 78.31 336 LEU A N 1
ATOM 2635 C CA . LEU A 1 336 ? 5.233 6.334 4.879 1.00 78.31 336 LEU A CA 1
ATOM 2636 C C . LEU A 1 336 ? 4.733 6.893 6.211 1.00 78.31 336 LEU A C 1
ATOM 2638 O O . LEU A 1 336 ? 4.136 6.170 7.008 1.00 78.31 336 LEU A O 1
ATOM 2642 N N . SER A 1 337 ? 4.919 8.198 6.416 1.00 80.06 337 SER A N 1
ATOM 2643 C CA . SER A 1 337 ? 4.528 8.879 7.649 1.00 80.06 337 SER A CA 1
ATOM 2644 C C . SER A 1 337 ? 3.028 8.729 7.926 1.00 80.06 337 SER A C 1
ATOM 2646 O O . SER A 1 337 ? 2.643 8.317 9.019 1.00 80.06 337 SER A O 1
ATOM 2648 N N . ALA A 1 338 ? 2.180 8.968 6.922 1.00 77.25 338 ALA A N 1
ATOM 2649 C CA . ALA A 1 338 ? 0.730 8.872 7.061 1.00 77.25 338 ALA A CA 1
ATOM 2650 C C . ALA A 1 338 ? 0.251 7.441 7.389 1.00 77.25 338 ALA A C 1
ATOM 2652 O O . ALA A 1 338 ? -0.617 7.253 8.244 1.00 77.25 338 ALA A O 1
ATOM 2653 N N . SER A 1 339 ? 0.848 6.415 6.770 1.00 79.56 339 SER A N 1
ATOM 2654 C CA . SER A 1 339 ? 0.535 5.013 7.073 1.00 79.56 339 SER A CA 1
ATOM 2655 C C . SER A 1 339 ? 1.021 4.580 8.462 1.00 79.56 339 SER A C 1
ATOM 2657 O O . SER A 1 339 ? 0.345 3.792 9.121 1.00 79.56 339 SER A O 1
ATOM 2659 N N . VAL A 1 340 ? 2.180 5.069 8.913 1.00 85.25 340 VAL A N 1
ATOM 2660 C CA . VAL A 1 340 ? 2.733 4.762 10.241 1.00 85.25 340 VAL A CA 1
ATOM 2661 C C . VAL A 1 340 ? 1.883 5.386 11.348 1.00 85.25 340 VAL A C 1
ATOM 2663 O O . VAL A 1 340 ? 1.475 4.671 12.262 1.00 85.25 340 VAL A O 1
ATOM 2666 N N . LEU A 1 341 ? 1.540 6.677 11.243 1.00 85.75 341 LEU A N 1
ATOM 2667 C CA . LEU A 1 341 ? 0.702 7.374 12.231 1.00 85.75 341 LEU A CA 1
ATOM 2668 C C . LEU A 1 341 ? -0.651 6.667 12.428 1.00 85.75 341 LEU A C 1
ATOM 2670 O O . LEU A 1 341 ? -1.096 6.473 13.561 1.00 85.75 341 LEU A O 1
ATOM 2674 N N . LEU A 1 342 ? -1.271 6.211 11.335 1.00 80.50 342 LEU A N 1
ATOM 2675 C CA . LEU A 1 342 ? -2.526 5.463 11.376 1.00 80.50 342 LEU A CA 1
ATOM 2676 C C . LEU A 1 342 ? -2.395 4.106 12.093 1.00 80.50 342 LEU A C 1
ATOM 2678 O O . LEU A 1 342 ? -3.246 3.754 12.913 1.00 80.50 342 LEU A O 1
ATOM 2682 N N . LEU A 1 343 ? -1.332 3.345 11.826 1.00 83.88 343 LEU A N 1
ATOM 2683 C CA . LEU A 1 343 ? -1.115 2.042 12.466 1.00 83.88 343 LEU A CA 1
ATOM 2684 C C . LEU A 1 343 ? -0.745 2.193 13.953 1.00 83.88 343 LEU A C 1
ATOM 2686 O O . LEU A 1 343 ? -1.240 1.428 14.783 1.00 83.88 343 LEU A O 1
ATOM 2690 N N . ILE A 1 344 ? 0.022 3.230 14.319 1.00 87.56 344 ILE A N 1
ATOM 2691 C CA . ILE A 1 344 ? 0.276 3.590 15.725 1.00 87.56 344 ILE A CA 1
ATOM 2692 C C . ILE A 1 344 ? -1.032 3.973 16.432 1.00 87.56 344 ILE A C 1
ATOM 2694 O O . ILE A 1 344 ? -1.238 3.544 17.567 1.00 87.56 344 ILE A O 1
ATOM 2698 N N . SER A 1 345 ? -1.946 4.705 15.777 1.00 85.81 345 SER A N 1
ATOM 2699 C CA . SER A 1 345 ? -3.224 5.111 16.390 1.00 85.81 345 SER A CA 1
ATOM 2700 C C . SER A 1 345 ? -4.033 3.919 16.924 1.00 85.81 345 SER A C 1
ATOM 2702 O O . SER A 1 345 ? -4.608 3.989 18.007 1.00 85.81 345 SER A O 1
ATOM 2704 N N . CYS A 1 346 ? -3.976 2.770 16.246 1.00 82.06 346 CYS A N 1
ATOM 2705 C CA . CYS A 1 346 ? -4.643 1.543 16.684 1.00 82.06 346 CYS A CA 1
ATOM 2706 C C . CYS A 1 346 ? -4.064 1.012 18.010 1.00 82.06 346 CYS A C 1
ATOM 2708 O O . CYS A 1 346 ? -4.805 0.617 18.914 1.00 82.06 346 CYS A O 1
ATOM 2710 N N . VAL A 1 347 ? -2.735 1.046 18.147 1.00 84.56 347 VAL A N 1
ATOM 2711 C CA . VAL A 1 347 ? -2.013 0.651 19.368 1.00 84.56 347 VAL A CA 1
ATOM 2712 C C . VAL A 1 347 ? -2.252 1.663 20.494 1.00 84.56 347 VAL A C 1
ATOM 2714 O O . VAL A 1 347 ? -2.480 1.271 21.640 1.00 84.56 347 VAL A O 1
ATOM 2717 N N . ALA A 1 348 ? -2.265 2.958 20.171 1.00 87.62 348 ALA A N 1
ATOM 2718 C CA . ALA A 1 348 ? -2.515 4.040 21.117 1.00 87.62 348 ALA A CA 1
ATOM 2719 C C . ALA A 1 348 ? -3.949 4.015 21.674 1.00 87.62 348 ALA A C 1
ATOM 2721 O O . ALA A 1 348 ? -4.123 4.155 22.882 1.00 87.62 348 ALA A O 1
ATOM 2722 N N . VAL A 1 349 ? -4.975 3.750 20.854 1.00 84.56 349 VAL A N 1
ATOM 2723 C CA . VAL A 1 349 ? -6.356 3.558 21.343 1.00 84.56 349 VAL A CA 1
ATOM 2724 C C . VAL A 1 349 ? -6.424 2.392 22.331 1.00 84.56 349 VAL A C 1
ATOM 2726 O O . VAL A 1 349 ? -6.986 2.552 23.415 1.00 84.56 349 VAL A O 1
ATOM 2729 N N . ALA A 1 350 ? -5.818 1.242 22.010 1.00 80.25 350 ALA A N 1
ATOM 2730 C CA . ALA A 1 350 ? -5.788 0.091 22.916 1.00 80.25 350 ALA A CA 1
ATOM 2731 C C . ALA A 1 350 ? -5.100 0.433 24.253 1.00 80.25 350 ALA A C 1
ATOM 2733 O O . ALA A 1 350 ? -5.645 0.158 25.325 1.00 80.25 350 ALA A O 1
ATOM 2734 N N . MET A 1 351 ? -3.951 1.112 24.195 1.00 85.69 351 MET A N 1
ATOM 2735 C CA . MET A 1 351 ? -3.239 1.628 25.366 1.00 85.69 351 MET A CA 1
ATOM 2736 C C . MET A 1 351 ? -4.134 2.547 26.210 1.00 85.69 351 MET A C 1
ATOM 2738 O O . MET A 1 351 ? -4.302 2.317 27.408 1.00 85.69 351 MET A O 1
ATOM 2742 N N . CYS A 1 352 ? -4.761 3.555 25.597 1.00 86.19 352 CYS A N 1
ATOM 2743 C CA . CYS A 1 352 ? -5.607 4.527 26.286 1.00 86.19 352 CYS A CA 1
ATOM 2744 C C . CYS A 1 352 ? -6.858 3.882 26.912 1.00 86.19 352 CYS A C 1
ATOM 2746 O O . CYS A 1 352 ? -7.194 4.220 28.046 1.00 86.19 352 CYS A O 1
ATOM 2748 N N . VAL A 1 353 ? -7.509 2.913 26.251 1.00 78.81 353 VAL A N 1
ATOM 2749 C CA . VAL A 1 353 ? -8.669 2.173 26.803 1.00 78.81 353 VAL A CA 1
ATOM 2750 C C . VAL A 1 353 ? -8.342 1.500 28.144 1.00 78.81 353 VAL A C 1
ATOM 2752 O O . VAL A 1 353 ? -9.182 1.500 29.055 1.00 78.81 353 VAL A O 1
ATOM 2755 N N . HIS A 1 354 ? -7.136 0.940 28.274 1.00 78.00 354 HIS A N 1
ATOM 2756 C CA . HIS A 1 354 ? -6.687 0.230 29.472 1.00 78.00 354 HIS A CA 1
ATOM 2757 C C . HIS A 1 354 ? -6.057 1.151 30.525 1.00 78.00 354 HIS A C 1
ATOM 2759 O O . HIS A 1 354 ? -6.414 1.055 31.700 1.00 78.00 354 HIS A O 1
ATOM 2765 N N . VAL A 1 355 ? -5.151 2.049 30.126 1.00 82.19 355 VAL A N 1
ATOM 2766 C CA . VAL A 1 355 ? -4.413 2.934 31.045 1.00 82.19 355 VAL A CA 1
ATOM 2767 C C . VAL A 1 355 ? -5.321 4.015 31.634 1.00 82.19 355 VAL A C 1
ATOM 2769 O O . VAL A 1 355 ? -5.272 4.257 32.837 1.00 82.19 355 VAL A O 1
ATOM 2772 N N . LEU A 1 356 ? -6.221 4.608 30.839 1.00 81.19 356 LEU A N 1
ATOM 2773 C CA . LEU A 1 356 ? -7.137 5.658 31.308 1.00 81.19 356 LEU A CA 1
ATOM 2774 C C . LEU A 1 356 ? -8.361 5.108 32.054 1.00 81.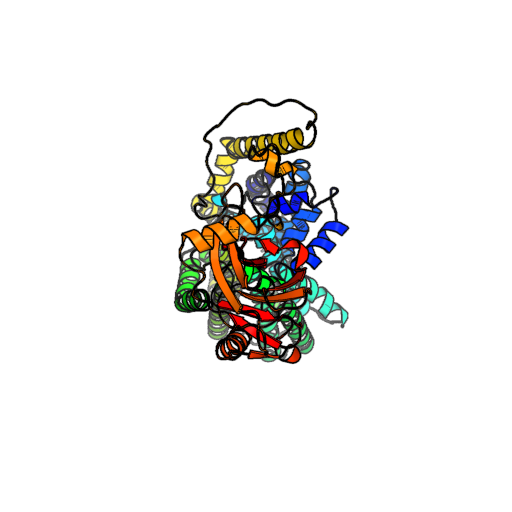19 356 LEU A C 1
ATOM 2776 O O . LEU A 1 356 ? -9.273 5.868 32.369 1.00 81.19 356 LEU A O 1
ATOM 2780 N N . ARG A 1 357 ? -8.414 3.806 32.368 1.00 76.94 357 ARG A N 1
ATOM 2781 C CA . ARG A 1 357 ? -9.536 3.197 33.103 1.00 76.94 357 ARG A CA 1
ATOM 2782 C C . ARG A 1 357 ? -9.834 3.875 34.454 1.00 76.94 357 ARG A C 1
ATOM 2784 O O . ARG A 1 357 ? -11.009 4.140 34.687 1.00 76.94 357 ARG A O 1
ATOM 2791 N N . PRO A 1 358 ? -8.854 4.208 35.322 1.00 73.88 358 PRO A N 1
ATOM 2792 C CA . PRO A 1 358 ? -9.142 4.883 36.592 1.00 73.88 358 PRO A CA 1
ATOM 2793 C C . PRO A 1 358 ? -9.718 6.287 36.378 1.00 73.88 358 PRO A C 1
ATOM 2795 O O . PRO A 1 358 ? -10.729 6.638 36.981 1.00 73.88 358 PRO A O 1
ATOM 2798 N N . VAL A 1 359 ? -9.125 7.0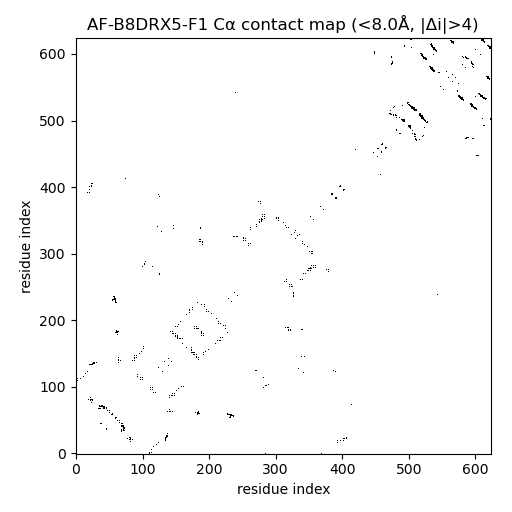48 35.448 1.00 73.06 359 VAL A N 1
ATOM 2799 C CA . VAL A 1 359 ? -9.589 8.387 35.055 1.00 73.06 359 VAL A CA 1
ATOM 2800 C C . VAL A 1 359 ? -11.009 8.313 34.497 1.00 73.06 359 VAL A C 1
ATOM 2802 O O . VAL A 1 359 ? -11.870 9.072 34.917 1.00 73.06 359 VAL A O 1
ATOM 2805 N N . ARG A 1 360 ? -11.299 7.346 33.618 1.00 71.69 360 ARG A N 1
ATOM 2806 C CA . ARG A 1 360 ? -12.646 7.100 33.091 1.00 71.69 360 ARG A CA 1
ATOM 2807 C C . ARG A 1 360 ? -13.646 6.802 34.205 1.00 71.69 360 ARG A C 1
ATOM 2809 O O . ARG A 1 360 ? -14.714 7.399 34.198 1.00 71.69 360 ARG A O 1
ATOM 2816 N N . CYS A 1 361 ? -13.327 5.912 35.145 1.00 68.12 361 CYS A N 1
ATOM 2817 C CA . CYS A 1 361 ? -14.226 5.593 36.257 1.00 68.12 361 CYS A CA 1
ATOM 2818 C C . CYS A 1 361 ? -14.562 6.830 37.099 1.00 68.12 361 CYS A C 1
ATOM 2820 O O . CYS A 1 361 ? -15.723 7.006 37.453 1.00 68.12 361 CYS A O 1
ATOM 2822 N N . PHE A 1 362 ? -13.580 7.699 37.355 1.00 68.75 362 PHE A N 1
ATOM 2823 C CA . PHE A 1 362 ? -13.803 8.988 38.007 1.00 68.75 362 PHE A CA 1
ATOM 2824 C C . PHE A 1 362 ? -14.690 9.900 37.143 1.00 68.75 362 PHE A C 1
ATOM 2826 O O . PHE A 1 362 ? -15.772 10.288 37.562 1.00 68.75 362 PHE A O 1
ATOM 2833 N N . VAL A 1 363 ? -14.304 10.178 35.896 1.00 66.50 363 VAL A N 1
ATOM 2834 C CA . VAL A 1 363 ? -15.036 11.096 35.005 1.00 66.50 363 VAL A CA 1
ATOM 2835 C C . VAL A 1 363 ? -16.493 10.651 34.777 1.00 66.50 363 VAL A C 1
ATOM 2837 O O . VAL A 1 363 ? -17.392 11.485 34.821 1.00 66.50 363 VAL A O 1
ATOM 2840 N N . VAL A 1 364 ? -16.764 9.347 34.634 1.00 65.06 364 VAL A N 1
ATOM 2841 C CA . VAL A 1 364 ? -18.128 8.791 34.484 1.00 65.06 364 VAL A CA 1
ATOM 2842 C C . VAL A 1 364 ? -18.995 8.983 35.740 1.00 65.06 364 VAL A C 1
ATOM 2844 O O . VAL A 1 364 ? -20.218 9.011 35.620 1.00 65.06 364 VAL A O 1
ATOM 2847 N N . GLN A 1 365 ? -18.404 9.116 36.933 1.00 64.88 365 GLN A N 1
ATOM 2848 C CA . GLN A 1 365 ? -19.147 9.387 38.174 1.00 64.88 365 GLN A CA 1
ATOM 2849 C C . GLN A 1 365 ? -19.587 10.854 38.299 1.00 64.88 365 GLN A C 1
ATOM 2851 O O . GLN A 1 365 ? -20.584 11.117 38.964 1.00 64.88 365 GLN A O 1
ATOM 2856 N N . TRP A 1 366 ? -18.872 11.788 37.660 1.00 59.66 366 TRP A N 1
ATOM 2857 C CA . TRP A 1 366 ? -19.109 13.234 37.787 1.00 59.66 366 TRP A CA 1
ATOM 2858 C C . TRP A 1 366 ? -19.740 13.883 36.546 1.00 59.66 366 TRP A C 1
ATOM 2860 O O . TRP A 1 366 ? -20.404 14.910 36.671 1.00 59.66 366 TRP A O 1
ATOM 2870 N N . MET A 1 367 ? -19.538 13.327 35.346 1.00 60.50 367 MET A N 1
ATOM 2871 C CA . MET A 1 367 ? -20.039 13.914 34.099 1.00 60.50 367 MET A CA 1
ATOM 2872 C C . MET A 1 367 ? -21.368 13.315 33.655 1.00 60.50 367 MET A C 1
ATOM 2874 O O . MET A 1 367 ? -21.474 12.140 33.294 1.00 60.50 367 MET A O 1
ATOM 2878 N N . ASP A 1 368 ? -22.370 14.186 33.586 1.00 59.62 368 ASP A N 1
ATOM 2879 C CA . ASP A 1 368 ? -23.692 13.842 33.094 1.00 59.62 368 ASP A CA 1
ATOM 2880 C C . ASP A 1 368 ? -23.692 13.510 31.588 1.00 59.62 368 ASP A C 1
ATOM 2882 O O . ASP A 1 368 ? -22.809 13.906 30.817 1.00 59.62 368 ASP A O 1
ATOM 2886 N N . ARG A 1 369 ? -24.712 12.777 31.130 1.00 63.69 369 ARG A N 1
ATOM 2887 C CA . ARG A 1 369 ? -24.721 12.151 29.787 1.00 63.69 369 ARG A CA 1
ATOM 2888 C C . ARG A 1 369 ? -24.611 13.154 28.634 1.00 63.69 369 ARG A C 1
ATOM 2890 O O . ARG A 1 369 ? -24.045 12.817 27.595 1.00 63.69 369 ARG A O 1
ATOM 2897 N N . GLY A 1 370 ? -25.144 14.363 28.812 1.00 61.59 370 GLY A N 1
ATOM 2898 C CA . GLY A 1 370 ? -25.051 15.441 27.824 1.00 61.59 370 GLY A CA 1
ATOM 2899 C C . GLY A 1 370 ? -23.623 15.961 27.639 1.00 61.59 370 GLY A C 1
ATOM 2900 O O . GLY A 1 370 ? -23.234 16.291 26.521 1.00 61.59 370 GLY A O 1
ATOM 2901 N N . VAL A 1 371 ? -22.808 15.952 28.699 1.00 67.44 371 VAL A N 1
ATOM 2902 C CA . VAL A 1 371 ? -21.444 16.498 28.670 1.00 67.44 371 VAL A CA 1
ATOM 2903 C C . VAL A 1 371 ? -20.516 15.620 27.824 1.00 67.44 371 VAL A C 1
ATOM 2905 O O . VAL A 1 371 ? -19.690 16.141 27.086 1.00 67.44 371 VAL A O 1
ATOM 2908 N N . TYR A 1 372 ? -20.703 14.295 27.816 1.00 67.56 372 TYR A N 1
ATOM 2909 C CA . TYR A 1 372 ? -19.968 13.398 26.909 1.00 67.56 372 TYR A CA 1
ATOM 2910 C C . TYR A 1 372 ? -20.260 13.658 25.424 1.00 67.56 372 TYR A C 1
ATOM 2912 O O . TYR A 1 372 ? -19.352 13.571 24.594 1.00 67.56 372 TYR A O 1
ATOM 2920 N N . ILE A 1 373 ? -21.510 13.985 25.080 1.00 68.31 373 ILE A N 1
ATOM 2921 C CA . ILE A 1 373 ? -21.889 14.346 23.707 1.00 68.31 373 ILE A CA 1
ATOM 2922 C C . ILE A 1 373 ? -21.282 15.707 23.351 1.00 68.31 373 ILE A C 1
ATOM 2924 O O . ILE A 1 373 ? -20.686 15.832 22.286 1.00 68.31 373 ILE A O 1
ATOM 2928 N N . LEU A 1 374 ? -21.350 16.684 24.264 1.00 72.88 374 LEU A N 1
ATOM 2929 C CA . LEU A 1 374 ? -20.747 18.009 24.096 1.00 72.88 374 LEU A CA 1
ATOM 2930 C C . LEU A 1 374 ? -19.224 17.929 23.891 1.00 72.88 374 LEU A C 1
ATOM 2932 O O . LEU A 1 374 ? -18.708 18.512 22.946 1.00 72.88 374 LEU A O 1
ATOM 2936 N N . VAL A 1 375 ? -18.510 17.160 24.719 1.00 75.31 375 VAL A N 1
ATOM 2937 C CA . VAL A 1 375 ? -17.056 16.944 24.596 1.00 75.31 375 VAL A CA 1
ATOM 2938 C C . VAL A 1 375 ? -16.711 16.232 23.291 1.00 75.31 375 VAL A C 1
ATOM 2940 O O . VAL A 1 375 ? -15.744 16.600 22.633 1.00 75.31 375 VAL A O 1
ATOM 2943 N N . SER A 1 376 ? -17.512 15.250 22.869 1.00 74.00 376 SER A N 1
ATOM 2944 C CA . SER A 1 376 ? -17.301 14.576 21.581 1.00 74.00 376 SER A CA 1
ATOM 2945 C C . SER A 1 376 ? -17.509 15.534 20.406 1.00 74.00 376 SER A C 1
ATOM 2947 O O . SER A 1 376 ? -16.674 15.580 19.509 1.00 74.00 376 SER A O 1
ATOM 2949 N N . ALA A 1 377 ? -18.570 16.346 20.438 1.00 77.31 377 ALA A N 1
ATOM 2950 C CA . ALA A 1 377 ? -18.821 17.389 19.446 1.00 77.31 377 ALA A CA 1
ATOM 2951 C C . ALA A 1 377 ? -17.701 18.442 19.428 1.00 77.31 377 ALA A C 1
ATOM 2953 O O . ALA A 1 377 ? -17.248 18.817 18.354 1.00 77.31 377 ALA A O 1
ATOM 2954 N N . PHE A 1 378 ? -17.197 18.858 20.593 1.00 82.25 378 PHE A N 1
ATOM 2955 C CA . PHE A 1 378 ? -16.064 19.776 20.703 1.00 82.25 378 PHE A CA 1
ATOM 2956 C C . PHE A 1 378 ? -14.785 19.184 20.097 1.00 82.25 378 PHE A C 1
ATOM 2958 O O . PHE A 1 378 ? -14.133 19.856 19.306 1.00 82.25 378 PHE A O 1
ATOM 2965 N N . VAL A 1 379 ? -14.450 17.921 20.390 1.00 80.81 379 VAL A N 1
ATOM 2966 C CA . VAL A 1 379 ? -13.294 17.238 19.778 1.00 80.81 379 VAL A CA 1
ATOM 2967 C C . VAL A 1 379 ? -13.450 17.144 18.259 1.00 80.81 379 VAL A C 1
ATOM 2969 O O . VAL A 1 379 ? -12.497 17.434 17.545 1.00 80.81 379 VAL A O 1
ATOM 2972 N N . ILE A 1 380 ? -14.643 16.814 17.751 1.00 80.44 380 ILE A N 1
ATOM 2973 C CA . ILE A 1 380 ? -14.926 16.803 16.306 1.00 80.44 380 ILE A CA 1
ATOM 2974 C C . ILE A 1 380 ? -14.734 18.201 15.702 1.00 80.44 380 ILE A C 1
ATOM 2976 O O . ILE A 1 380 ? -14.021 18.340 14.716 1.00 80.44 380 ILE A O 1
ATOM 2980 N N . VAL A 1 381 ? -15.316 19.243 16.301 1.00 82.88 381 VAL A N 1
ATOM 2981 C CA . VAL A 1 381 ? -15.181 20.630 15.825 1.00 82.88 381 VAL A CA 1
ATOM 2982 C C . VAL A 1 381 ? -13.719 21.083 15.850 1.00 82.88 381 VAL A C 1
ATOM 2984 O O . VAL A 1 381 ? -13.254 21.656 14.872 1.00 82.88 381 VAL A O 1
ATOM 2987 N N . MET A 1 382 ? -12.960 20.769 16.903 1.00 80.88 382 MET A N 1
ATOM 2988 C CA . MET A 1 382 ? -11.520 21.045 16.954 1.00 80.88 382 MET A CA 1
ATOM 2989 C C . MET A 1 382 ? -10.753 20.299 15.857 1.00 80.88 382 MET A C 1
ATOM 2991 O O . MET A 1 382 ? -9.900 20.903 15.220 1.00 80.88 382 MET A O 1
ATOM 2995 N N . VAL A 1 383 ? -11.067 19.030 15.581 1.00 78.62 383 VAL A N 1
ATOM 2996 C CA . VAL A 1 383 ? -10.450 18.271 14.477 1.00 78.62 383 VAL A CA 1
ATOM 2997 C C . VAL A 1 383 ? -10.754 18.906 13.114 1.00 78.62 383 VAL A C 1
ATOM 2999 O O . VAL A 1 383 ? -9.854 19.004 12.287 1.00 78.62 383 VAL A O 1
ATOM 3002 N N . LEU A 1 384 ? -11.984 19.376 12.888 1.00 80.50 384 LEU A N 1
ATOM 3003 C CA . LEU A 1 384 ? -12.398 20.003 11.625 1.00 80.50 384 LEU A CA 1
ATOM 3004 C C . LEU A 1 384 ? -11.835 21.423 11.434 1.00 80.50 384 LEU A C 1
ATOM 3006 O O . LEU A 1 384 ? -11.623 21.836 10.300 1.00 80.50 384 LEU A O 1
ATOM 3010 N N . LEU A 1 385 ? -11.613 22.170 12.522 1.00 79.69 385 LEU A N 1
ATOM 3011 C CA . LEU A 1 385 ? -11.069 23.536 12.486 1.00 79.69 385 LEU A CA 1
ATOM 3012 C C . LEU A 1 385 ? -9.535 23.575 12.490 1.00 79.69 385 LEU A C 1
ATOM 3014 O O . LEU A 1 385 ? -8.945 24.443 11.857 1.00 79.69 385 LEU A O 1
ATOM 3018 N N . MET A 1 386 ? -8.886 22.668 13.224 1.00 78.75 386 MET A N 1
ATOM 3019 C CA . MET A 1 386 ? -7.430 22.672 13.412 1.00 78.75 386 MET A CA 1
ATOM 3020 C C . MET A 1 386 ? -6.684 21.847 12.362 1.00 78.75 386 MET A C 1
ATOM 3022 O O . MET A 1 386 ? -5.453 21.847 12.363 1.00 78.75 386 MET A O 1
ATOM 3026 N N . GLN A 1 387 ? -7.382 21.102 11.500 1.00 80.06 387 GLN A N 1
ATOM 3027 C CA . GLN A 1 387 ? -6.764 20.342 10.415 1.00 80.06 387 GLN A CA 1
ATOM 3028 C C . GLN A 1 387 ? -7.208 20.884 9.051 1.00 80.06 387 GLN A C 1
ATOM 3030 O O . GLN A 1 387 ? -8.409 20.918 8.775 1.00 80.06 387 GLN A O 1
ATOM 3035 N N . PRO A 1 388 ? -6.262 21.274 8.177 1.00 73.69 388 PRO A N 1
ATOM 3036 C CA . PRO A 1 388 ? -6.592 21.976 6.941 1.00 73.69 388 PRO A CA 1
ATOM 3037 C C . PRO A 1 388 ? -7.363 21.084 5.960 1.00 73.69 388 PRO A C 1
ATOM 3039 O O . PRO A 1 388 ? -8.271 21.566 5.299 1.00 73.69 388 PRO A O 1
ATOM 3042 N N . ALA A 1 389 ? -7.125 19.766 5.956 1.00 77.38 389 ALA A N 1
ATOM 3043 C CA . ALA A 1 389 ? -7.684 18.838 4.970 1.00 77.38 389 ALA A CA 1
ATOM 3044 C C . ALA A 1 389 ? -9.220 18.881 4.823 1.00 77.38 389 ALA A C 1
ATOM 3046 O O . ALA A 1 389 ? -9.722 18.693 3.714 1.00 77.38 389 ALA A O 1
ATOM 3047 N N . TYR A 1 390 ? -9.978 19.131 5.901 1.00 78.88 390 TYR A N 1
ATOM 3048 C CA . TYR A 1 390 ? -11.433 19.298 5.795 1.00 78.88 390 TYR A CA 1
ATOM 3049 C C . TYR A 1 390 ? -11.800 20.626 5.118 1.00 78.88 390 TYR A C 1
ATOM 3051 O O . TYR A 1 390 ? -12.588 20.639 4.172 1.00 78.88 390 TYR A O 1
ATOM 3059 N N . GLY A 1 391 ? -11.194 21.728 5.574 1.00 75.94 391 GLY A N 1
ATOM 3060 C CA . GLY A 1 391 ? -11.374 23.061 4.998 1.00 75.94 391 GLY A CA 1
ATOM 3061 C C . GLY A 1 391 ? -10.957 23.119 3.530 1.00 75.94 391 GLY A C 1
ATOM 3062 O O . GLY A 1 391 ? -11.736 23.585 2.706 1.00 75.94 391 GLY A O 1
ATOM 3063 N N . ASP A 1 392 ? -9.796 22.558 3.193 1.00 73.56 392 ASP A N 1
ATOM 3064 C CA . ASP A 1 392 ? -9.253 22.479 1.834 1.00 73.56 392 ASP A CA 1
ATOM 3065 C C . ASP A 1 392 ? -10.167 21.669 0.905 1.00 73.56 392 ASP A C 1
ATOM 3067 O O . ASP A 1 392 ? -10.452 22.096 -0.211 1.00 73.56 392 ASP A O 1
ATOM 3071 N N . THR A 1 393 ? -10.684 20.521 1.368 1.00 74.06 393 THR A N 1
ATOM 3072 C CA . THR A 1 393 ? -11.622 19.698 0.581 1.00 74.06 393 THR A CA 1
ATOM 3073 C C . THR A 1 393 ? -12.917 20.463 0.309 1.00 74.06 393 THR A C 1
ATOM 3075 O O . THR A 1 393 ? -13.394 20.498 -0.822 1.00 74.06 393 THR A O 1
ATOM 3078 N N . VAL A 1 394 ? -13.483 21.113 1.330 1.00 75.88 394 VAL A N 1
ATOM 3079 C CA . VAL A 1 394 ? -14.696 21.931 1.188 1.00 75.88 394 VAL A CA 1
ATOM 3080 C C . VAL A 1 394 ? -14.446 23.132 0.267 1.00 75.88 394 VAL A C 1
ATOM 3082 O O . VAL A 1 394 ? -15.258 23.406 -0.617 1.00 75.88 394 VAL A O 1
ATOM 3085 N N . TYR A 1 395 ? -13.309 23.813 0.421 1.00 70.06 395 TYR A N 1
ATOM 3086 C CA . TYR A 1 395 ? -12.908 24.937 -0.419 1.00 70.06 395 TYR A CA 1
ATOM 3087 C C . TYR A 1 395 ? -12.735 24.523 -1.883 1.00 70.06 395 TYR A C 1
ATOM 3089 O O . TYR A 1 395 ? -13.317 25.169 -2.745 1.00 70.06 395 TYR A O 1
ATOM 3097 N N . SER A 1 396 ? -12.018 23.432 -2.175 1.00 63.78 396 SER A N 1
ATOM 3098 C CA . SER A 1 396 ? -11.759 22.967 -3.550 1.00 63.78 396 SER A CA 1
ATOM 3099 C C . SER A 1 396 ? -13.048 22.591 -4.303 1.00 63.78 396 SER A C 1
ATOM 3101 O O . SER A 1 396 ? -13.152 22.789 -5.518 1.00 63.78 396 SER A O 1
ATOM 3103 N N . ILE A 1 397 ? -14.072 22.127 -3.572 1.00 65.69 397 ILE A N 1
ATOM 3104 C CA . ILE A 1 397 ? -15.416 21.858 -4.106 1.00 65.69 397 ILE A CA 1
ATOM 3105 C C . ILE A 1 397 ? -16.151 23.161 -4.444 1.00 65.69 397 ILE A C 1
ATOM 3107 O O . ILE A 1 397 ? -16.693 23.282 -5.543 1.00 65.69 397 ILE A O 1
ATOM 3111 N N . PHE A 1 398 ? -16.172 24.137 -3.530 1.00 66.50 398 PHE A N 1
ATOM 3112 C CA . PHE A 1 398 ? -16.891 25.402 -3.738 1.00 66.50 398 PHE A CA 1
ATOM 3113 C C . PHE A 1 398 ? -16.170 26.382 -4.677 1.00 66.50 398 PHE A C 1
ATOM 3115 O O . PHE A 1 398 ? -16.834 27.152 -5.366 1.00 66.50 398 PHE A O 1
ATOM 3122 N N . SER A 1 399 ? -14.837 26.343 -4.747 1.00 61.34 399 SER A N 1
ATOM 3123 C CA . SER A 1 399 ? -14.031 27.127 -5.693 1.00 61.34 399 SER A CA 1
ATOM 3124 C C . SER A 1 399 ? -14.076 26.565 -7.119 1.00 61.34 399 SER A C 1
ATOM 3126 O O . SER A 1 399 ? -13.709 27.253 -8.069 1.00 61.34 399 SER A O 1
ATOM 3128 N N . GLY A 1 400 ? -14.515 25.310 -7.278 1.00 54.38 400 GLY A N 1
ATOM 3129 C CA . GLY A 1 400 ? -14.520 24.597 -8.553 1.00 54.38 400 GLY A CA 1
ATOM 3130 C C . GLY A 1 400 ? -13.141 24.103 -9.001 1.00 54.38 400 GLY A C 1
ATOM 3131 O O . GLY A 1 400 ? -13.029 23.563 -10.101 1.00 54.38 400 GLY A O 1
ATOM 3132 N N . GLU A 1 401 ? -12.103 24.237 -8.173 1.00 57.59 401 GLU A N 1
ATOM 3133 C CA . GLU A 1 401 ? -10.739 23.788 -8.470 1.00 57.59 401 GLU A CA 1
ATOM 3134 C C . GLU A 1 401 ? -10.687 22.284 -8.780 1.00 57.59 401 GLU A C 1
ATOM 3136 O O . GLU A 1 401 ? -10.109 21.882 -9.794 1.00 57.59 401 GLU A O 1
ATOM 3141 N N . THR A 1 402 ? -11.370 21.452 -7.982 1.00 59.75 402 THR A N 1
ATOM 3142 C CA . THR A 1 402 ? -11.443 20.003 -8.235 1.00 59.75 402 THR A CA 1
ATOM 3143 C C . THR A 1 402 ? -12.096 19.702 -9.591 1.00 59.75 402 THR A C 1
ATOM 3145 O O . THR A 1 402 ? -11.636 18.842 -10.347 1.00 59.75 402 THR A O 1
ATOM 3148 N N . THR A 1 403 ? -13.144 20.454 -9.937 1.00 57.44 403 THR A N 1
ATOM 3149 C CA . THR A 1 403 ? -13.872 20.337 -11.209 1.00 57.44 403 THR A CA 1
ATOM 3150 C C . THR A 1 403 ? -13.004 20.773 -12.392 1.00 57.44 403 THR A C 1
ATOM 3152 O O . THR A 1 403 ? -12.975 20.089 -13.416 1.00 57.44 403 THR A O 1
ATOM 3155 N N . ALA A 1 404 ? -12.244 21.863 -12.253 1.00 53.31 404 ALA A N 1
ATOM 3156 C CA . ALA A 1 404 ? -11.326 22.362 -13.275 1.00 53.31 404 ALA A CA 1
ATOM 3157 C C . ALA A 1 404 ? -10.159 21.387 -13.523 1.00 53.31 404 ALA A C 1
ATOM 3159 O O . ALA A 1 404 ? -9.850 21.063 -14.674 1.00 53.31 404 ALA A O 1
ATOM 3160 N N . TYR A 1 405 ? -9.568 20.844 -12.452 1.00 56.25 405 TYR A N 1
ATOM 3161 C CA . TYR A 1 405 ? -8.564 19.780 -12.527 1.00 56.25 405 TYR A CA 1
ATOM 3162 C C . TYR A 1 405 ? -9.108 18.555 -13.273 1.00 56.25 405 TYR A C 1
ATOM 3164 O O . TYR A 1 405 ? -8.477 18.047 -14.204 1.00 56.25 405 TYR A O 1
ATOM 3172 N N . ALA A 1 406 ? -10.316 18.115 -12.926 1.00 56.25 406 ALA A N 1
ATOM 3173 C CA . ALA A 1 406 ? -10.934 16.952 -13.540 1.00 56.25 406 ALA A CA 1
ATOM 3174 C C . ALA A 1 406 ? -11.312 17.167 -15.012 1.00 56.25 406 ALA A C 1
ATOM 3176 O O . ALA A 1 406 ? -11.126 16.254 -15.816 1.00 56.25 406 ALA A O 1
ATOM 3177 N N . ALA A 1 407 ? -11.778 18.362 -15.383 1.00 53.06 407 ALA A N 1
ATOM 3178 C CA . ALA A 1 407 ? -12.026 18.740 -16.773 1.00 53.06 407 ALA A CA 1
ATOM 3179 C C . ALA A 1 407 ? -10.721 18.784 -17.594 1.00 53.06 407 ALA A C 1
ATOM 3181 O O . ALA A 1 407 ? -10.700 18.382 -18.757 1.00 53.06 407 ALA A O 1
ATOM 3182 N N . SER A 1 408 ? -9.605 19.209 -16.990 1.00 52.28 408 SER A N 1
ATOM 3183 C CA . SER A 1 408 ? -8.274 19.153 -17.614 1.00 52.28 408 SER A CA 1
ATOM 3184 C C . SER A 1 408 ? -7.812 17.706 -17.855 1.00 52.28 408 SER A C 1
ATOM 3186 O O . SER A 1 408 ? -7.390 17.358 -18.963 1.00 52.28 408 SER A O 1
ATOM 3188 N N . LYS A 1 409 ? -7.974 16.813 -16.865 1.00 57.34 409 LYS A N 1
ATOM 3189 C CA . LYS A 1 409 ? -7.676 15.376 -17.026 1.00 57.34 409 LYS A CA 1
ATOM 3190 C C . LYS A 1 409 ? -8.584 14.703 -18.057 1.00 57.34 409 LYS A C 1
ATOM 3192 O O . LYS A 1 409 ? -8.092 13.906 -18.853 1.00 57.34 409 LYS A O 1
ATOM 3197 N N . GLU A 1 410 ? -9.871 15.046 -18.100 1.00 54.50 410 GLU A N 1
ATOM 3198 C CA . GLU A 1 410 ? -10.782 14.603 -19.161 1.00 54.50 410 GLU A CA 1
ATOM 3199 C C . GLU A 1 410 ? -10.319 15.044 -20.541 1.00 54.50 410 GLU A C 1
ATOM 3201 O O . GLU A 1 410 ? -10.186 14.191 -21.410 1.00 54.50 410 GLU A O 1
ATOM 3206 N N . LYS A 1 411 ? -10.028 16.336 -20.745 1.00 50.81 411 LYS A N 1
ATOM 3207 C CA . LYS A 1 411 ? -9.542 16.850 -22.035 1.00 50.81 411 LYS A CA 1
ATOM 3208 C C . LYS A 1 411 ? -8.278 16.120 -22.482 1.00 50.81 411 LYS A C 1
ATOM 3210 O O . LYS A 1 411 ? -8.213 15.679 -23.626 1.00 50.81 411 LYS A O 1
ATOM 3215 N N . ARG A 1 412 ? -7.318 15.900 -21.575 1.00 52.38 412 ARG A N 1
ATOM 3216 C CA . ARG A 1 412 ? -6.119 15.087 -21.843 1.00 52.38 412 ARG A CA 1
ATOM 3217 C C . ARG A 1 412 ? -6.481 13.663 -22.277 1.00 52.38 412 ARG A C 1
ATOM 3219 O O . ARG A 1 412 ? -5.949 13.180 -23.270 1.00 52.38 412 ARG A O 1
ATOM 3226 N N . ASN A 1 413 ? -7.380 12.991 -21.564 1.00 51.12 413 ASN A N 1
ATOM 3227 C CA . ASN A 1 413 ? -7.747 11.604 -21.857 1.00 51.12 413 ASN A CA 1
ATOM 3228 C C . ASN A 1 413 ? -8.596 11.468 -23.135 1.00 51.12 413 ASN A C 1
ATOM 3230 O O . ASN A 1 413 ? -8.404 10.524 -23.897 1.00 51.12 413 ASN A O 1
ATOM 3234 N N . ALA A 1 414 ? -9.489 12.421 -23.401 1.00 50.31 414 ALA A N 1
ATOM 3235 C CA . ALA A 1 414 ? -10.265 12.514 -24.632 1.00 50.31 414 ALA A CA 1
ATOM 3236 C C . ALA A 1 414 ? -9.356 12.788 -25.838 1.00 50.31 414 ALA A C 1
ATOM 3238 O O . ALA A 1 414 ? -9.474 12.098 -26.842 1.00 50.31 414 ALA A O 1
ATOM 3239 N N . TYR A 1 415 ? -8.386 13.699 -25.713 1.00 44.00 415 TYR A N 1
ATOM 3240 C CA . TYR A 1 415 ? -7.370 13.952 -26.738 1.00 44.00 415 TYR A CA 1
ATOM 3241 C C . TYR A 1 415 ? -6.519 12.706 -27.035 1.00 44.00 415 TYR A C 1
ATOM 3243 O O . TYR A 1 415 ? -6.349 12.345 -28.198 1.00 44.00 415 TYR A O 1
ATOM 3251 N N . LEU A 1 416 ? -6.048 11.998 -25.998 1.00 47.22 416 LEU A N 1
ATOM 3252 C CA . LEU A 1 416 ? -5.296 10.744 -26.151 1.00 47.22 416 LEU A CA 1
ATOM 3253 C C . LEU A 1 416 ? -6.124 9.632 -26.822 1.00 47.22 416 LEU A C 1
ATOM 3255 O O . LEU A 1 416 ? -5.571 8.837 -27.578 1.00 47.22 416 LEU A O 1
ATOM 3259 N N . ARG A 1 417 ? -7.442 9.584 -26.584 1.00 47.19 417 ARG A N 1
ATOM 3260 C CA . ARG A 1 417 ? -8.363 8.665 -27.276 1.00 47.19 417 ARG A CA 1
ATOM 3261 C C . ARG A 1 417 ? -8.619 9.060 -28.715 1.00 47.19 417 ARG A C 1
ATOM 3263 O O . ARG A 1 417 ? -8.540 8.202 -29.581 1.00 47.19 417 ARG A O 1
ATOM 3270 N N . TRP A 1 418 ? -8.904 10.333 -28.956 1.00 36.34 418 TRP A N 1
ATOM 3271 C CA . TRP A 1 418 ? -9.203 10.878 -30.274 1.00 36.34 418 TRP A CA 1
ATOM 3272 C C . TRP A 1 418 ? -8.020 10.674 -31.229 1.00 36.34 418 TRP A C 1
ATOM 3274 O O . TRP A 1 418 ? -8.173 10.035 -32.264 1.00 36.34 418 TRP A O 1
ATOM 3284 N N . LYS A 1 419 ? -6.800 11.025 -30.794 1.00 37.75 419 LYS A N 1
ATOM 3285 C CA . LYS A 1 419 ? -5.538 10.687 -31.486 1.00 37.75 419 LYS A CA 1
ATOM 3286 C C . LYS A 1 419 ? -5.305 9.178 -31.663 1.00 37.75 419 LYS A C 1
ATOM 3288 O O . LYS A 1 419 ? -4.546 8.784 -32.540 1.00 37.75 419 LYS A O 1
ATOM 3293 N N . GLY A 1 420 ? -5.912 8.337 -30.825 1.00 38.44 420 GLY A N 1
ATOM 3294 C CA . GLY A 1 420 ? -5.843 6.876 -30.916 1.00 38.44 420 GLY A CA 1
ATOM 3295 C C . GLY A 1 420 ? -6.903 6.229 -31.820 1.00 38.44 420 GLY A C 1
ATOM 3296 O O . GLY A 1 420 ? -6.739 5.048 -32.144 1.00 38.44 420 GLY A O 1
ATOM 3297 N N . PHE A 1 421 ? -7.948 6.979 -32.200 1.00 30.95 421 PHE A N 1
ATOM 3298 C CA . PHE A 1 421 ? -9.085 6.554 -33.029 1.00 30.95 421 PHE A CA 1
ATOM 3299 C C . PHE A 1 421 ? -9.026 7.139 -34.451 1.00 30.95 421 PHE A C 1
ATOM 3301 O O . PHE A 1 421 ? -9.103 6.371 -35.404 1.00 30.95 421 PHE A O 1
ATOM 3308 N N . ASP A 1 422 ? -8.794 8.446 -34.607 1.00 34.72 422 ASP A N 1
ATOM 3309 C CA . ASP A 1 422 ? -8.863 9.157 -35.901 1.00 34.72 422 ASP A CA 1
ATOM 3310 C C . ASP A 1 422 ? -7.498 9.224 -36.623 1.00 34.72 422 ASP A C 1
ATOM 3312 O O . ASP A 1 422 ? -7.152 10.205 -37.277 1.00 34.72 422 ASP A O 1
ATOM 3316 N N . ALA A 1 423 ? -6.678 8.177 -36.501 1.00 35.56 423 ALA A N 1
ATOM 3317 C CA . ALA A 1 423 ? -5.346 8.112 -37.110 1.00 35.56 423 ALA A CA 1
ATOM 3318 C C . ALA A 1 423 ? -5.373 7.712 -38.605 1.00 35.56 423 ALA A C 1
ATOM 3320 O O . ALA A 1 423 ? -4.554 6.908 -39.051 1.00 35.56 423 ALA A O 1
ATOM 3321 N N . GLU A 1 424 ? -6.280 8.300 -39.391 1.00 31.62 424 GLU A N 1
ATOM 3322 C CA . GLU A 1 424 ? -6.227 8.276 -40.856 1.00 31.62 424 GLU A CA 1
ATOM 3323 C C . GLU A 1 424 ? -5.854 9.661 -41.410 1.00 31.62 424 GLU A C 1
ATOM 3325 O O . GLU A 1 424 ? -6.671 10.571 -41.419 1.00 31.62 424 GLU A O 1
ATOM 3330 N N . ARG A 1 425 ? -4.636 9.758 -41.971 1.00 30.12 425 ARG A N 1
ATOM 3331 C CA . ARG A 1 425 ? -4.132 10.826 -42.870 1.00 30.12 425 ARG A CA 1
ATOM 3332 C C . ARG A 1 425 ? -4.038 12.265 -42.312 1.00 30.12 425 ARG A C 1
ATOM 3334 O O . ARG A 1 425 ? -5.025 12.893 -41.967 1.00 30.12 425 ARG A O 1
ATOM 3341 N N . GLY A 1 426 ? -2.858 12.876 -42.470 1.00 29.28 426 GLY A N 1
ATOM 3342 C CA . GLY A 1 426 ? -2.757 14.331 -42.700 1.00 29.28 426 GLY A CA 1
ATOM 3343 C C . GLY A 1 426 ? -2.513 15.227 -41.478 1.00 29.28 426 GLY A C 1
ATOM 3344 O O . GLY A 1 426 ? -3.423 15.808 -40.904 1.00 29.28 426 GLY A O 1
ATOM 3345 N N . VAL A 1 427 ? -1.232 15.394 -41.155 1.00 30.88 427 VAL A N 1
ATOM 3346 C CA . VAL A 1 427 ? -0.605 16.360 -40.230 1.00 30.88 427 VAL A CA 1
ATOM 3347 C C . VAL A 1 427 ? -1.180 17.798 -40.299 1.00 30.88 427 VAL A C 1
ATOM 3349 O O . VAL A 1 427 ? -1.250 18.347 -41.394 1.00 30.88 427 VAL A O 1
ATOM 3352 N N . GLN A 1 428 ? -1.448 18.460 -39.153 1.00 25.72 428 GLN A N 1
ATOM 3353 C CA . GLN A 1 428 ? -0.733 19.683 -38.689 1.00 25.72 428 GLN A CA 1
ATOM 3354 C C . GLN A 1 428 ? -1.203 20.253 -37.322 1.00 25.72 428 GLN A C 1
ATOM 3356 O O . GLN A 1 428 ? -2.246 19.878 -36.802 1.00 25.72 428 GLN A O 1
ATOM 3361 N N . ALA A 1 429 ? -0.322 21.085 -36.738 1.00 27.05 429 ALA A N 1
ATOM 3362 C CA . ALA A 1 429 ? -0.277 21.766 -35.422 1.00 27.05 429 ALA A CA 1
ATOM 3363 C C . ALA A 1 429 ? -1.623 22.185 -34.761 1.00 27.05 429 ALA A C 1
ATOM 3365 O O . ALA A 1 429 ? -2.624 22.377 -35.433 1.00 27.05 429 ALA A O 1
ATOM 3366 N N . VAL A 1 430 ? -1.744 22.356 -33.436 1.00 24.64 430 VAL A N 1
ATOM 3367 C CA . VAL A 1 430 ? -1.228 23.444 -32.552 1.00 24.64 430 VAL A CA 1
ATOM 3368 C C . VAL A 1 430 ? -1.593 23.035 -31.089 1.00 24.64 430 VAL A C 1
ATOM 3370 O O . VAL A 1 430 ? -2.574 22.317 -30.928 1.00 24.64 430 VAL A O 1
ATOM 3373 N N . SER A 1 431 ? -0.933 23.372 -29.963 1.00 23.53 431 SER A N 1
ATOM 3374 C CA . SER A 1 431 ? 0.179 24.281 -29.593 1.00 23.53 431 SER A CA 1
ATOM 3375 C C . SER A 1 431 ? 1.128 23.649 -28.533 1.00 23.53 431 SER A C 1
ATOM 3377 O O . SER A 1 431 ? 0.977 22.496 -28.130 1.00 23.53 431 SER A O 1
ATOM 3379 N N . ARG A 1 432 ? 2.077 24.450 -28.017 1.00 26.22 432 ARG A N 1
ATOM 3380 C CA . ARG A 1 432 ? 2.640 24.368 -26.653 1.00 26.22 432 ARG A CA 1
ATOM 3381 C C . ARG A 1 432 ? 1.764 25.254 -25.741 1.00 26.22 432 ARG A C 1
ATOM 3383 O O . ARG A 1 432 ? 1.768 26.465 -25.939 1.00 26.22 432 ARG A O 1
ATOM 3390 N N . GLU A 1 433 ? 1.090 24.711 -24.728 1.00 22.41 433 GLU A N 1
ATOM 3391 C CA . GLU A 1 433 ? 0.631 25.512 -23.575 1.00 22.41 433 GLU A CA 1
ATOM 3392 C C . GLU A 1 433 ? 1.389 25.080 -22.318 1.00 22.41 433 GLU A C 1
ATOM 3394 O O . GLU A 1 433 ? 1.392 23.907 -21.936 1.00 22.41 433 GLU A O 1
ATOM 3399 N N . LEU A 1 434 ? 2.069 26.040 -21.683 1.00 27.23 434 LEU A N 1
ATOM 3400 C CA . LEU A 1 434 ? 2.711 25.839 -20.389 1.00 27.23 434 LEU A CA 1
ATOM 3401 C C . LEU A 1 434 ? 1.640 25.775 -19.294 1.00 27.23 434 LEU A C 1
ATOM 3403 O O . LEU A 1 434 ? 1.256 26.801 -18.742 1.00 27.23 434 LEU A O 1
ATOM 3407 N N . LEU A 1 435 ? 1.226 24.565 -18.926 1.00 22.09 435 LEU A N 1
ATOM 3408 C CA . LEU A 1 435 ? 0.515 24.304 -17.674 1.00 22.09 435 LEU A CA 1
ATOM 3409 C C . LEU A 1 435 ? 1.187 23.151 -16.920 1.00 22.09 435 LEU A C 1
ATOM 3411 O O . LEU A 1 435 ? 0.788 21.988 -16.998 1.00 22.09 435 LEU A O 1
ATOM 3415 N N . ALA A 1 436 ? 2.222 23.500 -16.152 1.00 22.03 436 ALA A N 1
ATOM 3416 C CA . ALA A 1 436 ? 2.552 22.755 -14.939 1.00 22.03 436 ALA A CA 1
ATOM 3417 C C . ALA A 1 436 ? 1.333 22.853 -13.988 1.00 22.03 436 ALA A C 1
ATOM 3419 O O . ALA A 1 436 ? 0.697 23.905 -13.948 1.00 22.03 436 ALA A O 1
ATOM 3420 N N . PRO A 1 437 ? 0.956 21.769 -13.285 1.00 26.39 437 PRO A N 1
ATOM 3421 C CA . PRO A 1 437 ? 1.862 21.116 -12.350 1.00 26.39 437 PRO A CA 1
ATOM 3422 C C . PRO A 1 437 ? 2.160 19.660 -12.724 1.00 26.39 437 PRO A C 1
ATOM 3424 O O . PRO A 1 437 ? 1.385 18.742 -12.456 1.00 26.39 437 PRO A O 1
ATOM 3427 N N . TYR A 1 438 ? 3.352 19.442 -13.274 1.00 23.80 438 TYR A N 1
ATOM 3428 C CA . TYR A 1 438 ? 4.088 18.215 -12.992 1.00 23.80 438 TYR A CA 1
ATOM 3429 C C . TYR A 1 438 ? 4.946 18.478 -11.748 1.00 23.80 438 TYR A C 1
ATOM 3431 O O . TYR A 1 438 ? 5.590 19.529 -11.696 1.00 23.80 438 TYR A O 1
ATOM 3439 N N . PRO A 1 439 ? 5.042 17.549 -10.780 1.00 25.66 439 PRO A N 1
ATOM 3440 C CA . PRO A 1 439 ? 6.238 17.502 -9.960 1.00 25.66 439 PRO A CA 1
ATOM 3441 C C . PRO A 1 439 ? 7.415 17.234 -10.901 1.00 25.66 439 PRO A C 1
ATOM 3443 O O . PRO A 1 439 ? 7.390 16.281 -11.683 1.00 25.66 439 PRO A O 1
ATOM 3446 N N . ASN A 1 440 ? 8.415 18.114 -10.859 1.00 27.06 440 ASN A N 1
ATOM 3447 C CA . ASN A 1 440 ? 9.621 18.010 -11.672 1.00 27.06 440 ASN A CA 1
ATOM 3448 C C . ASN A 1 440 ? 10.271 16.636 -11.494 1.00 27.06 440 ASN A C 1
ATOM 3450 O O . ASN A 1 440 ? 10.870 16.358 -10.458 1.00 27.06 440 ASN A O 1
ATOM 3454 N N . ALA A 1 441 ? 10.231 15.829 -12.549 1.00 25.20 441 ALA A N 1
ATOM 3455 C CA . ALA A 1 441 ? 11.120 14.693 -12.727 1.00 25.20 441 ALA A CA 1
ATOM 3456 C C . ALA A 1 441 ? 12.103 15.001 -13.867 1.00 25.20 441 ALA A C 1
ATOM 3458 O O . ALA A 1 441 ? 12.207 14.286 -14.864 1.00 25.20 441 ALA A O 1
ATOM 3459 N N . VAL A 1 442 ? 12.857 16.092 -13.674 1.00 25.30 442 VAL A N 1
ATOM 3460 C CA . VAL A 1 442 ? 14.233 16.176 -14.186 1.00 25.30 442 VAL A CA 1
ATOM 3461 C C . VAL A 1 442 ? 14.933 14.856 -13.810 1.00 25.30 442 VAL A C 1
ATOM 3463 O O . VAL A 1 442 ? 14.609 14.284 -12.768 1.00 25.30 442 VAL A O 1
ATOM 3466 N N . TRP A 1 443 ? 15.858 14.374 -14.645 1.00 26.70 443 TRP A N 1
ATOM 3467 C CA . TRP A 1 443 ? 16.602 13.101 -14.505 1.00 26.70 443 TRP A CA 1
ATOM 3468 C C . TRP A 1 443 ? 15.972 11.813 -15.074 1.00 26.70 443 TRP A C 1
ATOM 3470 O O . TRP A 1 443 ? 16.638 10.779 -15.024 1.00 26.70 443 TRP A O 1
ATOM 3480 N N . PHE A 1 444 ? 14.779 11.821 -15.684 1.00 29.00 444 PHE A N 1
ATOM 3481 C CA . PHE A 1 444 ? 14.363 10.664 -16.502 1.00 29.00 444 PHE A CA 1
ATOM 3482 C C . PHE A 1 444 ? 15.024 10.693 -17.885 1.00 29.00 444 PHE A C 1
ATOM 3484 O O . PHE A 1 444 ? 14.799 11.607 -18.676 1.00 29.00 444 PHE A O 1
ATOM 3491 N N . ALA A 1 445 ? 15.837 9.673 -18.167 1.00 29.52 445 ALA A N 1
ATOM 3492 C CA . ALA A 1 445 ? 16.455 9.467 -19.471 1.00 29.52 445 ALA A CA 1
ATOM 3493 C C . ALA A 1 445 ? 15.417 9.053 -20.530 1.00 29.52 445 ALA A C 1
ATOM 3495 O O . ALA A 1 445 ? 14.453 8.343 -20.232 1.00 29.52 445 ALA A O 1
ATOM 3496 N N . ILE A 1 446 ? 15.657 9.461 -21.779 1.00 34.31 446 ILE A N 1
ATOM 3497 C CA . ILE A 1 446 ? 14.959 8.922 -22.954 1.00 34.31 446 ILE A CA 1
ATOM 3498 C C . ILE A 1 446 ? 15.296 7.417 -23.054 1.00 34.31 446 ILE A C 1
ATOM 3500 O O . ILE A 1 446 ? 16.451 7.063 -22.804 1.00 34.31 446 ILE A O 1
ATOM 3504 N N . PRO A 1 447 ? 14.339 6.522 -23.380 1.00 34.41 447 PRO A N 1
ATOM 3505 C CA . PRO A 1 447 ? 14.595 5.082 -23.427 1.00 34.41 447 PRO A CA 1
ATOM 3506 C C . PRO A 1 447 ? 15.723 4.706 -24.396 1.00 34.41 447 PRO A C 1
ATOM 3508 O O . PRO A 1 447 ? 15.667 5.023 -25.584 1.00 34.41 447 PRO A O 1
ATOM 3511 N N . GLY A 1 448 ? 16.741 4.013 -23.885 1.00 31.59 448 GLY A N 1
ATOM 3512 C CA . GLY A 1 448 ? 17.953 3.677 -24.638 1.00 31.59 448 GLY A CA 1
ATOM 3513 C C . GLY A 1 448 ? 17.848 2.433 -25.519 1.00 31.59 448 GLY A C 1
ATOM 3514 O O . GLY A 1 448 ? 18.703 2.214 -26.368 1.00 31.59 448 GLY A O 1
ATOM 3515 N N . SER A 1 449 ? 16.821 1.603 -25.325 1.00 34.12 449 SER A N 1
ATOM 3516 C CA . SER A 1 449 ? 16.660 0.334 -26.042 1.00 34.12 449 SER A CA 1
ATOM 3517 C C . SER A 1 449 ? 15.317 0.273 -26.785 1.00 34.12 449 SER A C 1
ATOM 3519 O O . SER A 1 449 ? 14.308 0.663 -26.198 1.00 34.12 449 SER A O 1
ATOM 3521 N N . PRO A 1 450 ? 15.246 -0.230 -28.038 1.00 34.88 450 PRO A N 1
ATOM 3522 C CA . PRO A 1 450 ? 14.004 -0.249 -28.830 1.00 34.88 450 PRO A CA 1
ATOM 3523 C C . PRO A 1 450 ? 12.810 -0.950 -28.160 1.00 34.88 450 PRO A C 1
ATOM 3525 O O . PRO A 1 450 ? 11.664 -0.621 -28.442 1.00 34.88 450 PRO A O 1
ATOM 3528 N N . GLU A 1 451 ? 13.070 -1.886 -27.244 1.00 35.62 451 GLU A N 1
ATOM 3529 C CA . GLU A 1 451 ? 12.062 -2.607 -26.452 1.00 35.62 451 GLU A CA 1
ATOM 3530 C C . GLU A 1 451 ? 11.408 -1.744 -25.355 1.00 35.62 451 GLU A C 1
ATOM 3532 O O . GLU A 1 451 ? 10.319 -2.057 -24.871 1.00 35.62 451 GLU A O 1
ATOM 3537 N N . GLU A 1 452 ? 12.075 -0.665 -24.941 1.00 34.47 452 GLU A N 1
ATOM 3538 C CA . GLU A 1 452 ? 11.583 0.316 -23.969 1.00 34.47 452 GLU A CA 1
ATOM 3539 C C . GLU A 1 452 ? 10.928 1.530 -24.643 1.00 34.47 452 GLU A C 1
ATOM 3541 O O . GLU A 1 452 ? 10.318 2.358 -23.958 1.00 34.47 452 GLU A O 1
ATOM 3546 N N . TRP A 1 453 ? 11.008 1.637 -25.975 1.00 36.62 453 TRP A N 1
ATOM 3547 C CA . TRP A 1 453 ? 10.220 2.618 -26.712 1.00 36.62 453 TRP A CA 1
ATOM 3548 C C . TRP A 1 453 ? 8.743 2.219 -26.648 1.00 36.62 453 TRP A C 1
ATOM 3550 O O . TRP A 1 453 ? 8.388 1.058 -26.867 1.00 36.62 453 TRP A O 1
ATOM 3560 N N . PRO A 1 454 ? 7.847 3.163 -26.329 1.00 35.12 454 PRO A N 1
ATOM 3561 C CA . PRO A 1 454 ? 6.437 2.845 -26.218 1.00 35.12 454 PRO A CA 1
ATOM 3562 C C . PRO A 1 454 ? 5.877 2.514 -27.610 1.00 35.12 454 PRO A C 1
ATOM 3564 O O . PRO A 1 454 ? 6.276 3.119 -28.606 1.00 35.12 454 PRO A O 1
ATOM 3567 N N . ALA A 1 455 ? 4.951 1.549 -27.668 1.00 40.03 455 ALA A N 1
ATOM 3568 C CA . ALA A 1 455 ? 4.389 1.014 -28.913 1.00 40.03 455 ALA A CA 1
ATOM 3569 C C . ALA A 1 455 ? 4.021 2.123 -29.918 1.00 40.03 455 ALA A C 1
ATOM 3571 O O . ALA A 1 455 ? 3.503 3.158 -29.506 1.00 40.03 455 ALA A O 1
ATOM 3572 N N . SER A 1 456 ? 4.256 1.881 -31.215 1.00 36.28 456 SER A N 1
ATOM 3573 C CA . SER A 1 456 ? 4.283 2.855 -32.333 1.00 36.28 456 SER A CA 1
ATOM 3574 C C . SER A 1 456 ? 3.359 4.083 -32.231 1.00 36.28 456 SER A C 1
ATOM 3576 O O . SER A 1 456 ? 3.796 5.202 -32.499 1.00 36.28 456 SER A O 1
ATOM 3578 N N . LYS A 1 457 ? 2.113 3.900 -31.775 1.00 38.56 457 LYS A N 1
ATOM 3579 C CA . LYS A 1 457 ? 1.130 4.966 -31.499 1.00 38.56 457 LYS A CA 1
ATOM 3580 C C . LYS A 1 457 ? 1.605 6.061 -30.525 1.00 38.56 457 LYS A C 1
ATOM 3582 O O . LYS A 1 457 ? 1.050 7.154 -30.532 1.00 38.56 457 LYS A O 1
ATOM 3587 N N . VAL A 1 458 ? 2.594 5.788 -29.673 1.00 37.00 458 VAL A N 1
ATOM 3588 C CA . VAL A 1 458 ? 3.138 6.736 -28.685 1.00 37.00 458 VAL A CA 1
ATOM 3589 C C . VAL A 1 458 ? 4.398 7.436 -29.204 1.00 37.00 458 VAL A C 1
ATOM 3591 O O . VAL A 1 458 ? 4.590 8.607 -28.894 1.00 37.00 458 VAL A O 1
ATOM 3594 N N . ALA A 1 459 ? 5.209 6.799 -30.056 1.00 33.84 459 ALA A N 1
ATOM 3595 C CA . ALA A 1 459 ? 6.314 7.478 -30.748 1.00 33.84 459 ALA A CA 1
ATOM 3596 C C . ALA A 1 459 ? 5.798 8.661 -31.599 1.00 33.84 459 ALA A C 1
ATOM 3598 O O . ALA A 1 459 ? 6.338 9.766 -31.541 1.00 33.84 459 ALA A O 1
ATOM 3599 N N . GLN A 1 460 ? 4.653 8.470 -32.263 1.00 36.91 460 GLN A N 1
ATOM 3600 C CA . GLN A 1 460 ? 3.936 9.525 -32.990 1.00 36.91 460 GLN A CA 1
ATOM 3601 C C . GLN A 1 460 ? 3.459 10.684 -32.090 1.00 36.91 460 GLN A C 1
ATOM 3603 O O . GLN A 1 460 ? 3.322 11.811 -32.561 1.00 36.91 460 GLN A O 1
ATOM 3608 N N . MET A 1 461 ? 3.249 10.465 -30.783 1.00 35.28 461 MET A N 1
ATOM 3609 C CA . MET A 1 461 ? 2.904 11.546 -29.841 1.00 35.28 461 MET A CA 1
ATOM 3610 C C . MET A 1 461 ? 4.098 12.452 -29.501 1.00 35.28 461 MET A C 1
ATOM 3612 O O . MET A 1 461 ? 3.884 13.573 -29.044 1.00 35.28 461 MET A O 1
ATOM 3616 N N . PHE A 1 462 ? 5.330 12.001 -29.753 1.00 33.34 462 PHE A N 1
ATOM 3617 C CA . PHE A 1 462 ? 6.556 12.796 -29.615 1.00 33.34 462 PHE A CA 1
ATOM 3618 C C . PHE A 1 462 ? 7.003 13.460 -30.931 1.00 33.34 462 PHE A C 1
ATOM 3620 O O . PHE A 1 462 ? 8.073 14.061 -30.969 1.00 33.34 462 PHE A O 1
ATOM 3627 N N . GLY A 1 463 ? 6.200 13.381 -32.001 1.00 31.83 463 GLY A N 1
ATOM 3628 C CA . GLY A 1 463 ? 6.550 13.936 -33.315 1.00 31.83 463 GLY A CA 1
ATOM 3629 C C . GLY A 1 463 ? 7.544 13.084 -34.110 1.00 31.83 463 GLY A C 1
ATOM 3630 O O . GLY A 1 463 ? 8.219 13.601 -34.993 1.00 31.83 463 GLY A O 1
ATOM 3631 N N . VAL A 1 464 ? 7.658 11.790 -33.792 1.00 34.88 464 VAL A N 1
ATOM 3632 C CA . VAL A 1 464 ? 8.466 10.836 -34.563 1.00 34.88 464 VAL A CA 1
ATOM 3633 C C . VAL A 1 464 ? 7.571 10.187 -35.620 1.00 34.88 464 VAL A C 1
ATOM 3635 O O . VAL A 1 464 ? 6.822 9.258 -35.316 1.00 34.88 464 VAL A O 1
ATOM 3638 N N . ASP A 1 465 ? 7.629 10.698 -36.853 1.00 32.00 465 ASP A N 1
ATOM 3639 C CA . ASP A 1 465 ? 6.741 10.277 -37.953 1.00 32.00 465 ASP A CA 1
ATOM 3640 C C . ASP A 1 465 ? 6.955 8.813 -38.379 1.00 32.00 465 ASP A C 1
ATOM 3642 O O . ASP A 1 465 ? 6.000 8.118 -38.733 1.00 32.00 465 ASP A O 1
ATOM 3646 N N . ALA A 1 466 ? 8.193 8.316 -38.290 1.00 33.56 466 ALA A N 1
ATOM 3647 C CA . ALA A 1 466 ? 8.531 6.908 -38.472 1.00 33.56 466 ALA A CA 1
ATOM 3648 C C . ALA A 1 466 ? 9.762 6.519 -37.640 1.00 33.56 466 ALA A C 1
ATOM 3650 O O . ALA A 1 466 ? 10.749 7.251 -37.596 1.00 33.56 466 ALA A O 1
ATOM 3651 N N . VAL A 1 467 ? 9.732 5.329 -37.033 1.00 34.88 467 VAL A N 1
ATOM 3652 C CA . VAL A 1 467 ? 10.929 4.673 -36.484 1.00 34.88 467 VAL A CA 1
ATOM 3653 C C . VAL A 1 467 ? 11.423 3.679 -37.530 1.00 34.88 467 VAL A C 1
ATOM 3655 O O . VAL A 1 467 ? 10.899 2.572 -37.640 1.00 34.88 467 VAL A O 1
ATOM 3658 N N . ALA A 1 468 ? 12.410 4.086 -38.327 1.00 34.66 468 ALA A N 1
ATOM 3659 C CA . ALA A 1 468 ? 13.098 3.188 -39.245 1.00 34.66 468 ALA A CA 1
ATOM 3660 C C . ALA A 1 468 ? 14.219 2.456 -38.494 1.00 34.66 468 ALA A C 1
ATOM 3662 O O . ALA A 1 468 ? 15.216 3.065 -38.107 1.00 34.66 468 ALA A O 1
ATOM 3663 N N . ALA A 1 469 ? 14.062 1.147 -38.298 1.00 39.44 469 ALA A N 1
ATOM 3664 C CA . ALA A 1 469 ? 15.129 0.291 -37.792 1.00 39.44 469 ALA A CA 1
ATOM 3665 C C . ALA A 1 469 ? 16.162 0.044 -38.904 1.00 39.44 469 ALA A C 1
ATOM 3667 O O . ALA A 1 469 ? 16.113 -0.963 -39.607 1.00 39.44 469 ALA A O 1
ATOM 3668 N N . MET A 1 470 ? 17.083 0.990 -39.085 1.00 47.78 470 MET A N 1
ATOM 3669 C CA . MET A 1 470 ? 18.319 0.732 -39.821 1.00 47.78 470 MET A CA 1
ATOM 3670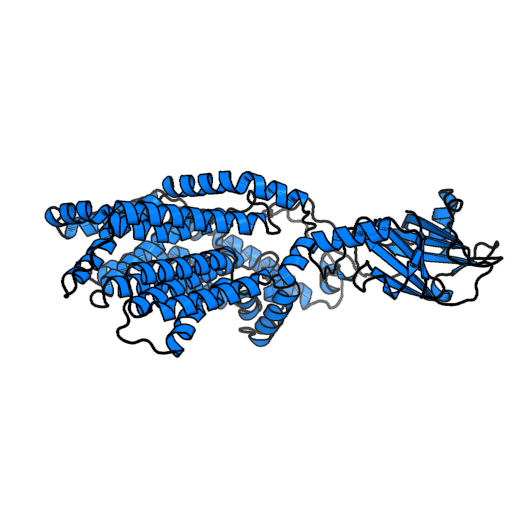 C C . MET A 1 470 ? 19.206 -0.165 -38.946 1.00 47.78 470 MET A C 1
ATOM 3672 O O . MET A 1 470 ? 19.260 0.036 -37.734 1.00 47.78 470 MET A O 1
ATOM 3676 N N . LEU A 1 471 ? 19.868 -1.170 -39.517 1.00 54.19 471 LEU A N 1
ATOM 3677 C CA . LEU A 1 471 ? 20.887 -1.914 -38.773 1.00 54.19 471 LEU A CA 1
ATOM 3678 C C . LEU A 1 471 ? 22.148 -1.041 -38.649 1.00 54.19 471 LEU A C 1
ATOM 3680 O O . LEU A 1 471 ? 22.442 -0.291 -39.584 1.00 54.19 471 LEU A O 1
ATOM 3684 N N . PRO A 1 472 ? 22.886 -1.102 -37.525 1.00 67.12 472 PRO A N 1
ATOM 3685 C CA . PRO A 1 472 ? 24.179 -0.440 -37.432 1.00 67.12 472 PRO A CA 1
ATOM 3686 C C . PRO A 1 472 ? 25.169 -1.075 -38.418 1.00 67.12 472 PRO A C 1
ATOM 3688 O O . PRO A 1 472 ? 25.156 -2.287 -38.615 1.00 67.12 472 PRO A O 1
ATOM 3691 N N . ASP A 1 473 ? 26.028 -0.256 -39.017 1.00 80.94 473 ASP A N 1
ATOM 3692 C CA . ASP A 1 473 ? 26.939 -0.644 -40.094 1.00 80.94 473 ASP A CA 1
ATOM 3693 C C . ASP A 1 473 ? 28.316 -1.079 -39.532 1.00 80.94 473 ASP A C 1
ATOM 3695 O O . ASP A 1 473 ? 29.047 -0.242 -38.979 1.00 80.94 473 ASP A O 1
ATOM 3699 N N . PRO A 1 474 ? 28.710 -2.363 -39.687 1.00 84.38 474 PRO A N 1
ATOM 3700 C CA . PRO A 1 474 ? 30.003 -2.881 -39.228 1.00 84.38 474 PRO A CA 1
ATOM 3701 C C . PRO A 1 474 ? 31.214 -2.122 -39.798 1.00 84.38 474 PRO A C 1
ATOM 3703 O O . PRO A 1 474 ? 32.208 -1.920 -39.096 1.00 84.38 474 PRO A O 1
ATOM 3706 N N . ALA A 1 475 ? 31.141 -1.654 -41.049 1.00 86.38 475 ALA A N 1
ATOM 3707 C CA . ALA A 1 475 ? 32.230 -0.936 -41.709 1.00 86.38 475 ALA A CA 1
ATOM 3708 C C . ALA A 1 475 ? 32.349 0.515 -41.218 1.00 86.38 475 ALA A C 1
ATOM 3710 O O . ALA A 1 475 ? 33.455 1.058 -41.133 1.00 86.38 475 ALA A O 1
ATOM 3711 N N . VAL A 1 476 ? 31.233 1.147 -40.834 1.00 84.31 476 VAL A N 1
ATOM 3712 C CA . VAL A 1 476 ? 31.259 2.448 -40.141 1.00 84.31 476 VAL A CA 1
ATOM 3713 C C . VAL A 1 476 ? 31.878 2.295 -38.753 1.00 84.31 476 VAL A C 1
ATOM 3715 O O . VAL A 1 476 ? 32.750 3.090 -38.400 1.00 84.31 476 VAL A O 1
ATOM 3718 N N . ALA A 1 477 ? 31.486 1.266 -37.992 1.00 85.25 477 ALA A N 1
ATOM 3719 C CA . ALA A 1 477 ? 32.032 1.015 -36.658 1.00 85.25 477 ALA A CA 1
ATOM 3720 C C . ALA A 1 477 ? 33.560 0.846 -36.680 1.00 85.25 477 ALA A C 1
ATOM 3722 O O . ALA A 1 477 ? 34.283 1.499 -35.923 1.00 85.25 477 ALA A O 1
ATOM 3723 N N . LEU A 1 478 ? 34.048 0.005 -37.594 1.00 87.62 478 LEU A N 1
ATOM 3724 C CA . LEU A 1 478 ? 35.466 -0.299 -37.745 1.00 87.62 478 LEU A CA 1
ATOM 3725 C C . LEU A 1 478 ? 36.288 0.922 -38.180 1.00 87.62 478 LEU A C 1
ATOM 3727 O O . LEU A 1 478 ? 37.356 1.169 -37.620 1.00 87.62 478 LEU A O 1
ATOM 3731 N N . ARG A 1 479 ? 35.772 1.734 -39.115 1.00 87.31 479 ARG A N 1
ATOM 3732 C CA . ARG A 1 479 ? 36.419 2.989 -39.527 1.00 87.31 479 ARG A CA 1
ATOM 3733 C C . ARG A 1 479 ? 36.550 3.966 -38.357 1.00 87.31 479 ARG A C 1
ATOM 3735 O O . ARG A 1 479 ? 37.641 4.462 -38.109 1.00 87.31 479 ARG A O 1
ATOM 3742 N N . VAL A 1 480 ? 35.484 4.172 -37.578 1.00 86.31 480 VAL A N 1
ATOM 3743 C CA . VAL A 1 480 ? 35.516 5.062 -36.400 1.00 86.31 480 VAL A CA 1
ATOM 3744 C C . VAL A 1 480 ? 36.526 4.581 -35.345 1.00 86.31 480 VAL A C 1
ATOM 3746 O O . VAL A 1 480 ? 37.162 5.403 -34.686 1.00 86.31 480 VAL A O 1
ATOM 3749 N N . ALA A 1 481 ? 36.720 3.270 -35.185 1.00 86.25 481 ALA A N 1
ATOM 3750 C CA . ALA A 1 481 ? 37.753 2.721 -34.304 1.00 86.25 481 ALA A CA 1
ATOM 3751 C C . ALA A 1 481 ? 39.182 2.908 -34.846 1.00 86.25 481 ALA A C 1
ATOM 3753 O O . ALA A 1 481 ? 40.102 3.209 -34.077 1.00 86.25 481 ALA A O 1
ATOM 3754 N N . ALA A 1 482 ? 39.365 2.756 -36.161 1.00 84.94 482 ALA A N 1
ATOM 3755 C CA . ALA A 1 482 ? 40.629 3.013 -36.845 1.00 84.94 482 ALA A CA 1
ATOM 3756 C C . ALA A 1 482 ? 41.031 4.494 -36.738 1.00 84.94 482 ALA A C 1
ATOM 3758 O O . ALA A 1 482 ? 42.151 4.786 -36.321 1.00 84.94 482 ALA A O 1
ATOM 3759 N N . ASP A 1 483 ? 40.097 5.417 -36.993 1.00 84.94 483 ASP A N 1
ATOM 3760 C CA . ASP A 1 483 ? 40.292 6.871 -36.881 1.00 84.94 483 ASP A CA 1
ATOM 3761 C C . ASP A 1 483 ? 40.661 7.302 -35.447 1.00 84.94 483 ASP A C 1
ATOM 3763 O O . ASP A 1 483 ? 41.414 8.254 -35.240 1.00 84.94 483 ASP A O 1
ATOM 3767 N N . ARG A 1 484 ? 40.170 6.576 -34.430 1.00 84.00 484 ARG A N 1
ATOM 3768 C CA . ARG A 1 484 ? 40.542 6.765 -33.014 1.00 84.00 484 ARG A CA 1
ATOM 3769 C C . ARG A 1 484 ? 41.914 6.170 -32.649 1.00 84.00 484 ARG A C 1
ATOM 3771 O O . ARG A 1 484 ? 42.346 6.334 -31.508 1.00 84.00 484 ARG A O 1
ATOM 3778 N N . GLY A 1 485 ? 42.585 5.472 -33.569 1.00 79.12 485 GLY A N 1
ATOM 3779 C CA . GLY A 1 485 ? 43.893 4.839 -33.360 1.00 79.12 485 GLY A CA 1
ATOM 3780 C C . GLY A 1 485 ? 43.864 3.607 -32.447 1.00 79.12 485 GLY A C 1
ATOM 3781 O O . GLY A 1 485 ? 44.863 3.297 -31.801 1.00 79.12 485 GLY A O 1
ATOM 3782 N N . ARG A 1 486 ? 42.715 2.927 -32.331 1.00 73.25 486 ARG A N 1
ATOM 3783 C CA . ARG A 1 486 ? 42.455 1.961 -31.246 1.00 73.25 486 ARG A CA 1
ATOM 3784 C C . ARG A 1 486 ? 42.651 0.482 -31.587 1.00 73.25 486 ARG A C 1
ATOM 3786 O O . ARG A 1 486 ? 42.719 -0.348 -30.685 1.00 73.25 486 ARG A O 1
ATOM 3793 N N . LEU A 1 487 ? 42.843 0.145 -32.861 1.00 74.94 487 LEU A N 1
ATOM 3794 C CA . LEU A 1 487 ? 42.997 -1.244 -33.325 1.00 74.94 487 LEU A CA 1
ATOM 3795 C C . LEU A 1 487 ? 44.312 -1.934 -32.890 1.00 74.94 487 LEU A C 1
ATOM 3797 O O . LEU A 1 487 ? 44.518 -3.098 -33.207 1.00 74.94 487 LEU A O 1
ATOM 3801 N N . GLY A 1 488 ? 45.199 -1.256 -32.151 1.00 67.56 488 GLY A N 1
ATOM 3802 C CA . GLY A 1 488 ? 46.452 -1.835 -31.640 1.00 67.56 488 GLY A CA 1
ATOM 3803 C C . GLY A 1 488 ? 46.326 -2.663 -30.350 1.00 67.56 488 GLY A C 1
ATOM 3804 O O . GLY A 1 488 ? 47.311 -3.256 -29.921 1.00 67.56 488 GLY A O 1
ATOM 3805 N N . GLY A 1 489 ? 45.151 -2.693 -29.708 1.00 73.25 489 GLY A N 1
ATOM 3806 C CA . GLY A 1 489 ? 44.924 -3.337 -28.401 1.00 73.25 489 GLY A CA 1
ATOM 3807 C C . GLY A 1 489 ? 44.402 -4.781 -28.443 1.00 73.25 489 GLY A C 1
ATOM 3808 O O . GLY A 1 489 ? 43.740 -5.203 -27.497 1.00 73.25 489 GLY A O 1
ATOM 3809 N N . LEU A 1 490 ? 44.618 -5.512 -29.540 1.00 80.75 490 LEU A N 1
ATOM 3810 C CA . LEU A 1 490 ? 43.999 -6.822 -29.780 1.00 80.75 490 LEU A CA 1
ATOM 3811 C C . LEU A 1 490 ? 44.483 -7.906 -28.800 1.00 80.75 490 LEU A C 1
ATOM 3813 O O . LEU A 1 490 ? 45.681 -8.118 -28.619 1.00 80.75 490 LEU A O 1
ATOM 3817 N N . VAL A 1 491 ? 43.539 -8.659 -28.233 1.00 82.56 491 VAL A N 1
ATOM 3818 C CA . VAL A 1 491 ? 43.785 -9.825 -27.372 1.00 82.56 491 VAL A CA 1
ATOM 3819 C C . VAL A 1 491 ? 43.444 -11.117 -28.126 1.00 82.56 491 VAL A C 1
ATOM 3821 O O . VAL A 1 491 ? 42.351 -11.201 -28.688 1.00 82.56 491 VAL A O 1
ATOM 3824 N N . PRO A 1 492 ? 44.315 -12.147 -28.141 1.00 82.81 492 PRO A N 1
ATOM 3825 C CA . PRO A 1 492 ? 44.040 -13.406 -28.837 1.00 82.81 492 PRO A CA 1
ATOM 3826 C C . PRO A 1 492 ? 42.786 -14.119 -28.306 1.00 82.81 492 PRO A C 1
ATOM 3828 O O . PRO A 1 492 ? 42.733 -14.494 -27.131 1.00 82.81 492 PRO A O 1
ATOM 3831 N N . ILE A 1 493 ? 41.804 -14.369 -29.178 1.00 78.69 493 ILE A N 1
ATOM 3832 C CA . ILE A 1 493 ? 40.539 -15.061 -28.857 1.00 78.69 493 ILE A CA 1
ATOM 3833 C C . ILE A 1 493 ? 40.486 -16.525 -29.340 1.00 78.69 493 ILE A C 1
ATOM 3835 O O . ILE A 1 493 ? 39.537 -17.234 -29.011 1.00 78.69 493 ILE A O 1
ATOM 3839 N N . GLY A 1 494 ? 41.511 -16.998 -30.058 1.00 72.69 494 GLY A N 1
ATOM 3840 C CA . GLY A 1 494 ? 41.682 -18.398 -30.476 1.00 72.69 494 GLY A CA 1
ATOM 3841 C C . GLY A 1 494 ? 43.058 -18.984 -30.123 1.00 72.69 494 GLY A C 1
ATOM 3842 O O . GLY A 1 494 ? 43.972 -18.257 -29.734 1.00 72.69 494 GLY A O 1
ATOM 3843 N N . ASP A 1 495 ? 43.195 -20.307 -30.258 1.00 64.25 495 ASP A N 1
ATOM 3844 C CA . ASP A 1 495 ? 44.451 -21.061 -30.115 1.00 64.25 495 ASP A CA 1
ATOM 3845 C C . ASP A 1 495 ? 44.887 -21.599 -31.493 1.00 64.25 495 ASP A C 1
ATOM 3847 O O . ASP A 1 495 ? 44.231 -22.487 -32.034 1.00 64.25 495 ASP A O 1
ATOM 3851 N N . GLY A 1 496 ? 45.978 -21.077 -32.071 1.00 57.81 496 GLY A N 1
ATOM 3852 C CA . GLY A 1 496 ? 46.550 -21.579 -33.333 1.00 57.81 496 GLY A CA 1
ATOM 3853 C C . GLY A 1 496 ? 47.373 -20.550 -34.132 1.00 57.81 496 GLY A C 1
ATOM 3854 O O . GLY A 1 496 ? 47.252 -19.345 -33.892 1.00 57.81 496 GLY A O 1
ATOM 3855 N N . PRO A 1 497 ? 48.221 -20.991 -35.085 1.00 43.41 497 PRO A N 1
ATOM 3856 C CA . PRO A 1 497 ? 48.914 -20.095 -36.013 1.00 43.41 497 PRO A CA 1
ATOM 3857 C C . PRO A 1 497 ? 47.905 -19.434 -36.967 1.00 43.41 497 PRO A C 1
ATOM 3859 O O . PRO A 1 497 ? 47.137 -20.128 -37.625 1.00 43.41 497 PRO A O 1
ATOM 3862 N N . GLY A 1 498 ? 47.900 -18.097 -37.029 1.00 57.91 498 GLY A N 1
ATOM 3863 C CA . GLY A 1 498 ? 46.849 -17.316 -37.706 1.00 57.91 498 GLY A CA 1
ATOM 3864 C C . GLY A 1 498 ? 45.626 -16.996 -36.829 1.00 57.91 498 GLY A C 1
ATOM 3865 O O . GLY A 1 498 ? 44.600 -16.568 -37.344 1.00 57.91 498 GLY A O 1
ATOM 3866 N N . GLY A 1 499 ? 45.708 -17.222 -35.512 1.00 63.78 499 GLY A N 1
ATOM 3867 C CA . GLY A 1 499 ? 44.572 -17.090 -34.600 1.00 63.78 499 GLY A CA 1
ATOM 3868 C C . GLY A 1 499 ? 43.943 -15.691 -34.529 1.00 63.78 499 GLY A C 1
ATOM 3869 O O . GLY A 1 499 ? 44.641 -14.683 -34.436 1.00 63.78 499 GLY A O 1
ATOM 3870 N N . CYS A 1 500 ? 42.607 -15.664 -34.481 1.00 76.94 500 CYS A N 1
ATOM 3871 C CA . CYS A 1 500 ? 41.799 -14.464 -34.262 1.00 76.94 500 CYS A CA 1
ATOM 3872 C C . CYS A 1 500 ? 42.228 -13.682 -33.009 1.00 76.94 500 CYS A C 1
ATOM 3874 O O . CYS A 1 500 ? 42.444 -14.271 -31.940 1.00 76.94 500 CYS A O 1
ATOM 3876 N N . ALA A 1 501 ? 42.210 -12.351 -33.091 1.00 84.19 501 ALA A N 1
ATOM 3877 C CA . ALA A 1 501 ? 42.432 -11.455 -31.957 1.00 84.19 501 ALA A CA 1
ATOM 3878 C C . ALA A 1 501 ? 41.411 -10.308 -31.961 1.00 84.19 501 ALA A C 1
ATOM 3880 O O . ALA A 1 501 ? 40.972 -9.883 -33.025 1.00 84.19 501 ALA A O 1
ATOM 3881 N N . ALA A 1 502 ? 41.004 -9.825 -30.784 1.00 88.25 502 ALA A N 1
ATOM 3882 C CA . ALA A 1 502 ? 39.908 -8.866 -30.657 1.00 88.25 502 ALA A CA 1
ATOM 3883 C C . ALA A 1 502 ? 40.123 -7.794 -29.583 1.00 88.25 502 ALA A C 1
ATOM 3885 O O . ALA A 1 502 ? 40.807 -8.018 -28.586 1.00 88.25 502 ALA A O 1
ATOM 3886 N N . VAL A 1 503 ? 39.484 -6.642 -29.774 1.00 89.50 503 VAL A N 1
ATOM 3887 C CA . VAL A 1 503 ? 39.437 -5.500 -28.848 1.00 89.50 503 VAL A CA 1
ATOM 3888 C C . VAL A 1 503 ? 37.985 -5.046 -28.684 1.00 89.50 503 VAL A C 1
ATOM 3890 O O . VAL A 1 503 ? 37.183 -5.218 -29.603 1.00 89.50 503 VAL A O 1
ATOM 3893 N N . VAL A 1 504 ? 37.618 -4.483 -27.529 1.00 88.44 504 VAL A N 1
ATOM 3894 C CA . VAL A 1 504 ? 36.315 -3.823 -27.358 1.00 88.44 504 VAL A CA 1
ATOM 3895 C C . VAL A 1 504 ? 36.511 -2.319 -27.294 1.00 88.44 504 VAL A C 1
ATOM 3897 O O . VAL A 1 504 ? 37.170 -1.818 -26.391 1.00 88.44 504 VAL A O 1
ATOM 3900 N N . GLU A 1 505 ? 35.889 -1.601 -28.221 1.00 88.56 505 GLU A N 1
ATOM 3901 C CA . GLU A 1 505 ? 35.916 -0.143 -28.270 1.00 88.56 505 GLU A CA 1
ATOM 3902 C C . GLU A 1 505 ? 34.590 0.467 -27.831 1.00 88.56 505 GLU A C 1
ATOM 3904 O O . GLU A 1 505 ? 33.511 -0.037 -28.150 1.00 88.56 505 GLU A O 1
ATOM 3909 N N . ARG A 1 506 ? 34.657 1.566 -27.073 1.00 87.62 506 ARG A N 1
ATOM 3910 C CA . ARG A 1 506 ? 33.482 2.142 -26.410 1.00 87.62 506 ARG A CA 1
ATOM 3911 C C . ARG A 1 506 ? 32.862 3.291 -27.199 1.00 87.62 506 ARG A C 1
ATOM 3913 O O . ARG A 1 506 ? 33.567 4.081 -27.825 1.00 87.62 506 ARG A O 1
ATOM 3920 N N . ASP A 1 507 ? 31.540 3.421 -27.100 1.00 81.50 507 ASP A N 1
ATOM 3921 C CA . ASP A 1 507 ? 30.793 4.596 -27.557 1.00 81.50 507 ASP A CA 1
ATOM 3922 C C . ASP A 1 507 ? 31.069 4.942 -29.031 1.00 81.50 507 ASP A C 1
ATOM 3924 O O . ASP A 1 507 ? 31.338 6.091 -29.400 1.00 81.50 507 ASP A O 1
ATOM 3928 N N . ILE A 1 508 ? 31.058 3.915 -29.883 1.00 83.56 508 ILE A N 1
ATOM 3929 C CA . ILE A 1 508 ? 31.155 4.049 -31.336 1.00 83.56 508 ILE A CA 1
ATOM 3930 C C . ILE A 1 508 ? 29.744 4.152 -31.904 1.00 83.56 508 ILE A C 1
ATOM 3932 O O . ILE A 1 508 ? 28.918 3.253 -31.728 1.00 83.56 508 ILE A O 1
ATOM 3936 N N . VAL A 1 509 ? 29.495 5.257 -32.605 1.00 79.44 509 VAL A N 1
ATOM 3937 C CA . VAL A 1 509 ? 28.262 5.522 -33.349 1.00 79.44 509 VAL A CA 1
ATOM 3938 C C . VAL A 1 509 ? 28.417 4.937 -34.751 1.00 79.44 509 VAL A C 1
ATOM 3940 O O . VAL A 1 509 ? 29.111 5.501 -35.593 1.00 79.44 509 VAL A O 1
ATOM 3943 N N . ALA A 1 510 ? 27.794 3.785 -34.989 1.00 73.19 510 ALA A N 1
ATOM 3944 C CA . ALA A 1 510 ? 27.918 3.025 -36.237 1.00 73.19 510 ALA A CA 1
ATOM 3945 C C . ALA A 1 510 ? 26.741 3.247 -37.206 1.00 73.19 510 ALA A C 1
ATOM 3947 O O . ALA A 1 510 ? 26.366 2.361 -37.969 1.00 73.19 510 ALA A O 1
ATOM 3948 N N . GLY A 1 511 ? 26.092 4.406 -37.137 1.00 70.88 511 GLY A N 1
ATOM 3949 C CA . GLY A 1 511 ? 24.879 4.695 -37.897 1.00 70.88 511 GLY A CA 1
ATOM 3950 C C . GLY A 1 511 ? 24.572 6.192 -37.937 1.00 70.88 511 GLY A C 1
ATOM 3951 O O . GLY A 1 511 ? 25.363 6.994 -37.441 1.00 70.88 511 GLY A O 1
ATOM 3952 N N . PRO A 1 512 ? 23.430 6.597 -38.516 1.00 54.72 512 PRO A N 1
ATOM 3953 C CA . PRO A 1 512 ? 23.126 8.004 -38.795 1.00 54.72 512 PRO A CA 1
ATOM 3954 C C . PRO A 1 512 ? 22.856 8.880 -37.558 1.00 54.72 512 PRO A C 1
ATOM 3956 O O . PRO A 1 512 ? 22.659 10.083 -37.713 1.00 54.72 512 PRO A O 1
ATOM 3959 N N . ASN A 1 513 ? 22.786 8.313 -36.348 1.00 56.50 513 ASN A N 1
ATOM 3960 C CA . ASN A 1 513 ? 22.532 9.047 -35.107 1.00 56.50 513 ASN A CA 1
ATOM 3961 C C . ASN A 1 513 ? 22.987 8.255 -33.859 1.00 56.50 513 ASN A C 1
ATOM 3963 O O . ASN A 1 513 ? 23.308 7.066 -33.939 1.00 56.50 513 ASN A O 1
ATOM 3967 N N . ASP A 1 514 ? 22.948 8.914 -32.697 1.00 58.97 514 ASP A N 1
ATOM 3968 C CA . ASP A 1 514 ? 23.397 8.384 -31.401 1.00 58.97 514 ASP A CA 1
ATOM 3969 C C . ASP A 1 514 ? 22.662 7.123 -30.903 1.00 58.97 514 ASP A C 1
ATOM 3971 O O . ASP A 1 514 ? 23.180 6.463 -30.005 1.00 58.97 514 ASP A O 1
ATOM 3975 N N . THR A 1 515 ? 21.511 6.716 -31.463 1.00 54.44 515 THR A N 1
ATOM 3976 C CA . THR A 1 515 ? 20.873 5.441 -31.061 1.00 54.44 515 THR A CA 1
ATOM 3977 C C . THR A 1 515 ? 21.656 4.213 -31.534 1.00 54.44 515 THR A C 1
ATOM 3979 O O . THR A 1 515 ? 21.352 3.101 -31.116 1.00 54.44 515 THR A O 1
ATOM 3982 N N . PHE A 1 516 ? 22.669 4.403 -32.388 1.00 61.53 516 PHE A N 1
ATOM 3983 C CA . PHE A 1 516 ? 23.641 3.376 -32.781 1.00 61.53 516 PHE A CA 1
ATOM 3984 C C . PHE A 1 516 ? 24.984 3.500 -32.052 1.00 61.53 516 PHE A C 1
ATOM 3986 O O . PHE A 1 516 ? 25.985 2.937 -32.503 1.00 61.53 516 PHE A O 1
ATOM 3993 N N . ARG A 1 517 ? 25.025 4.245 -30.940 1.00 72.94 517 ARG A N 1
ATOM 3994 C CA . ARG A 1 517 ? 26.172 4.301 -30.035 1.00 72.94 517 ARG A CA 1
ATOM 3995 C C . ARG A 1 517 ? 26.237 3.013 -29.217 1.00 72.94 517 ARG A C 1
ATOM 3997 O O . ARG A 1 517 ? 25.526 2.872 -28.230 1.00 72.94 517 ARG A O 1
ATOM 4004 N N . PHE A 1 518 ? 27.122 2.099 -29.596 1.00 78.44 518 PHE A N 1
ATOM 4005 C CA . PHE A 1 518 ? 27.385 0.872 -28.839 1.00 78.44 518 PHE A CA 1
ATOM 4006 C C . PHE A 1 518 ? 28.855 0.795 -28.410 1.00 78.44 518 PHE A C 1
ATOM 4008 O O . PHE A 1 518 ? 29.724 1.508 -28.916 1.00 78.44 518 PHE A O 1
ATOM 4015 N N . HIS A 1 519 ? 29.141 -0.104 -27.477 1.00 85.88 519 HIS A N 1
ATOM 4016 C CA . HIS A 1 519 ? 30.447 -0.722 -27.326 1.00 85.88 519 HIS A CA 1
ATOM 4017 C C . HIS A 1 519 ? 30.555 -1.855 -28.361 1.00 85.88 519 HIS A C 1
ATOM 4019 O O . HIS A 1 519 ? 29.666 -2.710 -28.435 1.00 85.88 519 HIS A O 1
ATOM 4025 N N . TRP A 1 520 ? 31.618 -1.855 -29.161 1.00 88.19 520 TRP A N 1
ATOM 4026 C CA . TRP A 1 520 ? 31.824 -2.769 -30.285 1.00 88.19 520 TRP A CA 1
ATOM 4027 C C . TRP A 1 520 ? 32.998 -3.698 -30.025 1.00 88.19 520 TRP A C 1
ATOM 4029 O O . TRP A 1 520 ? 34.094 -3.234 -29.727 1.00 88.19 520 TRP A O 1
ATOM 4039 N N . LEU A 1 521 ? 32.781 -5.000 -30.186 1.00 88.44 521 LEU A N 1
ATOM 4040 C CA . LEU A 1 521 ? 33.851 -5.977 -30.308 1.00 88.44 521 LEU A CA 1
ATOM 4041 C C . LEU A 1 521 ? 34.342 -5.963 -31.755 1.00 88.44 521 LEU A C 1
ATOM 4043 O O . LEU A 1 521 ? 33.569 -6.241 -32.670 1.00 88.44 521 LEU A O 1
ATOM 4047 N N . LEU A 1 522 ? 35.619 -5.654 -31.940 1.00 89.81 522 LEU A N 1
ATOM 4048 C CA . LEU A 1 522 ? 36.301 -5.629 -33.227 1.00 89.81 522 LEU A CA 1
ATOM 4049 C C . LEU A 1 522 ? 37.337 -6.748 -33.213 1.00 89.81 522 LEU A C 1
ATOM 4051 O O . LEU A 1 522 ? 38.239 -6.727 -32.375 1.00 89.81 522 LEU A O 1
ATOM 4055 N N . ALA A 1 523 ? 37.191 -7.731 -34.095 1.00 87.44 523 ALA A N 1
ATOM 4056 C CA . ALA A 1 523 ? 38.095 -8.867 -34.193 1.00 87.44 523 ALA A CA 1
ATOM 4057 C C . ALA A 1 523 ? 38.712 -8.965 -35.589 1.00 87.44 523 ALA A C 1
ATOM 4059 O O . ALA A 1 523 ? 37.994 -8.967 -36.589 1.00 87.44 523 ALA A O 1
ATOM 4060 N N . ASP A 1 524 ? 40.033 -9.103 -35.636 1.00 85.88 524 ASP A N 1
ATOM 4061 C CA . ASP A 1 524 ? 40.727 -9.591 -36.821 1.00 85.88 524 ASP A CA 1
ATOM 4062 C C . ASP A 1 524 ? 40.452 -11.098 -36.930 1.00 85.88 524 ASP A C 1
ATOM 4064 O O . ASP A 1 524 ? 40.684 -11.857 -35.978 1.00 85.88 524 ASP A O 1
ATOM 4068 N N . VAL A 1 525 ? 39.897 -11.513 -38.071 1.00 79.06 525 VAL A N 1
ATOM 4069 C CA . VAL A 1 525 ? 39.523 -12.902 -38.359 1.00 79.06 525 VAL A CA 1
ATOM 4070 C C . VAL A 1 525 ? 40.247 -13.463 -39.589 1.00 79.06 525 VAL A C 1
ATOM 4072 O O . VAL A 1 525 ? 39.848 -14.506 -40.105 1.00 79.06 525 VAL A O 1
ATOM 4075 N N . ALA A 1 526 ? 41.336 -12.823 -40.038 1.00 72.56 526 ALA A N 1
ATOM 4076 C CA . ALA A 1 526 ? 42.053 -13.152 -41.277 1.00 72.56 526 ALA A CA 1
ATOM 4077 C C . ALA A 1 526 ? 42.646 -14.581 -41.361 1.00 72.56 526 ALA A C 1
ATOM 4079 O O . ALA A 1 526 ? 43.090 -14.988 -42.434 1.00 72.56 526 ALA A O 1
ATOM 4080 N N . GLY A 1 527 ? 42.636 -15.356 -40.269 1.00 67.50 527 GLY A N 1
ATOM 4081 C CA . GLY A 1 527 ? 43.046 -16.768 -40.233 1.00 67.50 527 GLY A CA 1
ATOM 4082 C C . GLY A 1 527 ? 42.047 -17.726 -39.568 1.00 67.50 527 GLY A C 1
ATOM 4083 O O . GLY A 1 527 ? 42.443 -18.813 -39.155 1.00 67.50 527 GLY A O 1
ATOM 4084 N N . CYS A 1 528 ? 40.769 -17.351 -39.439 1.00 69.75 528 CYS A N 1
ATOM 4085 C CA . CYS A 1 528 ? 39.743 -18.175 -38.788 1.00 69.75 528 CYS A CA 1
ATOM 4086 C C . CYS A 1 528 ? 38.705 -18.740 -39.772 1.00 69.75 528 CYS A C 1
ATOM 4088 O O . CYS A 1 528 ? 38.287 -18.068 -40.714 1.00 69.75 528 CYS A O 1
ATOM 4090 N N . GLU A 1 529 ? 38.236 -19.967 -39.522 1.00 69.19 529 GLU A N 1
ATOM 4091 C CA . GLU A 1 529 ? 37.144 -20.561 -40.303 1.00 69.19 529 GLU A CA 1
ATOM 4092 C C . GLU A 1 529 ? 35.817 -19.799 -40.084 1.00 69.19 529 GLU A C 1
ATOM 4094 O O . GLU A 1 529 ? 35.498 -19.441 -38.945 1.00 69.19 529 GLU A O 1
ATOM 4099 N N . PRO A 1 530 ? 35.006 -19.560 -41.137 1.00 65.88 530 PRO A N 1
ATOM 4100 C CA . PRO A 1 530 ? 33.716 -18.887 -40.996 1.00 65.88 530 PRO A CA 1
ATOM 4101 C C . PRO A 1 530 ? 32.740 -19.683 -40.117 1.00 65.88 530 PRO A C 1
ATOM 4103 O O . PRO A 1 530 ? 32.380 -20.813 -40.448 1.00 65.88 530 PRO A O 1
ATOM 4106 N N . GLY A 1 531 ? 32.251 -19.074 -39.034 1.00 73.25 531 GLY A N 1
ATOM 4107 C CA . GLY A 1 531 ? 31.375 -19.749 -38.073 1.00 73.25 531 GLY A CA 1
ATOM 4108 C C . GLY A 1 531 ? 30.425 -18.808 -37.332 1.00 73.25 531 GLY A C 1
ATOM 4109 O O . GLY A 1 531 ? 29.840 -17.896 -37.920 1.00 73.25 531 GLY A O 1
ATOM 4110 N N . ASN A 1 532 ? 30.276 -19.040 -36.025 1.00 75.31 532 ASN A N 1
ATOM 4111 C CA . ASN A 1 532 ? 29.540 -18.172 -35.106 1.00 75.31 532 ASN A CA 1
ATOM 4112 C C . ASN A 1 532 ? 30.476 -17.699 -33.990 1.00 75.31 532 ASN A C 1
ATOM 4114 O O . ASN A 1 532 ? 31.110 -18.529 -33.344 1.00 75.31 532 ASN A O 1
ATOM 4118 N N . VAL A 1 533 ? 30.507 -16.397 -33.695 1.00 77.88 533 VAL A N 1
ATOM 4119 C CA . VAL A 1 533 ? 31.122 -15.902 -32.452 1.00 77.88 533 VAL A CA 1
ATOM 4120 C C . VAL A 1 533 ? 30.064 -15.855 -31.363 1.00 77.88 533 VAL A C 1
ATOM 4122 O O . VAL A 1 533 ? 28.997 -15.273 -31.544 1.00 77.88 533 VAL A O 1
ATOM 4125 N N . VAL A 1 534 ? 30.366 -16.429 -30.203 1.00 77.38 534 VAL A N 1
ATOM 4126 C CA . VAL A 1 534 ? 29.534 -16.303 -29.006 1.00 77.38 534 VAL A CA 1
ATOM 4127 C C . VAL A 1 534 ? 30.157 -15.259 -28.088 1.00 77.38 534 VAL A C 1
ATOM 4129 O O . VAL A 1 534 ? 31.298 -15.407 -27.653 1.00 77.38 534 VAL A O 1
ATOM 4132 N N . THR A 1 535 ? 29.402 -14.212 -27.765 1.00 77.88 535 THR A N 1
ATOM 4133 C CA . THR A 1 535 ? 29.814 -13.178 -26.805 1.00 77.88 535 THR A CA 1
ATOM 4134 C C . THR A 1 535 ? 28.986 -13.285 -25.535 1.00 77.88 535 THR A C 1
ATOM 4136 O O . THR A 1 535 ? 27.761 -13.403 -25.602 1.00 77.88 535 THR A O 1
ATOM 4139 N N . VAL A 1 536 ? 29.633 -13.177 -24.379 1.00 74.56 536 VAL A N 1
ATOM 4140 C CA . VAL A 1 536 ? 28.991 -13.097 -23.066 1.00 74.56 536 VAL A CA 1
ATOM 4141 C C . VAL A 1 536 ? 29.435 -11.813 -22.382 1.00 74.56 536 VAL A C 1
ATOM 4143 O O . VAL A 1 536 ? 30.616 -11.598 -22.122 1.00 74.56 536 VAL A O 1
ATOM 4146 N N . VAL A 1 537 ? 28.478 -10.932 -22.110 1.00 73.75 537 VAL A N 1
ATOM 4147 C CA . VAL A 1 537 ? 28.758 -9.556 -21.693 1.00 73.75 537 VAL A CA 1
ATOM 4148 C C . VAL A 1 537 ? 28.357 -9.362 -20.239 1.00 73.75 537 VAL A C 1
ATOM 4150 O O . VAL A 1 537 ? 27.169 -9.317 -19.904 1.00 73.75 537 VAL A O 1
ATOM 4153 N N . LEU A 1 538 ? 29.354 -9.254 -19.357 1.00 74.81 538 LEU A N 1
ATOM 4154 C CA . LEU A 1 538 ? 29.135 -8.962 -17.945 1.00 74.81 538 LEU A CA 1
ATOM 4155 C C . LEU A 1 538 ? 28.837 -7.476 -17.773 1.00 74.81 538 LEU A C 1
ATOM 4157 O O . LEU A 1 538 ? 29.736 -6.642 -17.797 1.00 74.81 538 LEU A O 1
ATOM 4161 N N . LEU A 1 539 ? 27.569 -7.157 -17.546 1.00 67.81 539 LEU A N 1
ATOM 4162 C CA . LEU A 1 539 ? 27.115 -5.829 -17.148 1.00 67.81 539 LEU A CA 1
ATOM 4163 C C . LEU A 1 539 ? 27.036 -5.740 -15.622 1.00 67.81 539 LEU A C 1
ATOM 4165 O O . LEU A 1 539 ? 26.543 -6.663 -14.972 1.00 67.81 539 LEU A O 1
ATOM 4169 N N . HIS A 1 540 ? 27.372 -4.581 -15.049 1.00 61.66 540 HIS A N 1
ATOM 4170 C CA . HIS A 1 540 ? 27.070 -4.253 -13.647 1.00 61.66 540 HIS A CA 1
ATOM 4171 C C . HIS A 1 540 ? 25.561 -4.359 -13.329 1.00 61.66 540 HIS A C 1
ATOM 4173 O O . HIS A 1 540 ? 25.139 -4.530 -12.178 1.00 61.66 540 HIS A O 1
ATOM 4179 N N . ARG A 1 541 ? 24.730 -4.253 -14.372 1.00 52.12 541 ARG A N 1
ATOM 4180 C CA . ARG A 1 541 ? 23.275 -4.181 -14.307 1.00 52.12 541 ARG A CA 1
ATOM 4181 C C . ARG A 1 541 ? 22.603 -5.242 -15.183 1.00 52.12 541 ARG A C 1
ATOM 4183 O O . ARG A 1 541 ? 21.916 -4.936 -16.148 1.00 52.12 541 ARG A O 1
ATOM 4190 N N . GLN A 1 542 ? 22.736 -6.507 -14.803 1.00 53.56 542 GLN A N 1
ATOM 4191 C CA . GLN A 1 542 ? 21.929 -7.570 -15.407 1.00 53.56 542 GLN A CA 1
ATOM 4192 C C . GLN A 1 542 ? 20.428 -7.333 -15.158 1.00 53.56 542 GLN A C 1
ATOM 4194 O O . GLN A 1 542 ? 19.979 -7.257 -14.013 1.00 53.56 542 GLN A O 1
ATOM 4199 N N . SER A 1 543 ? 19.637 -7.266 -16.229 1.00 44.78 543 SER A N 1
ATOM 4200 C CA . SER A 1 543 ? 18.176 -7.075 -16.193 1.00 44.78 543 SER A CA 1
ATOM 4201 C C . SER A 1 543 ? 17.410 -8.277 -15.610 1.00 44.78 543 SER A C 1
ATOM 4203 O O . SER A 1 543 ? 16.267 -8.139 -15.152 1.00 44.78 543 SER A O 1
ATOM 4205 N N . ALA A 1 544 ? 18.055 -9.446 -15.576 1.00 47.62 544 ALA A N 1
ATOM 4206 C CA . ALA A 1 544 ? 17.598 -10.664 -14.925 1.00 47.62 544 ALA A CA 1
ATOM 4207 C C . ALA A 1 544 ? 18.600 -11.092 -13.840 1.00 47.62 544 ALA A C 1
ATOM 4209 O O . ALA A 1 544 ? 19.548 -11.813 -14.123 1.00 47.62 544 ALA A O 1
ATOM 4210 N N . ARG A 1 545 ? 18.365 -10.686 -12.584 1.00 51.56 545 ARG A N 1
ATOM 4211 C CA . ARG A 1 545 ? 19.075 -11.237 -11.417 1.00 51.56 545 ARG A CA 1
ATOM 4212 C C . ARG A 1 545 ? 18.345 -12.486 -10.903 1.00 51.56 545 ARG A C 1
ATOM 4214 O O . ARG A 1 545 ? 17.189 -12.360 -10.491 1.00 51.56 545 ARG A O 1
ATOM 4221 N N . PRO A 1 546 ? 18.965 -13.678 -10.927 1.00 52.53 546 PRO A N 1
ATOM 4222 C CA . PRO A 1 546 ? 18.365 -14.922 -10.438 1.00 52.53 546 PRO A CA 1
ATOM 4223 C C . PRO A 1 546 ? 18.843 -15.290 -9.027 1.00 52.53 546 PRO A C 1
ATOM 4225 O O . PRO A 1 546 ? 18.298 -16.203 -8.414 1.00 52.53 546 PRO A O 1
ATOM 4228 N N . LEU A 1 547 ? 19.849 -14.579 -8.508 1.00 57.56 547 LEU A N 1
ATOM 4229 C CA . LEU A 1 547 ? 20.466 -14.791 -7.204 1.00 57.56 547 LEU A CA 1
ATOM 4230 C C . LEU A 1 547 ? 20.536 -13.468 -6.416 1.00 57.56 547 LEU A C 1
ATOM 4232 O O . LEU A 1 547 ? 20.574 -12.392 -7.018 1.00 57.56 547 LEU A O 1
ATOM 4236 N N . PRO A 1 548 ? 20.596 -13.523 -5.072 1.00 58.12 548 PRO A N 1
ATOM 4237 C CA . PRO A 1 548 ? 20.878 -12.363 -4.232 1.00 58.12 548 PRO A CA 1
ATOM 4238 C C . PRO A 1 548 ? 22.182 -11.648 -4.612 1.00 58.12 548 PRO A C 1
ATOM 4240 O O . PRO A 1 548 ? 23.196 -12.292 -4.887 1.00 58.12 548 PRO A O 1
ATOM 4243 N N . VAL A 1 549 ? 22.187 -10.312 -4.522 1.00 60.66 549 VAL A N 1
ATOM 4244 C CA . VAL A 1 549 ? 23.313 -9.441 -4.926 1.00 60.66 549 VAL A CA 1
ATOM 4245 C C . VAL A 1 549 ? 24.647 -9.837 -4.279 1.00 60.66 549 VAL A C 1
ATOM 4247 O O . VAL A 1 549 ? 25.685 -9.743 -4.926 1.00 60.66 549 VAL A O 1
ATOM 4250 N N . ALA A 1 550 ? 24.645 -10.311 -3.030 1.00 61.09 550 ALA A N 1
ATOM 4251 C CA . ALA A 1 550 ? 25.862 -10.758 -2.347 1.00 61.09 550 ALA A CA 1
ATOM 4252 C C . ALA A 1 550 ? 26.481 -12.024 -2.977 1.00 61.09 550 ALA A C 1
ATOM 4254 O O . ALA A 1 550 ? 27.701 -12.110 -3.101 1.00 61.09 550 ALA A O 1
ATOM 4255 N N . LEU A 1 551 ? 25.650 -12.981 -3.409 1.00 63.59 551 LEU A N 1
ATOM 4256 C CA . LEU A 1 551 ? 26.110 -14.190 -4.100 1.00 63.59 551 LEU A CA 1
ATOM 4257 C C . LEU A 1 551 ? 26.527 -13.864 -5.534 1.00 63.59 551 LEU A C 1
ATOM 4259 O O . LEU A 1 551 ? 27.608 -14.262 -5.953 1.00 63.59 551 LEU A O 1
ATOM 4263 N N . GLN A 1 552 ? 25.727 -13.065 -6.243 1.00 69.00 552 GLN A N 1
ATOM 4264 C CA . GLN A 1 552 ? 26.068 -12.577 -7.578 1.00 69.00 552 GLN A CA 1
ATOM 4265 C C . GLN A 1 552 ? 27.431 -11.865 -7.586 1.00 69.00 552 GLN A C 1
ATOM 4267 O O . GLN A 1 552 ? 28.310 -12.270 -8.336 1.00 69.00 552 GLN A O 1
ATOM 4272 N N . ARG A 1 553 ? 27.670 -10.905 -6.681 1.00 69.56 553 ARG A N 1
ATOM 4273 C CA . ARG A 1 553 ? 28.963 -10.201 -6.571 1.00 69.56 553 ARG A CA 1
ATOM 4274 C C . ARG A 1 553 ? 30.140 -11.115 -6.218 1.00 69.56 553 ARG A C 1
ATOM 4276 O O . ARG A 1 553 ? 31.273 -10.804 -6.578 1.00 69.56 553 ARG A O 1
ATOM 4283 N N . ARG A 1 554 ? 29.901 -12.219 -5.501 1.00 74.12 554 ARG A N 1
ATOM 4284 C CA . ARG A 1 554 ? 30.936 -13.219 -5.200 1.00 74.12 554 ARG A CA 1
ATOM 4285 C C . ARG A 1 554 ? 31.354 -13.968 -6.468 1.00 74.12 554 ARG A C 1
ATOM 4287 O O . ARG A 1 554 ? 32.550 -14.066 -6.719 1.00 74.12 554 ARG A O 1
ATOM 4294 N N . TYR A 1 555 ? 30.390 -14.425 -7.267 1.00 74.06 555 TYR A N 1
ATOM 4295 C CA . TYR A 1 555 ? 30.662 -15.078 -8.551 1.00 74.06 555 TYR A CA 1
ATOM 4296 C C . TYR A 1 555 ? 31.220 -14.103 -9.599 1.00 74.06 555 TYR A C 1
ATOM 4298 O O . TYR A 1 555 ? 32.161 -14.449 -10.300 1.00 74.06 555 TYR A O 1
ATOM 4306 N N . GLU A 1 556 ? 30.721 -12.863 -9.660 1.00 75.56 556 GLU A N 1
ATOM 4307 C CA . GLU A 1 556 ? 31.255 -11.811 -10.540 1.00 75.56 556 GLU A CA 1
ATOM 4308 C C . GLU A 1 556 ? 32.748 -11.570 -10.289 1.00 75.56 556 GLU A C 1
ATOM 4310 O O . GLU A 1 556 ? 33.510 -11.534 -11.246 1.00 75.56 556 GLU A O 1
ATOM 4315 N N . ARG A 1 557 ? 33.194 -11.474 -9.026 1.00 77.19 557 ARG A N 1
ATOM 4316 C CA . ARG A 1 557 ? 34.631 -11.371 -8.706 1.00 77.19 557 ARG A CA 1
ATOM 4317 C C . ARG A 1 557 ? 35.410 -12.594 -9.193 1.00 77.19 557 ARG A C 1
ATOM 4319 O O . ARG A 1 557 ? 36.364 -12.437 -9.940 1.00 77.19 557 ARG A O 1
ATOM 4326 N N . GLN A 1 558 ? 34.943 -13.800 -8.861 1.00 77.25 558 GLN A N 1
ATOM 4327 C CA . GLN A 1 558 ? 35.594 -15.053 -9.270 1.00 77.25 558 GLN A CA 1
ATOM 4328 C C . GLN A 1 558 ? 35.720 -15.219 -10.796 1.00 77.25 558 GLN A C 1
ATOM 4330 O O . GLN A 1 558 ? 36.657 -15.868 -11.252 1.00 77.25 558 GLN A O 1
ATOM 4335 N N . LEU A 1 559 ? 34.790 -14.652 -11.573 1.00 77.44 559 LEU A N 1
ATOM 4336 C CA . LEU A 1 559 ? 34.848 -14.616 -13.037 1.00 77.44 559 LEU A CA 1
ATOM 4337 C C . LEU A 1 559 ? 35.765 -13.500 -13.556 1.00 77.44 559 LEU A C 1
ATOM 4339 O O . LEU A 1 559 ? 36.502 -13.717 -14.513 1.00 77.44 559 LEU A O 1
ATOM 4343 N N . LEU A 1 560 ? 35.738 -12.315 -12.938 1.00 78.94 560 LEU A N 1
ATOM 4344 C CA . LEU A 1 560 ? 36.590 -11.186 -13.325 1.00 78.94 560 LEU A CA 1
ATOM 4345 C C . LEU A 1 560 ? 38.076 -11.439 -13.041 1.00 78.94 560 LEU A C 1
ATOM 4347 O O . LEU A 1 560 ? 38.906 -10.916 -13.777 1.00 78.94 560 LEU A O 1
ATOM 4351 N N . ASP A 1 561 ? 38.409 -12.267 -12.050 1.00 81.06 561 ASP A N 1
ATOM 4352 C CA . ASP A 1 561 ? 39.788 -12.658 -11.721 1.00 81.06 561 ASP A CA 1
ATOM 4353 C C . ASP A 1 561 ? 40.388 -13.688 -12.713 1.00 81.06 561 ASP A C 1
ATOM 4355 O O . ASP A 1 561 ? 41.530 -14.115 -12.542 1.00 81.06 561 ASP A O 1
ATOM 4359 N N . ARG A 1 562 ? 39.644 -14.111 -13.750 1.00 80.81 562 ARG A N 1
ATOM 4360 C CA . ARG A 1 562 ? 40.057 -15.140 -14.723 1.00 80.81 562 ARG A CA 1
ATOM 4361 C C . ARG A 1 562 ? 40.138 -14.606 -16.155 1.00 80.81 562 ARG A C 1
ATOM 4363 O O . ARG A 1 562 ? 39.296 -13.829 -16.599 1.00 80.81 562 ARG A O 1
ATOM 4370 N N . GLU A 1 563 ? 41.125 -15.090 -16.906 1.00 80.94 563 GLU A N 1
ATOM 4371 C CA . GLU A 1 563 ? 41.299 -14.771 -18.334 1.00 80.94 563 GLU A CA 1
ATOM 4372 C C . GLU A 1 563 ? 40.532 -15.726 -19.263 1.00 80.94 563 GLU A C 1
ATOM 4374 O O . GLU A 1 563 ? 40.043 -15.299 -20.309 1.00 80.94 563 GLU A O 1
ATOM 4379 N N . ARG A 1 564 ? 40.386 -16.999 -18.865 1.00 82.31 564 ARG A N 1
ATOM 4380 C CA . ARG A 1 564 ? 39.654 -18.055 -19.587 1.00 82.31 564 ARG A CA 1
ATOM 4381 C C . ARG A 1 564 ? 38.598 -18.682 -18.672 1.00 82.31 564 ARG A C 1
ATOM 4383 O O . ARG A 1 564 ? 38.871 -18.925 -17.495 1.00 82.31 564 ARG A O 1
ATOM 4390 N N . VAL A 1 565 ? 37.401 -18.933 -19.201 1.00 80.69 565 VAL A N 1
ATOM 4391 C CA . VAL A 1 565 ? 36.270 -19.536 -18.474 1.00 80.69 565 VAL A CA 1
ATOM 4392 C C . VAL A 1 565 ? 35.593 -20.606 -19.351 1.00 80.69 565 VAL A C 1
ATOM 4394 O O . VAL A 1 565 ? 35.182 -20.282 -20.468 1.00 80.69 565 VAL A O 1
ATOM 4397 N N . PRO A 1 566 ? 35.448 -21.860 -18.878 1.00 75.62 566 PRO A N 1
ATOM 4398 C CA . PRO A 1 566 ? 34.667 -22.895 -19.566 1.00 75.62 566 PRO A CA 1
ATOM 4399 C C . PRO A 1 566 ? 33.167 -22.569 -19.624 1.00 75.62 566 PRO A C 1
ATOM 4401 O O . PRO A 1 566 ? 32.636 -21.962 -18.693 1.00 75.62 566 PRO A O 1
ATOM 4404 N N . VAL A 1 567 ? 32.454 -23.053 -20.652 1.00 72.50 567 VAL A N 1
ATOM 4405 C CA . VAL A 1 567 ? 30.975 -22.978 -20.741 1.00 72.50 567 VAL A CA 1
ATOM 4406 C C . VAL A 1 567 ? 30.278 -23.416 -19.457 1.00 72.50 567 VAL A C 1
ATOM 4408 O O . VAL A 1 567 ? 29.401 -22.703 -18.978 1.00 72.50 567 VAL A O 1
ATOM 4411 N N . ASP A 1 568 ? 30.668 -24.559 -18.892 1.00 68.38 568 ASP A N 1
ATOM 4412 C CA . ASP A 1 568 ? 29.965 -25.159 -17.750 1.00 68.38 568 ASP A CA 1
ATOM 4413 C C . ASP A 1 568 ? 30.189 -24.380 -16.441 1.00 68.38 568 ASP A C 1
ATOM 4415 O O . ASP A 1 568 ? 29.389 -24.466 -15.508 1.00 68.38 568 ASP A O 1
ATOM 4419 N N . GLU A 1 569 ? 31.258 -23.577 -16.382 1.00 63.47 569 GLU A N 1
ATOM 4420 C CA . GLU A 1 569 ? 31.558 -22.664 -15.275 1.00 63.47 569 GLU A CA 1
ATOM 4421 C C . GLU A 1 569 ? 31.036 -21.239 -15.506 1.00 63.47 569 GLU A C 1
ATOM 4423 O O . GLU A 1 569 ? 31.043 -20.436 -14.573 1.00 63.47 569 GLU A O 1
ATOM 4428 N N . MET A 1 570 ? 30.545 -20.914 -16.707 1.00 64.38 570 MET A N 1
ATOM 4429 C CA . MET A 1 570 ? 29.717 -19.733 -16.937 1.00 64.38 570 MET A CA 1
ATOM 4430 C C . MET A 1 570 ? 28.281 -20.044 -16.499 1.00 64.38 570 MET A C 1
ATOM 4432 O O . MET A 1 570 ? 27.565 -20.760 -17.203 1.00 64.38 570 MET A O 1
ATOM 4436 N N . PRO A 1 571 ? 27.784 -19.483 -15.379 1.00 55.16 571 PRO A N 1
ATOM 4437 C CA . PRO A 1 571 ? 26.381 -19.657 -15.057 1.00 55.16 571 PRO A CA 1
ATOM 4438 C C . PRO A 1 571 ? 25.520 -19.067 -16.182 1.00 55.16 571 PRO A C 1
ATOM 4440 O O . PRO A 1 571 ? 25.837 -18.000 -16.710 1.00 55.16 571 PRO A O 1
ATOM 4443 N N . LEU A 1 572 ? 24.343 -19.660 -16.425 1.00 52.53 572 LEU A N 1
ATOM 4444 C CA . LEU A 1 572 ? 23.235 -19.141 -17.267 1.00 52.53 572 LEU A CA 1
ATOM 4445 C C . LEU A 1 572 ? 22.696 -17.748 -16.847 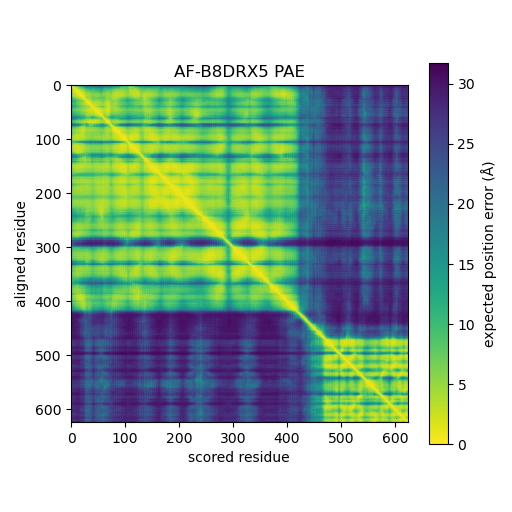1.00 52.53 572 LEU A C 1
ATOM 4447 O O . LEU A 1 572 ? 21.637 -17.299 -17.279 1.00 52.53 572 LEU A O 1
ATOM 4451 N N . PHE A 1 573 ? 23.421 -17.090 -15.951 1.00 53.91 573 PHE A N 1
ATOM 4452 C CA . PHE A 1 573 ? 23.113 -15.906 -15.175 1.00 53.91 573 PHE A CA 1
ATOM 4453 C C . PHE A 1 573 ? 24.281 -14.900 -15.192 1.00 53.91 573 PHE A C 1
ATOM 4455 O O . PHE A 1 573 ? 24.209 -13.865 -14.538 1.00 53.91 573 PHE A O 1
ATOM 4462 N N . ALA A 1 574 ? 25.384 -15.203 -15.884 1.00 56.72 574 ALA A N 1
ATOM 4463 C CA . ALA A 1 574 ? 26.562 -14.352 -15.987 1.00 56.72 574 ALA A CA 1
ATOM 4464 C C . ALA A 1 574 ? 26.525 -13.525 -17.280 1.00 56.72 574 ALA A C 1
ATOM 4466 O O . ALA A 1 574 ? 27.246 -13.798 -18.229 1.00 56.72 574 ALA A O 1
ATOM 4467 N N . GLY A 1 575 ? 25.698 -12.479 -17.294 1.00 61.34 575 GLY A N 1
ATOM 4468 C CA . GLY A 1 575 ? 25.669 -11.496 -18.377 1.00 61.34 575 GLY A CA 1
ATOM 4469 C C . GLY A 1 575 ? 24.700 -11.822 -19.512 1.00 61.34 575 GLY A C 1
ATOM 4470 O O . GLY A 1 575 ? 23.869 -12.724 -19.407 1.00 61.34 575 GLY A O 1
ATOM 4471 N N . ILE A 1 576 ? 24.782 -11.037 -20.586 1.00 64.69 576 ILE A N 1
ATOM 4472 C CA . ILE A 1 576 ? 23.976 -11.238 -21.795 1.00 64.69 576 ILE A CA 1
ATOM 4473 C C . ILE A 1 576 ? 24.781 -12.106 -22.767 1.00 64.69 576 ILE A C 1
ATOM 4475 O O . ILE A 1 576 ? 25.879 -11.719 -23.164 1.00 64.69 576 ILE A O 1
ATOM 4479 N N . ARG A 1 577 ? 24.249 -13.282 -23.127 1.00 73.06 577 ARG A N 1
ATOM 4480 C CA . ARG A 1 577 ? 24.842 -14.195 -24.117 1.00 73.06 577 ARG A CA 1
ATOM 4481 C C . ARG A 1 577 ? 24.185 -13.984 -25.478 1.00 73.06 577 ARG A C 1
ATOM 4483 O O . ARG A 1 577 ? 22.982 -14.196 -25.605 1.00 73.06 577 ARG A O 1
ATOM 4490 N N . HIS A 1 578 ? 24.986 -13.669 -26.490 1.00 69.88 578 HIS A N 1
ATOM 4491 C CA . HIS A 1 578 ? 24.567 -13.613 -27.891 1.00 69.88 578 HIS A CA 1
ATOM 4492 C C . HIS A 1 578 ? 25.457 -14.504 -28.762 1.00 69.88 578 HIS A C 1
ATOM 4494 O O . HIS A 1 578 ? 26.617 -14.750 -28.435 1.00 69.88 578 HIS A O 1
ATOM 4500 N N . SER A 1 579 ? 24.885 -15.002 -29.858 1.00 77.00 579 SER A N 1
ATOM 4501 C CA . SER A 1 579 ? 25.581 -15.730 -30.918 1.00 77.00 579 SER A CA 1
ATOM 4502 C C . SER A 1 579 ? 25.453 -14.915 -32.197 1.00 77.00 579 SER A C 1
ATOM 4504 O O . SER A 1 579 ? 24.341 -14.536 -32.556 1.00 77.00 579 SER A O 1
ATOM 4506 N N . TRP A 1 580 ? 26.572 -14.667 -32.866 1.00 74.00 580 TRP A N 1
ATOM 4507 C CA . TRP A 1 580 ? 26.677 -13.769 -34.010 1.00 74.00 580 TRP A CA 1
ATOM 4508 C C . TRP A 1 580 ? 27.224 -14.528 -35.214 1.00 74.00 580 TRP A C 1
ATOM 4510 O O . TRP A 1 580 ? 28.277 -15.161 -35.122 1.00 74.00 580 TRP A O 1
ATOM 4520 N N . ASN A 1 581 ? 26.517 -14.458 -36.338 1.00 75.75 581 ASN A N 1
ATOM 4521 C CA . ASN A 1 581 ? 26.938 -15.072 -37.593 1.00 75.75 581 ASN A CA 1
ATOM 4522 C C . ASN A 1 581 ? 28.029 -14.213 -38.245 1.00 75.75 581 ASN A C 1
ATOM 4524 O O . ASN A 1 581 ? 27.809 -13.023 -38.467 1.00 75.75 581 ASN A O 1
ATOM 4528 N N . PHE A 1 582 ? 29.179 -14.800 -38.599 1.00 72.06 582 PHE A N 1
ATOM 4529 C CA . PHE A 1 582 ? 30.284 -14.055 -39.224 1.00 72.06 582 PHE A CA 1
ATOM 4530 C C . PHE A 1 582 ? 29.819 -13.225 -40.436 1.00 72.06 582 PHE A C 1
ATOM 4532 O O . PHE A 1 582 ? 30.216 -12.070 -40.583 1.00 72.06 582 PHE A O 1
ATOM 4539 N N . ARG A 1 583 ? 28.944 -13.786 -41.284 1.00 71.69 583 ARG A N 1
ATOM 4540 C CA . ARG A 1 583 ? 28.528 -13.171 -42.560 1.00 71.69 583 ARG A CA 1
ATOM 4541 C C . ARG A 1 583 ? 27.733 -11.874 -42.416 1.00 71.69 583 ARG A C 1
ATOM 4543 O O . ARG A 1 583 ? 27.715 -11.090 -43.355 1.00 71.69 583 ARG A O 1
ATOM 4550 N N . GLU A 1 584 ? 27.064 -11.666 -41.287 1.00 71.75 584 GLU A N 1
ATOM 4551 C CA . GLU A 1 584 ? 26.231 -10.478 -41.043 1.00 71.75 584 GLU A CA 1
ATOM 4552 C C . GLU A 1 584 ? 27.040 -9.301 -40.480 1.00 71.75 584 GLU A C 1
ATOM 4554 O O . GLU A 1 584 ? 26.634 -8.152 -40.620 1.00 71.75 584 GLU A O 1
ATOM 4559 N N . TRP A 1 585 ? 28.188 -9.591 -39.859 1.00 81.38 585 TRP A N 1
ATOM 4560 C CA . TRP A 1 585 ? 28.966 -8.637 -39.060 1.00 81.38 585 TRP A CA 1
ATOM 4561 C C . TRP A 1 585 ? 30.405 -8.457 -39.567 1.00 81.38 585 TRP A C 1
ATOM 4563 O O . TRP A 1 585 ? 31.231 -7.845 -38.890 1.00 81.38 585 TRP A O 1
ATOM 4573 N N . THR A 1 586 ? 30.723 -8.990 -40.752 1.00 83.94 586 THR A N 1
ATOM 4574 C CA . THR A 1 586 ? 32.020 -8.770 -41.408 1.00 83.94 586 THR A CA 1
ATOM 4575 C C . THR A 1 586 ? 32.052 -7.418 -42.121 1.00 83.94 586 THR A C 1
ATOM 4577 O O . THR A 1 586 ? 31.163 -7.102 -42.909 1.00 83.94 586 THR A O 1
ATOM 4580 N N . ALA A 1 587 ? 33.118 -6.659 -41.890 1.00 82.38 587 ALA A N 1
ATOM 4581 C CA . ALA A 1 587 ? 33.525 -5.494 -42.659 1.00 82.38 587 ALA A CA 1
ATOM 4582 C C . ALA A 1 587 ? 34.844 -5.798 -43.387 1.00 82.38 587 ALA A C 1
ATOM 4584 O O . ALA A 1 587 ? 35.741 -6.422 -42.821 1.00 82.38 587 ALA A O 1
ATOM 4585 N N . ASP A 1 588 ? 34.972 -5.343 -44.631 1.00 73.62 588 ASP A N 1
ATOM 4586 C CA . ASP A 1 588 ? 36.211 -5.452 -45.406 1.00 73.62 588 ASP A CA 1
ATOM 4587 C C . ASP A 1 588 ? 36.955 -4.108 -45.395 1.00 73.62 588 ASP A C 1
ATOM 4589 O O . ASP A 1 588 ? 36.378 -3.061 -45.700 1.00 73.62 588 ASP A O 1
ATOM 4593 N N . THR A 1 589 ? 38.233 -4.133 -45.018 1.00 64.81 589 THR A N 1
ATOM 4594 C CA . THR A 1 589 ? 39.133 -2.966 -44.996 1.00 64.81 589 THR A CA 1
ATOM 4595 C C . THR A 1 589 ? 40.111 -2.939 -46.171 1.00 64.81 589 THR A C 1
ATOM 4597 O O . THR A 1 589 ? 40.976 -2.066 -46.222 1.00 64.81 589 THR A O 1
ATOM 4600 N N . GLY A 1 590 ? 40.044 -3.911 -47.086 1.00 62.62 590 GLY A N 1
ATOM 4601 C CA . GLY A 1 590 ? 41.034 -4.129 -48.146 1.00 62.62 590 GLY A CA 1
ATOM 4602 C C . GLY A 1 590 ? 42.350 -4.754 -47.661 1.00 62.62 590 GLY A C 1
ATOM 4603 O O . GLY A 1 590 ? 43.192 -5.112 -48.482 1.00 62.62 590 GLY A O 1
ATOM 4604 N N . SER A 1 591 ? 42.531 -4.913 -46.345 1.00 60.62 591 SER A N 1
ATOM 4605 C CA . SER A 1 591 ? 43.667 -5.602 -45.714 1.00 60.62 591 SER A CA 1
ATOM 4606 C C . SER A 1 591 ? 43.313 -6.982 -45.142 1.00 60.62 591 SER A C 1
ATOM 4608 O O . SER A 1 591 ? 44.214 -7.723 -44.756 1.00 60.62 591 SER A O 1
ATOM 4610 N N . GLY A 1 592 ? 42.026 -7.334 -45.102 1.00 70.38 592 GLY A N 1
ATOM 4611 C CA . GLY A 1 592 ? 41.503 -8.596 -44.579 1.00 70.38 592 GLY A CA 1
ATOM 4612 C C . GLY A 1 592 ? 40.082 -8.430 -44.022 1.00 70.38 592 GLY A C 1
ATOM 4613 O O . GLY A 1 592 ? 39.659 -7.301 -43.760 1.00 70.38 592 GLY A O 1
ATOM 4614 N N . PRO A 1 593 ? 39.325 -9.526 -43.836 1.00 79.62 593 PRO A N 1
ATOM 4615 C CA . PRO A 1 593 ? 38.009 -9.468 -43.215 1.00 79.62 593 PRO A CA 1
ATOM 4616 C C . PRO A 1 593 ? 38.134 -9.196 -41.711 1.00 79.62 593 PRO A C 1
ATOM 4618 O O . PRO A 1 593 ? 38.826 -9.915 -40.989 1.00 79.62 593 PRO A O 1
ATOM 4621 N N . TRP A 1 594 ? 37.409 -8.190 -41.237 1.00 86.44 594 TRP A N 1
ATOM 4622 C CA . TRP A 1 594 ? 37.246 -7.872 -39.821 1.00 86.44 594 TRP A CA 1
ATOM 4623 C C . TRP A 1 594 ? 35.821 -8.160 -39.381 1.00 86.44 594 TRP A C 1
ATOM 4625 O O . TRP A 1 594 ? 34.873 -7.891 -40.110 1.00 86.44 594 TRP A O 1
ATOM 4635 N N . LEU A 1 595 ? 35.648 -8.640 -38.157 1.00 86.81 595 LEU A N 1
ATOM 4636 C CA . LEU A 1 595 ? 34.343 -8.834 -37.544 1.00 86.81 595 LEU A CA 1
ATOM 4637 C C . LEU A 1 595 ? 34.067 -7.672 -36.583 1.00 86.81 595 LEU A C 1
ATOM 4639 O O . LEU A 1 595 ? 34.818 -7.480 -35.629 1.00 86.81 595 LEU A O 1
ATOM 4643 N N . ALA A 1 596 ? 32.999 -6.910 -36.811 1.00 87.12 596 ALA A N 1
ATOM 4644 C CA . ALA A 1 596 ? 32.587 -5.810 -35.943 1.00 87.12 596 ALA A CA 1
ATOM 4645 C C . ALA A 1 596 ? 31.178 -6.075 -35.400 1.00 87.12 596 ALA A C 1
ATOM 4647 O O . ALA A 1 596 ? 30.199 -6.033 -36.140 1.00 87.12 596 ALA A O 1
ATOM 4648 N N . ILE A 1 597 ? 31.080 -6.358 -34.098 1.00 86.12 597 ILE A N 1
ATOM 4649 C CA . ILE A 1 597 ? 29.846 -6.770 -33.412 1.00 86.12 597 ILE A CA 1
ATOM 4650 C C . ILE A 1 597 ? 29.470 -5.753 -32.320 1.00 86.12 597 ILE A C 1
ATOM 4652 O O . ILE A 1 597 ? 30.301 -5.481 -31.447 1.00 86.12 597 ILE A O 1
ATOM 4656 N N . PRO A 1 598 ? 28.222 -5.249 -32.268 1.00 82.75 598 PRO A N 1
ATOM 4657 C CA . PRO A 1 598 ? 27.743 -4.434 -31.156 1.00 82.75 598 PRO A CA 1
ATOM 4658 C C . PRO A 1 598 ? 27.493 -5.329 -29.932 1.00 82.75 598 PRO A C 1
ATOM 4660 O O . PRO A 1 598 ? 26.541 -6.106 -29.896 1.00 82.75 598 PRO A O 1
ATOM 4663 N N . VAL A 1 599 ? 28.346 -5.235 -28.908 1.00 77.62 599 VAL A N 1
ATOM 4664 C CA . VAL A 1 599 ? 28.280 -6.113 -27.723 1.00 77.62 599 VAL A CA 1
ATOM 4665 C C . VAL A 1 599 ? 27.504 -5.517 -26.550 1.00 77.62 599 VAL A C 1
ATOM 4667 O O . VAL A 1 599 ? 26.941 -6.268 -25.756 1.00 77.62 599 VAL A O 1
ATOM 4670 N N . ALA A 1 600 ? 27.429 -4.192 -26.422 1.00 73.25 600 ALA A N 1
ATOM 4671 C CA . ALA A 1 600 ? 26.602 -3.551 -25.397 1.00 73.25 600 ALA A CA 1
ATOM 4672 C C . ALA A 1 600 ? 26.188 -2.133 -25.781 1.00 73.25 600 ALA A C 1
ATOM 4674 O O . ALA A 1 600 ? 26.990 -1.394 -26.340 1.00 73.25 600 ALA A O 1
ATOM 4675 N N . ALA A 1 601 ? 24.974 -1.720 -25.417 1.00 68.12 601 ALA A N 1
ATOM 4676 C CA . ALA A 1 601 ? 24.604 -0.304 -25.426 1.00 68.12 601 ALA A CA 1
ATOM 4677 C C . ALA A 1 601 ? 25.044 0.354 -24.101 1.00 68.12 601 ALA A C 1
ATOM 4679 O O . ALA A 1 601 ? 24.906 -0.289 -23.054 1.00 68.12 601 ALA A O 1
ATOM 4680 N N . PRO A 1 602 ? 25.513 1.614 -24.087 1.00 62.69 602 PRO A N 1
ATOM 4681 C CA . PRO A 1 602 ? 25.853 2.336 -22.853 1.00 62.69 602 PRO A CA 1
ATOM 4682 C C . PRO A 1 602 ? 24.697 2.377 -21.841 1.00 62.69 602 PRO A C 1
ATOM 4684 O O . PRO A 1 602 ? 24.893 2.359 -20.624 1.00 62.69 602 PRO A O 1
ATOM 4687 N N . GLU A 1 603 ? 23.464 2.365 -22.342 1.00 57.75 603 GLU A N 1
ATOM 4688 C CA . GLU A 1 603 ? 22.225 2.417 -21.572 1.00 57.75 603 GLU A CA 1
ATOM 4689 C C . GLU A 1 603 ? 21.893 1.072 -20.894 1.00 57.75 603 GLU A C 1
ATOM 4691 O O . GLU A 1 603 ? 21.133 1.037 -19.922 1.00 57.75 603 GLU A O 1
ATOM 4696 N N . TRP A 1 604 ? 22.525 -0.033 -21.319 1.00 58.03 604 TRP A N 1
ATOM 4697 C CA . TRP A 1 604 ? 22.471 -1.326 -20.618 1.00 58.03 604 TRP A CA 1
ATOM 4698 C C . TRP A 1 604 ? 23.253 -1.298 -19.288 1.00 58.03 604 TRP A C 1
ATOM 4700 O O . TRP A 1 604 ? 23.074 -2.170 -18.431 1.00 58.03 604 TRP A O 1
ATOM 4710 N N . GLY A 1 605 ? 24.061 -0.256 -19.070 1.00 60.44 605 GLY A N 1
ATOM 4711 C CA . GLY A 1 605 ? 24.846 -0.012 -17.866 1.00 60.44 605 GLY A CA 1
ATOM 4712 C C . GLY A 1 605 ? 26.317 -0.387 -18.025 1.00 60.44 605 GLY A C 1
ATOM 4713 O O . GLY A 1 605 ? 26.736 -0.954 -19.027 1.00 60.44 605 GLY A O 1
ATOM 4714 N N . GLU A 1 606 ? 27.111 -0.074 -17.000 1.00 71.12 606 GLU A N 1
ATOM 4715 C CA . GLU A 1 606 ? 28.566 -0.243 -17.028 1.00 71.12 606 GLU A CA 1
ATOM 4716 C C . GLU A 1 606 ? 28.978 -1.692 -17.352 1.00 71.12 606 GLU A C 1
ATOM 4718 O O . GLU A 1 606 ? 28.718 -2.615 -16.568 1.00 71.12 606 GLU A O 1
ATOM 4723 N N . VAL A 1 607 ? 29.648 -1.891 -18.490 1.00 75.69 607 VAL A N 1
ATOM 4724 C CA . VAL A 1 607 ? 30.257 -3.176 -18.844 1.00 75.69 607 VAL A CA 1
ATOM 4725 C C . VAL A 1 607 ? 31.467 -3.420 -17.939 1.00 75.69 607 VAL A C 1
ATOM 4727 O O . VAL A 1 607 ? 32.300 -2.539 -17.743 1.00 75.69 607 VAL A O 1
ATOM 4730 N N . LYS A 1 608 ? 31.555 -4.618 -17.359 1.00 77.94 608 LYS A N 1
ATOM 4731 C CA . LYS A 1 608 ? 32.646 -5.059 -16.476 1.00 77.94 608 LYS A CA 1
ATOM 4732 C C . LYS A 1 608 ? 33.640 -5.981 -17.171 1.00 77.94 608 LYS A C 1
ATOM 4734 O O . LYS A 1 608 ? 34.817 -5.943 -1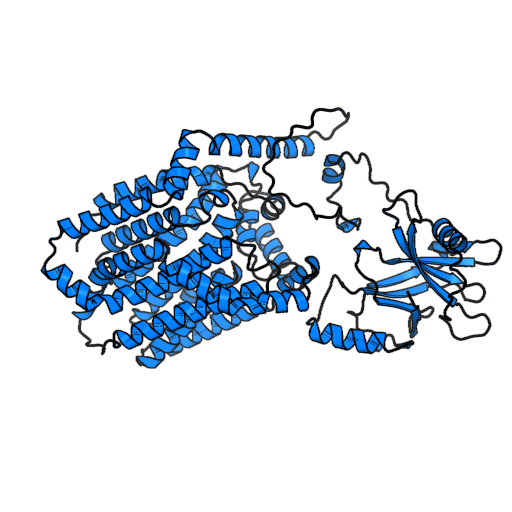6.838 1.00 77.94 608 LYS A O 1
ATOM 4739 N N . ALA A 1 609 ? 33.169 -6.794 -18.112 1.00 84.00 609 ALA A N 1
ATOM 4740 C CA . ALA A 1 609 ? 34.000 -7.593 -19.005 1.00 84.00 609 ALA A CA 1
ATOM 4741 C C . ALA A 1 609 ? 33.182 -8.063 -20.211 1.00 84.00 609 ALA A C 1
ATOM 4743 O O . ALA A 1 609 ? 31.983 -8.328 -20.084 1.00 84.00 609 ALA A O 1
ATOM 4744 N N . VAL A 1 610 ? 33.845 -8.232 -21.352 1.00 85.94 610 VAL A N 1
ATOM 4745 C CA . VAL A 1 610 ? 33.310 -8.976 -22.496 1.00 85.94 610 VAL A CA 1
ATOM 4746 C C . VAL A 1 610 ? 34.088 -10.275 -22.603 1.00 85.94 610 VAL A C 1
ATOM 4748 O O . VAL A 1 610 ? 35.315 -10.284 -22.575 1.00 85.94 610 VAL A O 1
ATOM 4751 N N . PHE A 1 611 ? 33.369 -11.380 -22.702 1.00 86.38 611 PHE A N 1
ATOM 4752 C CA . PHE A 1 611 ? 33.929 -12.702 -22.908 1.00 86.38 611 PHE A CA 1
ATOM 4753 C C . PHE A 1 611 ? 33.566 -13.190 -24.307 1.00 86.38 611 PHE A C 1
ATOM 4755 O O . PHE A 1 611 ? 32.412 -13.075 -24.717 1.00 86.38 611 PHE A O 1
ATOM 4762 N N . VAL A 1 612 ? 34.533 -13.737 -25.037 1.00 86.62 612 VAL A N 1
ATOM 4763 C CA . VAL A 1 612 ? 34.384 -14.112 -26.449 1.00 86.62 612 VAL A CA 1
ATOM 4764 C C . VAL A 1 612 ? 34.808 -15.559 -26.653 1.00 86.62 612 VAL A C 1
ATOM 4766 O O . VAL A 1 612 ? 35.809 -15.997 -26.091 1.00 86.62 612 VAL A O 1
ATOM 4769 N N . SER A 1 613 ? 34.043 -16.295 -27.455 1.00 84.88 613 SER A N 1
ATOM 4770 C CA . SER A 1 613 ? 34.338 -17.669 -27.855 1.00 84.88 613 SER A CA 1
ATOM 4771 C C . SER A 1 613 ? 34.046 -17.868 -29.341 1.00 84.88 613 SER A C 1
ATOM 4773 O O . SER A 1 613 ? 32.969 -17.503 -29.810 1.00 84.88 613 SER A O 1
ATOM 4775 N N . VAL A 1 614 ? 34.991 -18.460 -30.076 1.00 79.19 614 VAL A N 1
ATOM 4776 C CA . VAL A 1 614 ? 34.856 -18.755 -31.520 1.00 79.19 614 VAL A CA 1
ATOM 4777 C C . VAL A 1 614 ? 34.284 -20.162 -31.762 1.00 79.19 614 VAL A C 1
ATOM 4779 O O . VAL A 1 614 ? 33.650 -20.413 -32.779 1.00 79.19 614 VAL A O 1
ATOM 4782 N N . ASN A 1 615 ? 34.462 -21.078 -30.805 1.00 74.88 615 ASN A N 1
ATOM 4783 C CA . ASN A 1 615 ? 33.928 -22.446 -30.841 1.00 74.88 615 ASN A CA 1
ATOM 4784 C C . ASN A 1 615 ? 32.708 -22.648 -29.921 1.00 74.88 615 ASN A C 1
ATOM 4786 O O . ASN A 1 615 ? 32.069 -23.697 -29.950 1.00 74.88 615 ASN A O 1
ATOM 4790 N N . GLY A 1 616 ? 32.388 -21.656 -29.088 1.00 72.50 616 GLY A N 1
ATOM 4791 C CA . GLY A 1 616 ? 31.290 -21.708 -28.134 1.00 72.50 616 GLY A CA 1
ATOM 4792 C C . GLY A 1 616 ? 31.525 -22.616 -26.923 1.00 72.50 616 GLY A C 1
ATOM 4793 O O . GLY A 1 616 ? 30.542 -22.867 -26.231 1.00 72.50 616 GLY A O 1
ATOM 4794 N N . SER A 1 617 ? 32.756 -23.093 -26.665 1.00 73.81 617 SER A N 1
ATOM 4795 C CA . SER A 1 617 ? 33.112 -23.960 -25.519 1.00 73.81 617 SER A CA 1
ATOM 4796 C C . SER A 1 617 ? 34.032 -23.285 -24.493 1.00 73.81 617 SER A C 1
ATOM 4798 O O . SER A 1 617 ? 33.868 -23.481 -23.288 1.00 73.81 617 SER A O 1
ATOM 4800 N N . ASP A 1 618 ? 34.978 -22.471 -24.964 1.00 81.50 618 ASP A N 1
ATOM 4801 C CA . ASP A 1 618 ? 35.948 -21.735 -24.149 1.00 81.50 618 ASP A CA 1
ATOM 4802 C C . ASP A 1 618 ? 35.795 -20.234 -24.362 1.00 81.50 618 ASP A C 1
ATOM 4804 O O . ASP A 1 618 ? 35.900 -19.753 -25.491 1.00 81.50 618 ASP A O 1
ATOM 4808 N N . PHE A 1 619 ? 35.593 -19.484 -23.282 1.00 83.81 619 PHE A N 1
ATOM 4809 C CA . PHE A 1 619 ? 35.464 -18.034 -23.330 1.00 83.81 619 PHE A CA 1
ATOM 4810 C C . PHE A 1 619 ? 36.731 -17.338 -22.849 1.00 83.81 619 PHE A C 1
ATOM 4812 O O . PHE A 1 619 ? 37.214 -17.623 -21.753 1.00 83.81 619 PHE A O 1
ATOM 4819 N N . ARG A 1 620 ? 37.227 -16.369 -23.624 1.00 86.88 620 ARG A N 1
ATOM 4820 C CA . ARG A 1 620 ? 38.338 -15.489 -23.238 1.00 86.88 620 ARG A CA 1
ATOM 4821 C C . ARG A 1 620 ? 37.861 -14.084 -22.917 1.00 86.88 620 ARG A C 1
ATOM 4823 O O . ARG A 1 620 ? 37.017 -13.541 -23.627 1.00 86.88 620 ARG A O 1
ATOM 4830 N N . ARG A 1 621 ? 38.413 -13.494 -21.859 1.00 87.00 621 ARG A N 1
ATOM 4831 C CA . ARG A 1 621 ? 38.121 -12.125 -21.428 1.00 87.00 621 ARG A CA 1
ATOM 4832 C C . ARG A 1 621 ? 38.844 -11.119 -22.328 1.00 87.00 621 ARG A C 1
ATOM 4834 O O . ARG A 1 621 ? 40.069 -11.052 -22.310 1.00 87.00 621 ARG A O 1
ATOM 4841 N N . VAL A 1 622 ? 38.088 -10.298 -23.049 1.00 85.12 622 VAL A N 1
ATOM 4842 C CA . VAL A 1 622 ? 38.603 -9.141 -23.792 1.00 85.12 622 VAL A CA 1
ATOM 4843 C C . VAL A 1 622 ? 38.504 -7.900 -22.886 1.00 85.12 622 VAL A C 1
ATOM 4845 O O . VAL A 1 622 ? 37.447 -7.682 -22.278 1.00 85.12 622 VAL A O 1
ATOM 4848 N N . PRO A 1 623 ? 39.590 -7.119 -22.718 1.00 75.44 623 PRO A N 1
ATOM 4849 C CA . PRO A 1 623 ? 39.578 -5.889 -21.931 1.00 75.44 623 PRO A CA 1
ATOM 4850 C C . PRO A 1 623 ? 38.716 -4.797 -22.586 1.00 75.44 623 PRO A C 1
ATOM 4852 O O . PRO A 1 623 ? 38.420 -4.851 -23.779 1.00 75.44 623 PRO A O 1
ATOM 4855 N N . LEU A 1 624 ? 38.311 -3.827 -21.761 1.00 73.31 624 LEU A N 1
ATOM 4856 C CA . LEU A 1 624 ? 37.364 -2.747 -22.062 1.00 73.31 624 LEU A CA 1
ATOM 4857 C C . LEU A 1 624 ? 38.012 -1.371 -21.961 1.00 73.31 624 LEU A C 1
ATOM 4859 O O . LEU A 1 624 ? 38.722 -1.130 -20.962 1.00 73.31 624 LEU A O 1
#

Nearest PDB structures (foldseek):
  8iz8-assembly1_A  TM=1.533E-01  e=3.515E+00  Homo sapiens
  7a0g-assembly1_EEE  TM=1.167E-01  e=1.864E+00  Serratia marcescens
  7a0g-assembly1_GGG  TM=1.144E-01  e=1.786E+00  Serratia marcescens
  7z0s-assembly1_C  TM=1.383E-01  e=7.216E+00  Escherichia coli K-12

pLDDT: mean 71.95, std 17.06, range [22.03, 95.88]

Solvent-accessible surface area (backbone atoms only — not comparable to full-atom values): 33406 Å² total; per-residue (Å²): 135,82,59,57,64,72,71,39,52,66,60,56,60,71,43,48,54,61,57,54,53,35,51,50,42,44,58,57,72,70,45,39,58,42,10,64,69,24,90,42,72,67,21,55,69,55,15,53,52,51,36,56,49,31,26,56,61,41,24,26,46,42,53,33,57,26,54,42,12,18,63,2,47,62,90,80,35,52,65,61,51,19,50,50,52,46,47,34,53,47,39,35,39,52,15,42,24,44,37,41,20,56,55,33,72,62,79,45,50,49,42,15,43,41,51,18,51,52,52,48,51,50,49,55,23,64,37,82,50,43,85,82,39,55,49,30,42,64,48,44,40,36,55,33,37,9,46,17,23,31,38,38,19,52,25,39,50,49,48,60,69,72,43,90,74,85,58,81,65,53,50,53,68,37,37,48,37,32,56,50,6,27,27,23,24,70,57,22,28,50,48,38,41,51,53,32,48,51,52,25,54,52,24,58,74,72,65,39,93,62,31,70,55,36,47,51,40,32,54,52,45,51,51,50,40,50,53,29,65,69,20,56,0,43,62,37,36,27,53,76,67,66,60,44,73,65,59,37,52,62,38,49,67,49,33,64,60,52,34,51,50,52,52,53,51,32,65,75,32,70,60,41,58,51,19,51,52,44,8,47,58,56,32,65,44,37,60,66,64,65,74,73,82,59,90,69,82,71,75,52,52,64,58,46,45,54,52,33,51,51,47,42,49,52,52,40,38,49,37,44,48,54,40,21,70,49,79,54,65,72,90,75,41,69,66,55,57,46,54,45,43,56,58,38,39,60,41,44,25,56,32,26,30,59,56,41,42,66,58,37,59,53,49,64,75,74,53,55,78,66,53,59,53,51,51,50,50,48,53,51,51,49,45,50,71,78,21,64,38,43,52,50,47,48,44,32,62,76,71,37,51,51,56,52,54,37,51,52,53,45,51,54,50,50,49,59,46,47,66,70,68,68,75,71,84,82,90,79,89,90,82,91,78,96,72,78,88,67,83,85,66,78,90,72,76,79,69,78,45,83,87,65,49,60,66,73,82,50,41,49,73,73,74,43,91,72,89,78,87,70,77,66,38,30,54,48,36,50,49,59,40,52,78,68,68,53,78,82,63,56,40,74,55,51,90,60,92,55,44,26,27,28,31,44,47,72,72,40,56,16,48,101,48,73,92,34,33,19,26,30,39,42,27,48,38,76,53,52,82,90,53,46,43,30,40,34,31,33,38,80,47,56,88,68,73,91,62,58,68,73,60,47,54,52,53,51,48,64,52,69,80,41,60,68,47,47,51,91,76,50,57,103,68,62,43,55,77,49,77,41,54,46,88,84,25,53,21,77,75,89,83,48,51,29,37,31,42,81,69,42,45,69,75,56,37,60,73,75,43,40,28,34,11,63,82,66,51,55,29,31,57,36,68,119

Organism: Nitratidesulfovibrio vulgaris (strain DSM 19637 / Miyazaki F) (NCBI:txid883)

Mean predicted aligned error: 16.24 Å

Foldseek 3Di:
DADDLVVCVVLVVLCVLVLVLQLLAFADDPLLVLLAQAPDAQRQVSLVVVLVVLLAAAALQCNLSSVSNRRHNRLVPSPSRSVVLVVLLCLQLVLQLLQLCLLQVVPHSSLSNSLSSLVSLLLQLQQPCLLPDVSHSCLSSQQSNLVSLLSNLLSLLSCVLVDPDDDPCSLVVSLVSLLNSLNRYDLSLLSSLLSLVVSLVVCVVLVNPCSVSSVSSNVVSVVSNCSRHVRNNQVLNLLVLVPDPVQLVVLVVCLLVVLVVLVVVLCPGLLLVSLLLLLLSSLVSNVVVCVPDDPRPDDDLVVLLVVLVVSLSSSSSSLSNVVSNGSDHSVPDSSSSSSSSVSNSVSSSSSSNRNCVVVSVVCVVPDDPVVSVVVSVVSSVCSCVVGCSSVSSVCCVVVCVSVVSSVVVSVVSVVLVCLVPPPDDDDDDDDDDDDDDDPDPDPDDDDLDPVPPPPPSVCVVVVNPDDDPDPFALQQQVVQCVVVVNPPQWAFQDDDDQGKTWAWAAQRQRDDDSSSGFTKIKMACQPPDFDKKKKFWAAPRDSDDPDDPVVVVVLVVVVLVDFKDFPVSCPPRRGDIDIGGQVVQWDDPVVGIMGIGRPGDCSSHDTSWMWMHPPSTMTGTHDD